Protein AF-0000000066796564 (afdb_homodimer)

Organism: Staphylococcus aureus (strain NCTC 8325 / PS 47) (NCBI:txid93061)

Secondary structure (DSSP, 8-state):
--HHHHHHHHHHHHH--HHHHHHHHT--HHHHHHHHHHHHHHHTS--EEEETTEEEE-HHHHHHHHHHHHHHHHHHHHHHHHHGGGSS--EEEEEEE-HHIIIIIHHHHHHHHHHH-TTEEEEEEE-SSSHHHHHHTTS-SEEEESSPP--TTSEEEEEEEEEEEEEEES-GGGGGS-HHHHHHHS-EEE-SSSSSHHHHHHHHHHH-TT--EEEB--HHHHHHHHHTTS-BEEEETHHHHS---SEEEE--SSSPPPEEEEEEEES---HHHHHHHHHHHHHHHHH--/--HHHHHHHHHHHHH--HHHHHHHHT--HHHHHHHHHHHHHHHTS--EEEETTEEEE-HHHHHHHHHHHHHHHHHHHHHHHHHGGGSS--EEEEEEE-HHIIIIIHHHHHHHHHHH-TTEEEEEEE-SSSHHHHHHTTS-SEEEESSPP--TTSEEEEEEEEEEEEEEES-GGGGGS-HHHHHHHS-EEE-SSSSSHHHHHHHHHHH-TT--EEEB--HHHHHHHHHTTS-BEEEETHHHHS---SEEEE--SSSPPPEEEEEEEES---HHHHHHHHHHHHHHHHH--

Foldseek 3Di:
DDLVLLVLLLLCQVVQDLVRSCVVSVHDSVVSVVSQVVVCVVVVHHQWDDDPNTIHGDPVVVVCNVVSVVVVVVVVVVVVVVVVCVPLNAAEFEEEEEPCCVPQPCVVLVVVVCVVPVSHHYDYHYDQPCQQVCQLVVVGAKYKYQDDDDDPLKDKDWQDKFDKFKKAFQDPVLQVDAPQVQQVQAAEEAQLHPPCRVVQVVVCCVVHVPGHHDYDNHPVVVLVCRNVRHHMYIDTPSDVPPDPGRMDTHDHDPDDHDMITMMMIGNDDDPSSVSSVVSSSVRNVVSRD/DDLVLLVLLLLCQVVQDLVRSCVVSVHDSVVSVVSQVVVCVVVVHHQWDDDPNTIHGDPVVVVCNVVSVVVVVVVVVVVVVVVVCVPLNAAEFEEEEEPCCVPQPCVVLVVVVCVVPVSHHYDYHYDQPCQQVCQLVVVGAKYKYQDDDDDPLKDKDWQDKFDKFKKAFQDPVLQVDAPQRQQVQAAEEAQLHPPCRVVQVVVCCVVHVPGHHDYDNHPVVVLVCRNVRHHMYIDTPSDVPPDPGRMDTHDHDPDDHDMTTMMMIGNDDDPSSVSSVVSSSVRNVVSRD

Structure (mmCIF, N/CA/C/O backbone):
data_AF-0000000066796564-model_v1
#
loop_
_entity.id
_entity.type
_entity.pdbx_description
1 polymer 'HTH lysR-type domain-containing protein'
#
loop_
_atom_site.group_PDB
_atom_site.id
_atom_site.type_symbol
_atom_site.label_atom_id
_atom_site.label_alt_id
_atom_site.label_comp_id
_atom_site.label_asym_id
_atom_site.label_entity_id
_atom_site.label_seq_id
_atom_site.pdbx_PDB_ins_code
_atom_site.Cartn_x
_atom_site.Cartn_y
_atom_site.Cartn_z
_atom_site.occupancy
_atom_site.B_iso_or_equiv
_atom_site.auth_seq_id
_atom_site.auth_comp_id
_atom_site.auth_asym_id
_atom_site.auth_atom_id
_atom_site.pdbx_PDB_model_num
ATOM 1 N N . MET A 1 1 ? 5.715 10.117 34.938 1 41.38 1 MET A N 1
ATOM 2 C CA . MET A 1 1 ? 6.801 9.852 34 1 41.38 1 MET A CA 1
ATOM 3 C C . MET A 1 1 ? 7.281 11.141 33.344 1 41.38 1 MET A C 1
ATOM 5 O O . MET A 1 1 ? 6.473 11.922 32.844 1 41.38 1 MET A O 1
ATOM 9 N N . ASN A 1 2 ? 8.5 11.766 33.75 1 59.56 2 ASN A N 1
ATOM 10 C CA . ASN A 1 2 ? 8.984 13.109 33.438 1 59.56 2 ASN A CA 1
ATOM 11 C C . ASN A 1 2 ? 9.742 13.133 32.125 1 59.56 2 ASN A C 1
ATOM 13 O O . ASN A 1 2 ? 10.805 12.516 32 1 59.56 2 ASN A O 1
ATOM 17 N N . LEU A 1 3 ? 9.219 13.547 31.172 1 69.69 3 LEU A N 1
ATOM 18 C CA . LEU A 1 3 ? 9.805 13.695 29.844 1 69.69 3 LEU A CA 1
ATOM 19 C C . LEU A 1 3 ? 11.18 14.344 29.922 1 69.69 3 LEU A C 1
ATOM 21 O O . LEU A 1 3 ? 12.047 14.07 29.094 1 69.69 3 LEU A O 1
ATOM 25 N N . ASP A 1 4 ? 11.367 15.039 30.891 1 75.88 4 ASP A N 1
ATOM 26 C CA . ASP A 1 4 ? 12.633 15.727 31.109 1 75.88 4 ASP A CA 1
ATOM 27 C C . ASP A 1 4 ? 13.781 14.727 31.281 1 75.88 4 ASP A C 1
ATOM 29 O O . ASP A 1 4 ? 14.891 14.961 30.812 1 75.88 4 ASP A O 1
ATOM 33 N N . TRP A 1 5 ? 13.398 13.586 31.891 1 82 5 TRP A N 1
ATOM 34 C CA . TRP A 1 5 ? 14.414 12.57 32.125 1 82 5 TRP A CA 1
ATOM 35 C C . TRP A 1 5 ? 14.906 11.984 30.812 1 82 5 TRP A C 1
ATOM 37 O O . TRP A 1 5 ? 16.109 11.742 30.641 1 82 5 TRP A O 1
ATOM 47 N N . TYR A 1 6 ? 13.945 11.828 29.969 1 83.06 6 TYR A N 1
ATOM 48 C CA . TYR A 1 6 ? 14.266 11.25 28.656 1 83.06 6 TYR A CA 1
ATOM 49 C C . TYR A 1 6 ? 15.086 12.227 27.828 1 83.06 6 TYR A C 1
ATOM 51 O O . TYR A 1 6 ? 16.031 11.82 27.156 1 83.06 6 TYR A O 1
ATOM 59 N N . TYR A 1 7 ? 14.711 13.461 27.844 1 84.44 7 TYR A N 1
ATOM 60 C CA . TYR A 1 7 ? 15.477 14.492 27.156 1 84.44 7 TYR A CA 1
ATOM 61 C C . TYR A 1 7 ? 16.906 14.547 27.688 1 84.44 7 TYR A C 1
ATOM 63 O O . TYR A 1 7 ? 17.859 14.609 26.906 1 84.44 7 TYR A O 1
ATOM 71 N N . THR A 1 8 ? 17.047 14.594 28.969 1 87.75 8 THR A N 1
ATOM 72 C CA . THR A 1 8 ? 18.344 14.648 29.609 1 87.75 8 THR A CA 1
ATOM 73 C C . THR A 1 8 ? 19.219 13.453 29.203 1 87.75 8 THR A C 1
ATOM 75 O O . THR A 1 8 ? 20.391 13.617 28.891 1 87.75 8 THR A O 1
ATOM 78 N N . PHE A 1 9 ? 18.578 12.273 29.203 1 91.81 9 PHE A N 1
ATOM 79 C CA . PHE A 1 9 ? 19.266 11.047 28.812 1 91.81 9 PHE A CA 1
ATOM 80 C C . PHE A 1 9 ? 19.797 11.148 27.391 1 91.81 9 PHE A C 1
ATOM 82 O O . PHE A 1 9 ? 20.953 10.867 27.125 1 91.81 9 PHE A O 1
ATOM 89 N N . VAL A 1 10 ? 18.938 11.539 26.5 1 89.19 10 VAL A N 1
ATOM 90 C CA . VAL A 1 10 ? 19.281 11.586 25.078 1 89.19 10 VAL A CA 1
ATOM 91 C C . VAL A 1 10 ? 20.422 12.586 24.859 1 89.19 10 VAL A C 1
ATOM 93 O O . VAL A 1 10 ? 21.359 12.305 24.125 1 89.19 10 VAL A O 1
ATOM 96 N N . ILE A 1 11 ? 20.422 13.719 25.484 1 89.06 11 ILE A N 1
ATOM 97 C CA . ILE A 1 11 ? 21.438 14.758 25.312 1 89.06 11 ILE A CA 1
ATOM 98 C C . ILE A 1 11 ? 22.75 14.297 25.938 1 89.06 11 ILE A C 1
ATOM 100 O O . ILE A 1 11 ? 23.828 14.477 25.344 1 89.06 11 ILE A O 1
ATOM 104 N N . LEU A 1 12 ? 22.641 13.648 27.047 1 92.88 12 LEU A N 1
ATOM 105 C CA . LEU A 1 12 ? 23.844 13.141 27.688 1 92.88 12 LEU A CA 1
ATOM 106 C C . LEU A 1 12 ? 24.469 12.008 26.875 1 92.88 12 LEU A C 1
ATOM 108 O O . LEU A 1 12 ? 25.688 11.891 26.797 1 92.88 12 LEU A O 1
ATOM 112 N N . ALA A 1 13 ? 23.641 11.219 26.344 1 91.31 13 ALA A N 1
ATOM 113 C CA . ALA A 1 13 ? 24.109 10.117 25.5 1 91.31 13 ALA A CA 1
ATOM 114 C C . ALA A 1 13 ? 24.812 10.641 24.25 1 91.31 13 ALA A C 1
ATOM 116 O O . ALA A 1 13 ? 25.75 10.016 23.734 1 91.31 13 ALA A O 1
ATOM 117 N N . LYS A 1 14 ? 24.359 11.688 23.797 1 88.31 14 LYS A N 1
ATOM 118 C CA . LYS A 1 14 ? 24.922 12.32 22.594 1 88.31 14 LYS A CA 1
ATOM 119 C C . LYS A 1 14 ? 26.25 13.008 22.906 1 88.31 14 LYS A C 1
ATOM 121 O O . LYS A 1 14 ? 27.203 12.914 22.141 1 88.31 14 LYS A O 1
ATOM 126 N N . THR A 1 15 ? 26.328 13.664 24.016 1 89 15 THR A N 1
ATOM 127 C CA . THR A 1 15 ? 27.484 14.484 24.359 1 89 15 THR A CA 1
ATOM 128 C C . THR A 1 15 ? 28.5 13.68 25.156 1 89 15 THR A C 1
ATOM 130 O O . THR A 1 15 ? 29.703 13.984 25.109 1 89 15 THR A O 1
ATOM 133 N N . LEU A 1 16 ? 28.078 12.773 25.891 1 91.25 16 LEU A N 1
ATOM 134 C CA . LEU A 1 16 ? 28.859 11.969 26.812 1 91.25 16 LEU A CA 1
ATOM 135 C C . LEU A 1 16 ? 29.719 12.844 27.703 1 91.25 16 LEU A C 1
ATOM 137 O O . LEU A 1 16 ? 30.859 12.492 28.016 1 91.25 16 LEU A O 1
ATOM 141 N N . ASN A 1 17 ? 29.266 13.977 27.906 1 91.31 17 ASN A N 1
ATOM 142 C CA . ASN A 1 17 ? 29.922 14.992 28.734 1 91.31 17 ASN A CA 1
ATOM 143 C C . ASN A 1 17 ? 28.906 15.812 29.516 1 91.31 17 ASN A C 1
ATOM 145 O O . ASN A 1 17 ? 28.047 16.484 28.938 1 91.31 17 ASN A O 1
ATOM 149 N N . TYR A 1 18 ? 28.984 15.789 30.859 1 91.19 18 TYR A N 1
ATOM 150 C CA . TYR A 1 18 ? 28 16.438 31.719 1 91.19 18 TYR A CA 1
ATOM 151 C C . TYR A 1 18 ? 28.016 17.938 31.531 1 91.19 18 TYR A C 1
ATOM 153 O O . TYR A 1 18 ? 26.953 18.594 31.547 1 91.19 18 TYR A O 1
ATOM 161 N N . ARG A 1 19 ? 29.188 18.516 31.375 1 90.12 19 ARG A N 1
ATOM 162 C CA . ARG A 1 19 ? 29.297 19.969 31.188 1 90.12 19 ARG A CA 1
ATOM 163 C C . ARG A 1 19 ? 28.609 20.406 29.906 1 90.12 19 ARG A C 1
ATOM 165 O O . ARG A 1 19 ? 27.828 21.359 29.906 1 90.12 19 ARG A O 1
ATOM 172 N N . LEU A 1 20 ? 28.906 19.656 28.859 1 89.62 20 LEU A N 1
ATOM 173 C CA . LEU A 1 20 ? 28.297 19.969 27.562 1 89.62 20 LEU A CA 1
ATOM 174 C C . LEU A 1 20 ? 26.797 19.734 27.578 1 89.62 20 LEU A C 1
ATOM 176 O O . LEU A 1 20 ? 26.031 20.516 27.031 1 89.62 20 LEU A O 1
ATOM 180 N N . ALA A 1 21 ? 26.422 18.734 28.203 1 90 21 ALA A N 1
ATOM 181 C CA . ALA A 1 21 ? 25 18.438 28.328 1 90 21 ALA A CA 1
ATOM 182 C C . ALA A 1 21 ? 24.281 19.516 29.109 1 90 21 ALA A C 1
ATOM 184 O O . ALA A 1 21 ? 23.172 19.938 28.734 1 90 21 ALA A O 1
ATOM 185 N N . SER A 1 22 ? 24.859 19.953 30.141 1 91.19 22 SER A N 1
ATOM 186 C CA . SER A 1 22 ? 24.297 21 30.984 1 91.19 22 SER A CA 1
ATOM 187 C C . SER A 1 22 ? 24.062 22.281 30.172 1 91.19 22 SER A C 1
ATOM 189 O O . SER A 1 22 ? 23.016 22.922 30.312 1 91.19 22 SER A O 1
ATOM 191 N N . GLU A 1 23 ? 24.953 22.594 29.359 1 84.75 23 GLU A N 1
ATOM 192 C CA . GLU A 1 23 ? 24.844 23.766 28.5 1 84.75 23 GLU A CA 1
ATOM 193 C C . GLU A 1 23 ? 23.734 23.609 27.469 1 84.75 23 GLU A C 1
ATOM 195 O O . GLU A 1 23 ? 23 24.547 27.188 1 84.75 23 GLU A O 1
ATOM 200 N N . GLU A 1 24 ? 23.562 22.438 27.031 1 84 24 GLU A N 1
ATOM 201 C CA . GLU A 1 24 ? 22.625 22.188 25.953 1 84 24 GLU A CA 1
ATOM 202 C C . GLU A 1 24 ? 21.188 22.141 26.469 1 84 24 GLU A C 1
ATOM 204 O O . GLU A 1 24 ? 20.266 22.609 25.812 1 84 24 GLU A O 1
ATOM 209 N N . ILE A 1 25 ? 20.969 21.625 27.609 1 79.88 25 ILE A N 1
ATOM 210 C CA . ILE A 1 25 ? 19.594 21.438 28.078 1 79.88 25 ILE A CA 1
ATOM 211 C C . ILE A 1 25 ? 19.281 22.5 29.141 1 79.88 25 ILE A C 1
ATOM 213 O O . ILE A 1 25 ? 18.141 22.594 29.594 1 79.88 25 ILE A O 1
ATOM 217 N N . ASN A 1 26 ? 20.281 23.375 29.484 1 82.06 26 ASN A N 1
ATOM 218 C CA . ASN A 1 26 ? 20.125 24.453 30.453 1 82.06 26 ASN A CA 1
ATOM 219 C C . ASN A 1 26 ? 19.703 23.938 31.828 1 82.06 26 ASN A C 1
ATOM 221 O O . ASN A 1 26 ? 18.734 24.422 32.406 1 82.06 26 ASN A O 1
ATOM 225 N N . LEU A 1 27 ? 20.312 22.875 32.219 1 84.81 27 LEU A N 1
ATOM 226 C CA . LEU A 1 27 ? 20.172 22.312 33.562 1 84.81 27 LEU A CA 1
ATOM 227 C C . LEU A 1 27 ? 21.516 22.25 34.281 1 84.81 27 LEU A C 1
ATOM 229 O O . LEU A 1 27 ? 22.562 22.172 33.625 1 84.81 27 LEU A O 1
ATOM 233 N N . THR A 1 28 ? 21.531 22.391 35.562 1 85.56 28 THR A N 1
ATOM 234 C CA . THR A 1 28 ? 22.766 22.234 36.344 1 85.56 28 THR A CA 1
ATOM 235 C C . THR A 1 28 ? 23.234 20.781 36.344 1 85.56 28 THR A C 1
ATOM 237 O O . THR A 1 28 ? 22.422 19.859 36.156 1 85.56 28 THR A O 1
ATOM 240 N N . ILE A 1 29 ? 24.453 20.578 36.438 1 90.75 29 ILE A N 1
ATOM 241 C CA . ILE A 1 29 ? 25.047 19.234 36.406 1 90.75 29 ILE A CA 1
ATOM 242 C C . ILE A 1 29 ? 24.406 18.375 37.5 1 90.75 29 ILE A C 1
ATOM 244 O O . ILE A 1 29 ? 24.031 17.234 37.25 1 90.75 29 ILE A O 1
ATOM 248 N N . PRO A 1 30 ? 24.156 18.875 38.75 1 91.88 30 PRO A N 1
ATOM 249 C CA . PRO A 1 30 ? 23.469 18.062 39.75 1 91.88 30 PRO A CA 1
ATOM 250 C C . PRO A 1 30 ? 22.062 17.656 39.312 1 91.88 30 PRO A C 1
ATOM 252 O O . PRO A 1 30 ? 21.609 16.547 39.625 1 91.88 30 PRO A O 1
ATOM 255 N N . SER A 1 31 ? 21.391 18.547 38.719 1 84.69 31 SER A N 1
ATOM 256 C CA . SER A 1 31 ? 20.047 18.25 38.219 1 84.69 31 SER A CA 1
ATOM 257 C C . SER A 1 31 ? 20.078 17.141 37.156 1 84.69 31 SER A C 1
ATOM 259 O O . SER A 1 31 ? 19.203 16.281 37.156 1 84.69 31 SER A O 1
ATOM 261 N N . ILE A 1 32 ? 21.047 17.203 36.281 1 91.62 32 ILE A N 1
ATOM 262 C CA . ILE A 1 32 ? 21.219 16.188 35.281 1 91.62 32 ILE A CA 1
ATOM 263 C C . ILE A 1 32 ? 21.484 14.828 35.938 1 91.62 32 ILE A C 1
ATOM 265 O O . ILE A 1 32 ? 20.875 13.82 35.562 1 91.62 32 ILE A O 1
ATOM 269 N N . HIS A 1 33 ? 22.375 14.781 36.906 1 90.75 33 HIS A N 1
ATOM 270 C CA . HIS A 1 33 ? 22.672 13.57 37.656 1 90.75 33 HIS A CA 1
ATOM 271 C C . HIS A 1 33 ? 21.406 12.992 38.312 1 90.75 33 HIS A C 1
ATOM 273 O O . HIS A 1 33 ? 21.172 11.781 38.219 1 90.75 33 HIS A O 1
ATOM 279 N N . LYS A 1 34 ? 20.688 13.891 38.844 1 88.62 34 LYS A N 1
ATOM 280 C CA . LYS A 1 34 ? 19.469 13.477 39.531 1 88.62 34 LYS A CA 1
ATOM 281 C C . LYS A 1 34 ? 18.469 12.883 38.531 1 88.62 34 LYS A C 1
ATOM 283 O O . LYS A 1 34 ? 17.875 11.844 38.812 1 88.62 34 LYS A O 1
ATOM 288 N N . GLN A 1 35 ? 18.281 13.555 37.438 1 87.88 35 GLN A N 1
ATOM 289 C CA . GLN A 1 35 ? 17.344 13.102 36.406 1 87.88 35 GLN A CA 1
ATOM 290 C C . GLN A 1 35 ? 17.75 11.742 35.875 1 87.88 35 GLN A C 1
ATOM 292 O O . GLN A 1 35 ? 16.906 10.859 35.688 1 87.88 35 GLN A O 1
ATOM 297 N N . ILE A 1 36 ? 19.016 11.57 35.594 1 91.69 36 ILE A N 1
ATOM 298 C CA . ILE A 1 36 ? 19.516 10.312 35.062 1 91.69 36 ILE A CA 1
ATOM 299 C C . ILE A 1 36 ? 19.344 9.195 36.094 1 91.69 36 ILE A C 1
ATOM 301 O O . ILE A 1 36 ? 18.906 8.094 35.75 1 91.69 36 ILE A O 1
ATOM 305 N N . LYS A 1 37 ? 19.625 9.523 37.312 1 90.5 37 LYS A N 1
ATOM 306 C CA . LYS A 1 37 ? 19.453 8.562 38.406 1 90.5 37 LYS A CA 1
ATOM 307 C C . LYS A 1 37 ? 17.984 8.148 38.531 1 90.5 37 LYS A C 1
ATOM 309 O O . LYS A 1 37 ? 17.688 6.965 38.688 1 90.5 37 LYS A O 1
ATOM 314 N N . ASN A 1 38 ? 17.188 9.117 38.531 1 82.81 38 ASN A N 1
ATOM 315 C CA . ASN A 1 38 ? 15.75 8.844 38.594 1 82.81 38 ASN A CA 1
ATOM 316 C C . ASN A 1 38 ? 15.281 7.973 37.438 1 82.81 38 ASN A C 1
ATOM 318 O O . ASN A 1 38 ? 14.477 7.055 37.656 1 82.81 38 ASN A O 1
ATOM 322 N N . LEU A 1 39 ? 15.734 8.273 36.281 1 86.62 39 LEU A N 1
ATOM 323 C CA . LEU A 1 39 ? 15.367 7.508 35.094 1 86.62 39 LEU A CA 1
ATOM 324 C C . LEU A 1 39 ? 15.852 6.062 35.188 1 86.62 39 LEU A C 1
ATOM 326 O O . LEU A 1 39 ? 15.102 5.129 34.906 1 86.62 39 LEU A O 1
ATOM 330 N N . GLU A 1 40 ? 17.094 5.887 35.688 1 89.06 40 GLU A N 1
ATOM 331 C CA . GLU A 1 40 ? 17.672 4.555 35.875 1 89.06 40 GLU A CA 1
ATOM 332 C C . GLU A 1 40 ? 16.922 3.771 36.938 1 89.06 40 GLU A C 1
ATOM 334 O O . GLU A 1 40 ? 16.719 2.566 36.812 1 89.06 40 GLU A O 1
ATOM 339 N N . GLN A 1 41 ? 16.531 4.469 37.906 1 83.62 41 GLN A N 1
ATOM 340 C CA . GLN A 1 41 ? 15.758 3.838 38.969 1 83.62 41 GLN A CA 1
ATOM 341 C C . GLN A 1 41 ? 14.375 3.416 38.469 1 83.62 41 GLN A C 1
ATOM 343 O O . GLN A 1 41 ? 13.898 2.324 38.781 1 83.62 41 GLN A O 1
ATOM 348 N N . HIS A 1 42 ? 13.82 4.297 37.719 1 79.38 42 HIS A N 1
ATOM 349 C CA . HIS A 1 42 ? 12.508 4.012 37.156 1 79.38 42 HIS A CA 1
ATOM 350 C C . HIS A 1 42 ? 12.555 2.803 36.219 1 79.38 42 HIS A C 1
ATOM 352 O O . HIS A 1 42 ? 11.641 1.975 36.25 1 79.38 42 HIS A O 1
ATOM 358 N N . LEU A 1 43 ? 13.656 2.725 35.531 1 80.94 43 LEU A N 1
ATOM 359 C CA . LEU A 1 43 ? 13.828 1.663 34.531 1 80.94 43 LEU A CA 1
ATOM 360 C C . LEU A 1 43 ? 14.469 0.433 35.188 1 80.94 43 LEU A C 1
ATOM 362 O O . LEU A 1 43 ? 14.484 -0.643 34.562 1 80.94 43 LEU A O 1
ATOM 366 N N . ASN A 1 44 ? 14.922 0.588 36.344 1 82.38 44 ASN A N 1
ATOM 367 C CA . ASN A 1 44 ? 15.625 -0.449 37.094 1 82.38 44 ASN A CA 1
ATOM 368 C C . ASN A 1 44 ? 16.828 -0.989 36.312 1 82.38 44 ASN A C 1
ATOM 370 O O . ASN A 1 44 ? 17.047 -2.199 36.281 1 82.38 44 ASN A O 1
ATOM 374 N N . VAL A 1 45 ? 17.453 -0.121 35.594 1 87.12 45 VAL A N 1
ATOM 375 C CA . VAL A 1 45 ? 18.688 -0.436 34.906 1 87.12 45 VAL A CA 1
ATOM 376 C C . VAL A 1 45 ? 19.641 0.75 34.969 1 87.12 45 VAL A C 1
ATOM 378 O O . VAL A 1 45 ? 19.234 1.867 35.312 1 87.12 45 VAL A O 1
ATOM 381 N N . LYS A 1 46 ? 20.891 0.48 34.75 1 90.31 46 LYS A N 1
ATOM 382 C CA . LYS A 1 46 ? 21.875 1.538 34.562 1 90.31 46 LYS A CA 1
ATOM 383 C C . LYS A 1 46 ? 22.047 1.873 33.062 1 90.31 46 LYS A C 1
ATOM 385 O O . LYS A 1 46 ? 22.203 0.977 32.25 1 90.31 46 LYS A O 1
ATOM 390 N N . LEU A 1 47 ? 21.938 3.166 32.844 1 92.5 47 LEU A N 1
ATOM 391 C CA . LEU A 1 47 ? 22.016 3.6 31.438 1 92.5 47 LEU A CA 1
ATOM 392 C C . LEU A 1 47 ? 23.422 4.113 31.109 1 92.5 47 LEU A C 1
ATOM 394 O O . LEU A 1 47 ? 23.812 4.109 29.938 1 92.5 47 LEU A O 1
ATOM 398 N N . PHE A 1 48 ? 24.156 4.574 32.094 1 94.06 48 PHE A N 1
ATOM 399 C CA . PHE A 1 48 ? 25.5 5.102 31.906 1 94.06 48 PHE A CA 1
ATOM 400 C C . PHE A 1 48 ? 26.469 4.438 32.875 1 94.06 48 PHE A C 1
ATOM 402 O O . PHE A 1 48 ? 26.062 3.955 33.938 1 94.06 48 PHE A O 1
ATOM 409 N N . GLU A 1 49 ? 27.734 4.281 32.375 1 92.06 49 GLU A N 1
ATOM 410 C CA . GLU A 1 49 ? 28.828 3.865 33.25 1 92.06 49 GLU A CA 1
ATOM 411 C C . GLU A 1 49 ? 30.094 4.691 32.969 1 92.06 49 GLU A C 1
ATOM 413 O O . GLU A 1 49 ? 30.172 5.402 31.984 1 92.06 49 GLU A O 1
ATOM 418 N N . THR A 1 50 ? 30.984 4.785 33.969 1 86 50 THR A N 1
ATOM 419 C CA . THR A 1 50 ? 32.25 5.512 33.812 1 86 50 THR A CA 1
ATOM 420 C C . THR A 1 50 ? 33.375 4.555 33.469 1 86 50 THR A C 1
ATOM 422 O O . THR A 1 50 ? 33.562 3.533 34.156 1 86 50 THR A O 1
ATOM 425 N N . TYR A 1 51 ? 33.969 4.809 32.344 1 84.88 51 TYR A N 1
ATOM 426 C CA . TYR A 1 51 ? 35.156 4.074 31.922 1 84.88 51 TYR A CA 1
ATOM 427 C C . TYR A 1 51 ? 36.344 5.02 31.672 1 84.88 51 TYR A C 1
ATOM 429 O O . TYR A 1 51 ? 36.25 5.922 30.844 1 84.88 51 TYR A O 1
ATOM 437 N N . LYS A 1 52 ? 37.406 4.848 32.344 1 84.81 52 LYS A N 1
ATOM 438 C CA . LYS A 1 52 ? 38.625 5.676 32.25 1 84.81 52 LYS A CA 1
ATOM 439 C C . LYS A 1 52 ? 38.281 7.156 32.406 1 84.81 52 LYS A C 1
ATOM 441 O O . LYS A 1 52 ? 38.688 7.973 31.578 1 84.81 52 LYS A O 1
ATOM 446 N N . ASN A 1 53 ? 37.438 7.488 33.188 1 81.94 53 ASN A N 1
ATOM 447 C CA . ASN A 1 53 ? 37.062 8.852 33.562 1 81.94 53 ASN A CA 1
ATOM 448 C C . ASN A 1 53 ? 36.188 9.492 32.5 1 81.94 53 ASN A C 1
ATOM 450 O O . ASN A 1 53 ? 36.062 10.719 32.438 1 81.94 53 ASN A O 1
ATOM 454 N N . GLN A 1 54 ? 35.656 8.617 31.719 1 85.38 54 GLN A N 1
ATOM 455 C CA . GLN A 1 54 ? 34.719 9.109 30.703 1 85.38 54 GLN A CA 1
ATOM 456 C C . GLN A 1 54 ? 33.344 8.43 30.828 1 85.38 54 GLN A C 1
ATOM 458 O O . GLN A 1 54 ? 33.281 7.227 31.094 1 85.38 54 GLN A O 1
ATOM 463 N N . ILE A 1 55 ? 32.25 9.195 30.766 1 90.56 55 ILE A N 1
ATOM 464 C CA . ILE A 1 55 ? 30.906 8.648 30.797 1 90.56 55 ILE A CA 1
ATOM 465 C C . ILE A 1 55 ? 30.594 7.98 29.469 1 90.56 55 ILE A C 1
ATOM 467 O O . ILE A 1 55 ? 30.875 8.539 28.406 1 90.56 55 ILE A O 1
ATOM 471 N N . ILE A 1 56 ? 30.219 6.699 29.562 1 91.56 56 ILE A N 1
ATOM 472 C CA . ILE A 1 56 ? 29.828 5.969 28.359 1 91.56 56 ILE A CA 1
ATOM 473 C C . ILE A 1 56 ? 28.484 5.293 28.562 1 91.56 56 ILE A C 1
ATOM 475 O O . ILE A 1 56 ? 28.062 5.078 29.703 1 91.56 56 ILE A O 1
ATOM 479 N N . LEU A 1 57 ? 27.75 4.988 27.531 1 90.75 57 LEU A N 1
ATOM 480 C CA . LEU A 1 57 ? 26.484 4.266 27.594 1 90.75 57 LEU A CA 1
ATOM 481 C C . LEU A 1 57 ? 26.703 2.799 27.938 1 90.75 57 LEU A C 1
ATOM 483 O O . LEU A 1 57 ? 27.656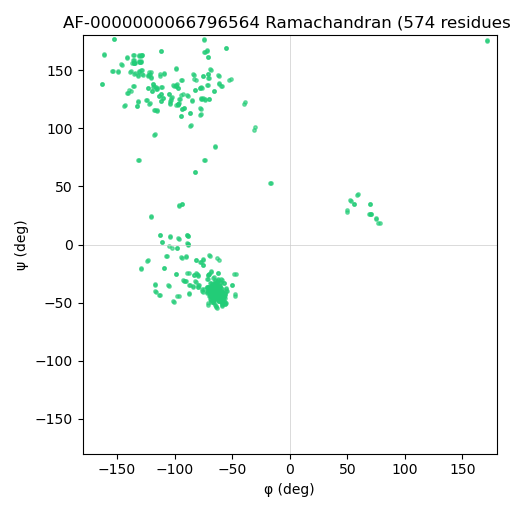 2.182 27.453 1 90.75 57 LEU A O 1
ATOM 487 N N . THR A 1 58 ? 25.859 2.201 28.844 1 88.94 58 THR A N 1
ATOM 488 C CA . THR A 1 58 ? 25.828 0.762 29.062 1 88.94 58 THR A CA 1
ATOM 489 C C . THR A 1 58 ? 25.141 0.047 27.906 1 88.94 58 THR A C 1
ATOM 491 O O . THR A 1 58 ? 24.656 0.69 26.969 1 88.94 58 THR A O 1
ATOM 494 N N . GLU A 1 59 ? 25.109 -1.224 27.953 1 82.25 59 GLU A N 1
ATOM 495 C CA . GLU A 1 59 ? 24.359 -1.992 26.969 1 82.25 59 GLU A CA 1
ATOM 496 C C . GLU A 1 59 ? 22.875 -1.614 26.984 1 82.25 59 GLU A C 1
ATOM 498 O O . GLU A 1 59 ? 22.266 -1.449 25.922 1 82.25 59 GLU A O 1
ATOM 503 N N . ASP A 1 60 ? 22.391 -1.428 28.156 1 82.5 60 ASP A N 1
ATOM 504 C CA . ASP A 1 60 ? 21 -0.998 28.312 1 82.5 60 ASP A CA 1
ATOM 505 C C . ASP A 1 60 ? 20.797 0.417 27.781 1 82.5 60 ASP A C 1
ATOM 507 O O . ASP A 1 60 ? 19.766 0.722 27.203 1 82.5 60 ASP A O 1
ATOM 511 N N . GLY A 1 61 ? 21.828 1.21 28.016 1 88.88 61 GLY A N 1
ATOM 512 C CA . GLY A 1 61 ? 21.781 2.559 27.469 1 88.88 61 GLY A CA 1
ATOM 513 C C . GLY A 1 61 ? 21.672 2.588 25.953 1 88.88 61 GLY A C 1
ATOM 514 O O . GLY A 1 61 ? 20.859 3.342 25.406 1 88.88 61 GLY A O 1
ATOM 515 N N . HIS A 1 62 ? 22.422 1.763 25.359 1 84.44 62 HIS A N 1
ATOM 516 C CA . HIS A 1 62 ? 22.391 1.676 23.906 1 84.44 62 HIS A CA 1
ATOM 517 C C . HIS A 1 62 ? 21.047 1.181 23.406 1 84.44 62 HIS A C 1
ATOM 519 O O . HIS A 1 62 ? 20.547 1.655 22.391 1 84.44 62 HIS A O 1
ATOM 525 N N . THR A 1 63 ? 20.516 0.29 24.125 1 78.69 63 THR A N 1
ATOM 526 C CA . THR A 1 63 ? 19.219 -0.27 23.766 1 78.69 63 THR A CA 1
ATOM 527 C C . THR A 1 63 ? 18.109 0.758 23.969 1 78.69 63 THR A C 1
ATOM 529 O O . THR A 1 63 ? 17.188 0.847 23.156 1 78.69 63 THR A O 1
ATOM 532 N N . PHE A 1 64 ? 18.281 1.519 25 1 82.12 64 PHE A N 1
ATOM 533 C CA . PHE A 1 64 ? 17.234 2.459 25.391 1 82.12 64 PHE A CA 1
ATOM 534 C C . PHE A 1 64 ? 17.297 3.723 24.547 1 82.12 64 PHE A C 1
ATOM 536 O O . PHE A 1 64 ? 16.281 4.395 24.344 1 82.12 64 PHE A O 1
ATOM 543 N N . LEU A 1 65 ? 18.453 3.994 24.031 1 84.56 65 LEU A N 1
ATOM 544 C CA . LEU A 1 65 ? 18.672 5.262 23.344 1 84.56 65 LEU A CA 1
ATOM 545 C C . LEU A 1 65 ? 17.719 5.418 22.172 1 84.56 65 LEU A C 1
ATOM 547 O O . LEU A 1 65 ? 17.016 6.426 22.062 1 84.56 65 LEU A O 1
ATOM 551 N N . PRO A 1 66 ? 17.656 4.469 21.297 1 78.12 66 PRO A N 1
ATOM 552 C CA . PRO A 1 66 ? 16.703 4.641 20.203 1 78.12 66 PRO A CA 1
ATOM 553 C C . PRO A 1 66 ? 15.25 4.727 20.688 1 78.12 66 PRO A C 1
ATOM 555 O O . PRO A 1 66 ? 14.445 5.441 20.094 1 78.12 66 PRO A O 1
ATOM 558 N N . ILE A 1 67 ? 14.938 4.125 21.734 1 73.25 67 ILE A N 1
ATOM 559 C CA . ILE A 1 67 ? 13.594 4.156 22.312 1 73.25 67 ILE A CA 1
ATOM 560 C C . ILE A 1 67 ? 13.297 5.559 22.828 1 73.25 67 ILE A C 1
ATOM 562 O O . ILE A 1 67 ? 12.242 6.125 22.547 1 73.25 67 ILE A O 1
ATOM 566 N N . ALA A 1 68 ? 14.234 6.047 23.578 1 80 68 ALA A N 1
ATOM 567 C CA . ALA A 1 68 ? 14.094 7.379 24.156 1 80 68 ALA A CA 1
ATOM 568 C C . ALA A 1 68 ? 14.008 8.445 23.062 1 80 68 ALA A C 1
ATOM 570 O O . ALA A 1 68 ? 13.188 9.359 23.141 1 80 68 ALA A O 1
ATOM 571 N N . GLN A 1 69 ? 14.812 8.266 22.094 1 78.56 69 GLN A N 1
ATOM 572 C CA . GLN A 1 69 ? 14.812 9.211 20.984 1 78.56 69 GLN A CA 1
ATOM 573 C C . GLN A 1 69 ? 13.469 9.203 20.266 1 78.56 69 GLN A C 1
ATOM 575 O O . GLN A 1 69 ? 12.922 10.258 19.938 1 78.56 69 GLN A O 1
ATOM 580 N N . SER A 1 70 ? 12.945 8.125 20.094 1 68 70 SER A N 1
ATOM 581 C CA . SER A 1 70 ? 11.641 8 19.453 1 68 70 SER A CA 1
ATOM 582 C C . SER A 1 70 ? 10.547 8.633 20.297 1 68 70 SER A C 1
ATOM 584 O O . SER A 1 70 ? 9.656 9.305 19.766 1 68 70 SER A O 1
ATOM 586 N N . PHE A 1 71 ? 10.719 8.469 21.578 1 63.84 71 PHE A N 1
ATOM 587 C CA . PHE A 1 71 ? 9.766 9.039 22.516 1 63.84 71 PHE A CA 1
ATOM 588 C C . PHE A 1 71 ? 9.812 10.562 22.469 1 63.84 71 PHE A C 1
ATOM 590 O O . PHE A 1 71 ? 8.766 11.219 22.453 1 63.84 71 PHE A O 1
ATOM 597 N N . ILE A 1 72 ? 10.969 11.062 22.453 1 67.12 72 ILE A N 1
ATOM 598 C CA . ILE A 1 72 ? 11.156 12.508 22.438 1 67.12 72 ILE A CA 1
ATOM 599 C C . ILE A 1 72 ? 10.664 13.07 21.109 1 67.12 72 ILE A C 1
ATOM 601 O O . ILE A 1 72 ? 9.992 14.109 21.078 1 67.12 72 ILE A O 1
ATOM 605 N N . GLU A 1 73 ? 11.031 12.43 20.094 1 67.12 73 GLU A N 1
ATOM 606 C CA . GLU A 1 73 ? 10.594 12.875 18.781 1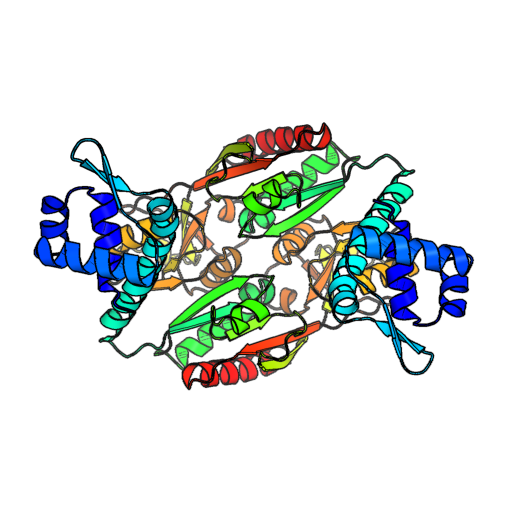 67.12 73 GLU A CA 1
ATOM 607 C C . GLU A 1 73 ? 9.07 12.883 18.672 1 67.12 73 GLU A C 1
ATOM 609 O O . GLU A 1 73 ? 8.492 13.82 18.125 1 67.12 73 GLU A O 1
ATOM 614 N N . GLN A 1 74 ? 8.508 11.969 19.234 1 58.38 74 GLN A N 1
ATOM 615 C CA . GLN A 1 74 ? 7.051 11.898 19.25 1 58.38 74 GLN A CA 1
ATOM 616 C C . GLN A 1 74 ? 6.453 13.008 20.109 1 58.38 74 GLN A C 1
ATOM 618 O O . GLN A 1 74 ? 5.461 13.633 19.719 1 58.38 74 GLN A O 1
ATOM 623 N N . TYR A 1 75 ? 7.09 13.234 21.25 1 54.84 75 TYR A N 1
ATOM 624 C CA . TYR A 1 75 ? 6.66 14.289 22.141 1 54.84 75 TYR A CA 1
ATOM 625 C C . TYR A 1 75 ? 6.836 15.664 21.5 1 54.84 75 TYR A C 1
ATOM 627 O O . TYR A 1 75 ? 5.918 16.484 21.531 1 54.84 75 TYR A O 1
ATOM 635 N N . GLU A 1 76 ? 8.016 15.906 21.016 1 58.19 76 GLU A N 1
ATOM 636 C CA . GLU A 1 76 ? 8.289 17.188 20.375 1 58.19 76 GLU A CA 1
ATOM 637 C C . GLU A 1 76 ? 7.363 17.422 19.188 1 58.19 76 GLU A C 1
ATOM 639 O O . GLU A 1 76 ? 6.879 18.531 18.969 1 58.19 76 GLU A O 1
ATOM 644 N N . SER A 1 77 ? 7.258 16.391 18.516 1 55.44 77 SER A N 1
ATOM 645 C CA . SER A 1 77 ? 6.305 16.484 17.406 1 55.44 77 SER A CA 1
ATOM 646 C C . SER A 1 77 ? 4.902 16.797 17.906 1 55.44 77 SER A C 1
ATOM 648 O O . SER A 1 77 ? 4.168 17.562 17.297 1 55.44 77 SER A O 1
ATOM 650 N N . GLY A 1 78 ? 4.625 16.312 19.047 1 47.06 78 GLY A N 1
ATOM 651 C CA . GLY A 1 78 ? 3.369 16.625 19.703 1 47.06 78 GLY A CA 1
ATOM 652 C C . GLY A 1 78 ? 3.271 18.062 20.172 1 47.06 78 GLY A C 1
ATOM 653 O O . GLY A 1 78 ? 2.234 18.703 20 1 47.06 78 GLY A O 1
ATOM 654 N N . ILE A 1 79 ? 4.344 18.516 20.828 1 45.31 79 ILE A N 1
ATOM 655 C CA . ILE A 1 79 ? 4.363 19.875 21.328 1 45.31 79 ILE A CA 1
ATOM 656 C C . ILE A 1 79 ? 4.297 20.859 20.156 1 45.31 79 ILE A C 1
ATOM 658 O O . ILE A 1 79 ? 3.555 21.844 20.203 1 45.31 79 ILE A O 1
ATOM 662 N N . LYS A 1 80 ? 5.223 20.688 19.219 1 47.41 80 LYS A N 1
ATOM 663 C CA . LYS A 1 80 ? 5.16 21.562 18.047 1 47.41 80 LYS A CA 1
ATOM 664 C C . LYS A 1 80 ? 3.76 21.578 17.438 1 47.41 80 LYS A C 1
ATOM 666 O O . LYS A 1 80 ? 3.268 22.625 17.016 1 47.41 80 LYS A O 1
ATOM 671 N N . HIS A 1 81 ? 3.217 20.422 17.547 1 42.62 81 HIS A N 1
ATOM 672 C CA . HIS A 1 81 ? 1.825 20.344 17.125 1 42.62 81 HIS A CA 1
ATOM 673 C C . HIS A 1 81 ? 0.917 21.141 18.047 1 42.62 81 HIS A C 1
ATOM 675 O O . HIS A 1 81 ? -0.007 21.812 17.594 1 42.62 81 HIS A O 1
ATOM 681 N N . ILE A 1 82 ? 1.229 21.094 19.312 1 39.41 82 ILE A N 1
ATOM 682 C CA . ILE A 1 82 ? 0.43 21.844 20.266 1 39.41 82 ILE A CA 1
ATOM 683 C C . ILE A 1 82 ? 0.702 23.344 20.094 1 39.41 82 ILE A C 1
ATOM 685 O O . ILE A 1 82 ? -0.223 24.156 20.141 1 39.41 82 ILE A O 1
ATOM 689 N N . GLN A 1 83 ? 1.909 23.688 20.109 1 41.16 83 GLN A N 1
ATOM 690 C CA . GLN A 1 83 ? 2.229 25.094 19.953 1 41.16 83 GLN A CA 1
ATOM 691 C C . GLN A 1 83 ? 1.732 25.641 18.625 1 41.16 83 GLN A C 1
ATOM 693 O O . GLN A 1 83 ? 1.314 26.797 18.531 1 41.16 83 GLN A O 1
ATOM 698 N N . LEU A 1 84 ? 1.974 24.797 17.625 1 40.16 84 LEU A N 1
ATOM 699 C CA . LEU A 1 84 ? 1.292 25.266 16.422 1 40.16 84 LEU A CA 1
ATOM 700 C C . LEU A 1 84 ? -0.219 25.281 16.609 1 40.16 84 LEU A C 1
ATOM 702 O O . LEU A 1 84 ? -0.955 25.828 15.797 1 40.16 84 LEU A O 1
ATOM 706 N N . LYS A 1 85 ? -0.604 24.688 17.641 1 40.25 85 LYS A N 1
ATOM 707 C CA . LYS A 1 85 ? -2.018 24.781 18 1 40.25 85 LYS A CA 1
ATOM 708 C C . LYS A 1 85 ? -2.389 26.219 18.359 1 40.25 85 LYS A C 1
ATOM 710 O O . LYS A 1 85 ? -3.564 26.531 18.562 1 40.25 85 LYS A O 1
ATOM 715 N N . LYS A 1 86 ? -1.679 27.047 18.953 1 38.62 86 LYS A N 1
ATOM 716 C CA . LYS A 1 86 ? -2.408 28.266 19.25 1 38.62 86 LYS A CA 1
ATOM 717 C C . LYS A 1 86 ? -3.166 28.766 18.016 1 38.62 86 LYS A C 1
ATOM 719 O O . LYS A 1 86 ? -3.871 29.766 18.078 1 38.62 86 LYS A O 1
ATOM 724 N N . THR A 1 87 ? -2.75 28.797 16.922 1 37.62 87 THR A N 1
ATOM 725 C CA . THR A 1 87 ? -3.766 29.141 15.93 1 37.62 87 THR A CA 1
ATOM 726 C C . THR A 1 87 ? -4.949 28.188 16.016 1 37.62 87 THR A C 1
ATOM 728 O O . THR A 1 87 ? -4.836 27.094 16.578 1 37.62 87 THR A O 1
ATOM 731 N N . MET A 1 88 ? -6.266 28.438 15.281 1 39.78 88 MET A N 1
ATOM 732 C CA . MET A 1 88 ? -7.508 27.672 15.312 1 39.78 88 MET A CA 1
ATOM 733 C C . MET A 1 88 ? -7.227 26.188 15.547 1 39.78 88 MET A C 1
ATOM 735 O O . MET A 1 88 ? -6.371 25.594 14.883 1 39.78 88 MET A O 1
ATOM 739 N N . PHE A 1 89 ? -7.34 25.578 16.812 1 43.69 89 PHE A N 1
ATOM 740 C CA . PHE A 1 89 ? -7.32 24.234 17.375 1 43.69 89 PHE A CA 1
ATOM 741 C C . PHE A 1 89 ? -7.52 23.172 16.297 1 43.69 89 PHE A C 1
ATOM 743 O O . PHE A 1 89 ? -8.656 22.875 15.922 1 43.69 89 PHE A O 1
ATOM 750 N N . GLN A 1 90 ? -6.832 23.141 15.32 1 59.22 90 GLN A N 1
ATOM 751 C CA . GLN A 1 90 ? -7.082 22.094 14.336 1 59.22 90 GLN A CA 1
ATOM 752 C C . GLN A 1 90 ? -6.801 20.703 14.914 1 59.22 90 GLN A C 1
ATOM 754 O O . GLN A 1 90 ? -5.715 20.453 15.438 1 59.22 90 GLN A O 1
ATOM 759 N N . SER A 1 91 ? -7.809 20.094 15.625 1 76.38 91 SER A N 1
ATOM 760 C CA . SER A 1 91 ? -7.742 18.688 16 1 76.38 91 SER A CA 1
ATOM 761 C C . SER A 1 91 ? -7.148 17.828 14.883 1 76.38 91 SER A C 1
ATOM 763 O O . SER A 1 91 ? -7.461 18.047 13.703 1 76.38 91 SER A O 1
ATOM 765 N N . LYS A 1 92 ? -6.004 17.125 15.242 1 87.38 92 LYS A N 1
ATOM 766 C CA . LYS A 1 92 ? -5.367 16.25 14.266 1 87.38 92 LYS A CA 1
ATOM 767 C C . LYS A 1 92 ? -5.82 14.812 14.445 1 87.38 92 LYS A C 1
ATOM 769 O O . LYS A 1 92 ? -5.824 14.289 15.562 1 87.38 92 LYS A O 1
ATOM 774 N N . LEU A 1 93 ? -6.359 14.258 13.469 1 93.25 93 LEU A N 1
ATOM 775 C CA . LEU A 1 93 ? -6.797 12.867 13.453 1 93.25 93 LEU A CA 1
ATOM 776 C C . LEU A 1 93 ? -5.82 12 12.664 1 93.25 93 LEU A C 1
ATOM 778 O O . LEU A 1 93 ? -5.488 12.32 11.516 1 93.25 93 LEU A O 1
ATOM 782 N N . ASN A 1 94 ? -5.344 10.938 13.281 1 95.19 94 ASN A N 1
ATOM 783 C CA . ASN A 1 94 ? -4.543 9.945 12.586 1 95.19 94 ASN A CA 1
ATOM 784 C C . ASN A 1 94 ? -5.402 8.789 12.078 1 95.19 94 ASN A C 1
ATOM 786 O O . ASN A 1 94 ? -5.879 7.969 12.867 1 95.19 94 ASN A O 1
ATOM 790 N N . VAL A 1 95 ? -5.516 8.758 10.758 1 97.56 95 VAL A N 1
ATOM 791 C CA . VAL A 1 95 ? -6.395 7.777 10.133 1 97.56 95 VAL A CA 1
ATOM 792 C C . VAL A 1 95 ? -5.566 6.777 9.328 1 97.56 95 VAL A C 1
ATOM 794 O O . VAL A 1 95 ? -4.711 7.172 8.531 1 97.56 95 VAL A O 1
ATOM 797 N N . VAL A 1 96 ? -5.77 5.492 9.578 1 97.88 96 VAL A N 1
ATOM 798 C CA . VAL A 1 96 ? -5.094 4.449 8.812 1 97.88 96 VAL A CA 1
ATOM 799 C C . VAL A 1 96 ? -6.105 3.697 7.953 1 97.88 96 VAL A C 1
ATOM 801 O O . VAL A 1 96 ? -7.176 3.314 8.438 1 97.88 96 VAL A O 1
ATOM 804 N N . VAL A 1 97 ? -5.762 3.59 6.664 1 97.69 97 VAL A N 1
ATOM 805 C CA . VAL A 1 97 ? -6.707 2.963 5.746 1 97.69 97 VAL A CA 1
ATOM 806 C C . VAL A 1 97 ? -5.969 1.986 4.832 1 97.69 97 VAL A C 1
ATOM 808 O O . VAL A 1 97 ? -4.758 2.098 4.645 1 97.69 97 VAL A O 1
ATOM 811 N N . SER A 1 98 ? -6.703 1.043 4.324 1 96.06 98 SER A N 1
ATOM 812 C CA . SER A 1 98 ? -6.137 0.14 3.328 1 96.06 98 SER A CA 1
ATOM 813 C C . SER A 1 98 ? -5.902 0.855 2.002 1 96.06 98 SER A C 1
ATOM 815 O O . SER A 1 98 ? -6.496 1.905 1.744 1 96.06 98 SER A O 1
ATOM 817 N N . SER A 1 99 ? -5.07 0.273 1.169 1 94.5 99 SER A N 1
ATOM 818 C CA . SER A 1 99 ? -4.637 0.882 -0.084 1 94.5 99 SER A CA 1
ATOM 819 C C . SER A 1 99 ? -5.828 1.218 -0.977 1 94.5 99 SER A C 1
ATOM 821 O O . SER A 1 99 ? -5.879 2.295 -1.574 1 94.5 99 SER A O 1
ATOM 823 N N . TYR A 1 100 ? -6.766 0.321 -1.106 1 95.12 100 TYR A N 1
ATOM 824 C CA . TYR A 1 100 ? -7.953 0.547 -1.918 1 95.12 100 TYR A CA 1
ATOM 825 C C . TYR A 1 100 ? -8.734 1.753 -1.412 1 95.12 100 TYR A C 1
ATOM 827 O O . TYR A 1 100 ? -9.094 2.639 -2.191 1 95.12 100 TYR A O 1
ATOM 835 N N . ILE A 1 101 ? -8.992 1.805 -0.144 1 96.19 101 ILE A N 1
ATOM 836 C CA . ILE A 1 101 ? -9.75 2.885 0.477 1 96.19 101 ILE A CA 1
ATOM 837 C C . ILE A 1 101 ? -9.008 4.207 0.291 1 96.19 101 ILE A C 1
ATOM 839 O O . ILE A 1 101 ? -9.625 5.234 -0.011 1 96.19 101 ILE A O 1
ATOM 843 N N . ALA A 1 102 ? -7.746 4.133 0.464 1 96.69 102 ALA A N 1
ATOM 844 C CA . ALA A 1 102 ? -6.918 5.336 0.403 1 96.69 102 ALA A CA 1
ATOM 845 C C . ALA A 1 102 ? -7 5.988 -0.972 1 96.69 102 ALA A C 1
ATOM 847 O O . ALA A 1 102 ? -7.176 7.207 -1.078 1 96.69 102 ALA A O 1
ATOM 848 N N . THR A 1 103 ? -6.941 5.234 -1.981 1 94.69 103 THR A N 1
ATOM 849 C CA . THR A 1 103 ? -6.77 5.773 -3.326 1 94.69 103 THR A CA 1
ATOM 850 C C . THR A 1 103 ? -8.125 6.047 -3.975 1 94.69 103 THR A C 1
ATOM 852 O O . THR A 1 103 ? -8.281 7.031 -4.699 1 94.69 103 THR A O 1
ATOM 855 N N . PHE A 1 104 ? -9.086 5.27 -3.637 1 93.69 104 PHE A N 1
ATOM 856 C CA . PHE A 1 104 ? -10.297 5.336 -4.449 1 93.69 104 PHE A CA 1
ATOM 857 C C . PHE A 1 104 ? -11.438 5.992 -3.676 1 93.69 104 PHE A C 1
ATOM 859 O O . PHE A 1 104 ? -12.391 6.492 -4.273 1 93.69 104 PHE A O 1
ATOM 866 N N . ILE A 1 105 ? -11.32 6.012 -2.393 1 94.25 105 ILE A N 1
ATOM 867 C CA . ILE A 1 105 ? -12.438 6.523 -1.599 1 94.25 105 ILE A CA 1
ATOM 868 C C . ILE A 1 105 ? -12.023 7.824 -0.913 1 94.25 105 ILE A C 1
ATOM 870 O O . ILE A 1 105 ? -12.727 8.836 -1.009 1 94.25 105 ILE A O 1
ATOM 874 N N . MET A 1 106 ? -10.852 7.918 -0.349 1 96.06 106 MET A N 1
ATOM 875 C CA . MET A 1 106 ? -10.461 8.977 0.578 1 96.06 106 MET A CA 1
ATOM 876 C C . MET A 1 106 ? -10.32 10.312 -0.146 1 96.06 106 MET A C 1
ATOM 878 O O . MET A 1 106 ? -10.688 11.352 0.396 1 96.06 106 MET A O 1
ATOM 882 N N . PRO A 1 107 ? -9.82 10.32 -1.394 1 94.44 107 PRO A N 1
ATOM 883 C CA . PRO A 1 107 ? -9.617 11.625 -2.027 1 94.44 107 PRO A CA 1
ATOM 884 C C . PRO A 1 107 ? -10.906 12.438 -2.139 1 94.44 107 PRO A C 1
ATOM 886 O O . PRO A 1 107 ? -10.953 13.602 -1.73 1 94.44 107 PRO A O 1
ATOM 889 N N . LYS A 1 108 ? -11.93 11.844 -2.576 1 93.69 108 LYS A N 1
ATOM 890 C CA . LYS A 1 108 ? -13.203 12.539 -2.693 1 93.69 108 LYS A CA 1
ATOM 891 C C . LYS A 1 108 ? -13.812 12.812 -1.319 1 93.69 108 LYS A C 1
ATOM 893 O O . LYS A 1 108 ? -14.352 13.891 -1.075 1 93.69 108 LYS A O 1
ATOM 898 N N . PHE A 1 109 ? -13.703 11.875 -0.447 1 96.06 109 PHE A N 1
ATOM 899 C CA . PHE A 1 109 ? -14.242 12.039 0.9 1 96.06 109 PHE A CA 1
ATOM 900 C C . PHE A 1 109 ? -13.555 13.195 1.617 1 96.06 109 PHE A C 1
ATOM 902 O O . PHE A 1 109 ? -14.227 14.047 2.215 1 96.06 109 PHE A O 1
ATOM 909 N N . LEU A 1 110 ? -12.195 13.195 1.561 1 95.06 110 LEU A N 1
ATOM 910 C CA . LEU A 1 110 ? -11.438 14.195 2.309 1 95.06 110 LEU A CA 1
ATOM 911 C C . LEU A 1 110 ? -11.727 15.594 1.79 1 95.06 110 LEU A C 1
ATOM 913 O O . LEU A 1 110 ? -11.734 16.562 2.562 1 95.06 110 LEU A O 1
ATOM 917 N N . LYS A 1 111 ? -11.906 15.664 0.494 1 93.25 111 LYS A N 1
ATOM 918 C CA . LYS A 1 111 ? -12.273 16.969 -0.069 1 93.25 111 LYS A CA 1
ATOM 919 C C . LYS A 1 111 ? -13.539 17.516 0.589 1 93.25 111 LYS A C 1
ATOM 921 O O . LYS A 1 111 ? -13.57 18.656 1.029 1 93.25 111 LYS A O 1
ATOM 926 N N . SER A 1 112 ? -14.555 16.688 0.665 1 93.81 112 SER A N 1
ATOM 927 C CA . SER A 1 112 ? -15.82 17.078 1.275 1 93.81 112 SER A CA 1
ATOM 928 C C . SER A 1 112 ? -15.672 17.281 2.779 1 93.81 112 SER A C 1
ATOM 930 O O . SER A 1 112 ? -16.234 18.219 3.346 1 93.81 112 SER A O 1
ATOM 932 N N . PHE A 1 113 ? -14.922 16.484 3.402 1 95.19 113 PHE A N 1
ATOM 933 C CA . PHE A 1 113 ? -14.75 16.531 4.848 1 95.19 113 PHE A CA 1
ATOM 934 C C . PHE A 1 113 ? -14.062 17.812 5.273 1 95.19 113 PHE A C 1
ATOM 936 O O . PHE A 1 113 ? -14.492 18.469 6.227 1 95.19 113 PHE A O 1
ATOM 943 N N . PHE A 1 114 ? -13.008 18.125 4.559 1 90.44 114 PHE A N 1
ATOM 944 C CA . PHE A 1 114 ? -12.25 19.328 4.898 1 90.44 114 PHE A CA 1
ATOM 945 C C . PHE A 1 114 ? -13.094 20.578 4.668 1 90.44 114 PHE A C 1
ATOM 947 O O . PHE A 1 114 ? -12.961 21.562 5.395 1 90.44 114 PHE A O 1
ATOM 954 N N . ASN A 1 115 ? -13.938 20.562 3.682 1 91.19 115 ASN A N 1
ATOM 955 C CA . ASN A 1 115 ? -14.844 21.672 3.441 1 91.19 115 ASN A CA 1
ATOM 956 C C . ASN A 1 115 ? -15.836 21.844 4.586 1 91.19 115 ASN A C 1
ATOM 958 O O . ASN A 1 115 ? -16.156 22.969 4.977 1 91.19 115 ASN A O 1
ATOM 962 N N . GLU A 1 116 ? -16.297 20.812 5.09 1 92.62 116 GLU A N 1
ATOM 963 C CA . GLU A 1 116 ? -17.312 20.828 6.145 1 92.62 116 GLU A CA 1
ATOM 964 C C . GLU A 1 116 ? -16.672 21.047 7.516 1 92.62 116 GLU A C 1
ATOM 966 O O . GLU A 1 116 ? -17.281 21.609 8.414 1 92.62 116 GLU A O 1
ATOM 971 N N . HIS A 1 117 ? -15.469 20.562 7.625 1 91.5 117 HIS A N 1
ATOM 972 C CA . HIS A 1 117 ? -14.773 20.625 8.906 1 91.5 117 HIS A CA 1
ATOM 973 C C . HIS A 1 117 ? -13.352 21.156 8.734 1 91.5 117 HIS A C 1
ATOM 975 O O . HIS A 1 117 ? -12.383 20.438 8.992 1 91.5 117 HIS A O 1
ATOM 981 N N . PRO A 1 118 ? -13.211 22.406 8.484 1 86.75 118 PRO A N 1
ATOM 982 C CA . PRO A 1 118 ? -11.906 22.984 8.172 1 86.75 118 PRO A CA 1
ATOM 983 C C . PRO A 1 118 ? -10.961 23.016 9.375 1 86.75 118 PRO A C 1
ATOM 985 O O . PRO A 1 118 ? -9.75 23.188 9.211 1 86.75 118 PRO A O 1
ATOM 988 N N . PHE A 1 119 ? -11.453 22.719 10.547 1 85.31 119 PHE A N 1
ATOM 989 C CA . PHE A 1 119 ? -10.641 22.828 11.75 1 85.31 119 PHE A CA 1
ATOM 990 C C . PHE A 1 119 ? -10.062 21.469 12.148 1 85.31 119 PHE A C 1
ATOM 992 O O . PHE A 1 119 ? -9.289 21.375 13.102 1 85.31 119 PHE A O 1
ATOM 999 N N . ILE A 1 120 ? -10.398 20.453 11.438 1 88.75 120 ILE A N 1
ATOM 1000 C CA . ILE A 1 120 ? -9.859 19.125 11.719 1 88.75 120 ILE A CA 1
ATOM 1001 C C . ILE A 1 120 ? -8.789 18.781 10.688 1 88.75 120 ILE A C 1
ATOM 1003 O O . ILE A 1 120 ? -9.062 18.734 9.492 1 88.75 120 ILE A O 1
ATOM 1007 N N . ASP A 1 121 ? -7.625 18.516 11.188 1 88.12 121 ASP A N 1
ATOM 1008 C CA . ASP A 1 121 ? -6.535 18.047 10.336 1 88.12 121 ASP A CA 1
ATOM 1009 C C . ASP A 1 121 ? -6.469 16.516 10.336 1 88.12 121 ASP A C 1
ATOM 1011 O O . ASP A 1 121 ? -6.742 15.875 11.352 1 88.12 121 ASP A O 1
ATOM 1015 N N . VAL A 1 122 ? -6.18 16 9.164 1 92.62 122 VAL A N 1
ATOM 1016 C CA . VAL A 1 122 ? -6.152 14.547 9.039 1 92.62 122 VAL A CA 1
ATOM 1017 C C . VAL A 1 122 ? -4.797 14.094 8.5 1 92.62 122 VAL A C 1
ATOM 1019 O O . VAL A 1 122 ? -4.32 14.625 7.492 1 92.62 122 VAL A O 1
ATOM 1022 N N . SER A 1 123 ? -4.133 13.234 9.18 1 93.44 123 SER A N 1
ATOM 1023 C CA . SER A 1 123 ? -3.004 12.469 8.664 1 93.44 123 SER A CA 1
ATOM 1024 C C . SER A 1 123 ? -3.436 11.086 8.195 1 93.44 123 SER A C 1
ATOM 1026 O O . SER A 1 123 ? -3.943 10.289 8.992 1 93.44 123 SER A O 1
ATOM 1028 N N . LEU A 1 124 ? -3.174 10.867 6.93 1 96.31 124 LEU A N 1
ATOM 1029 C CA . LEU A 1 124 ? -3.629 9.609 6.352 1 96.31 124 LEU A CA 1
ATOM 1030 C C . LEU A 1 124 ? -2.469 8.633 6.191 1 96.31 124 LEU A C 1
ATOM 1032 O O . LEU A 1 124 ? -1.456 8.961 5.57 1 96.31 124 LEU A O 1
ATOM 1036 N N . HIS A 1 125 ? -2.65 7.48 6.789 1 95.38 125 HIS A N 1
ATOM 1037 C CA . HIS A 1 125 ? -1.669 6.402 6.719 1 95.38 125 HIS A CA 1
ATOM 1038 C C . HIS A 1 125 ? -2.23 5.191 5.977 1 95.38 125 HIS A C 1
ATOM 1040 O O . HIS A 1 125 ? -3.375 4.793 6.211 1 95.38 125 HIS A O 1
ATOM 1046 N N . VAL A 1 126 ? -1.405 4.715 5.145 1 95.12 126 VAL A N 1
ATOM 1047 C CA . VAL A 1 126 ? -1.869 3.598 4.328 1 95.12 126 VAL A CA 1
ATOM 1048 C C . VAL A 1 126 ? -1.145 2.318 4.742 1 95.12 126 VAL A C 1
ATOM 1050 O O . VAL A 1 126 ? 0.088 2.279 4.777 1 95.12 126 VAL A O 1
ATOM 1053 N N . LYS A 1 127 ? -1.936 1.311 5.051 1 92.25 127 LYS A N 1
ATOM 1054 C CA . LYS A 1 127 ? -1.464 -0.025 5.406 1 92.25 127 LYS A CA 1
ATOM 1055 C C . LYS A 1 127 ? -2.471 -1.093 4.992 1 92.25 127 LYS A C 1
ATOM 1057 O O . LYS A 1 127 ? -3.682 -0.858 5.02 1 92.25 127 LYS A O 1
ATOM 1062 N N . ASN A 1 128 ? -1.87 -2.248 4.676 1 89.94 128 ASN A N 1
ATOM 1063 C CA . ASN A 1 128 ? -2.793 -3.326 4.336 1 89.94 128 ASN A CA 1
ATOM 1064 C C . ASN A 1 128 ? -2.861 -4.379 5.438 1 89.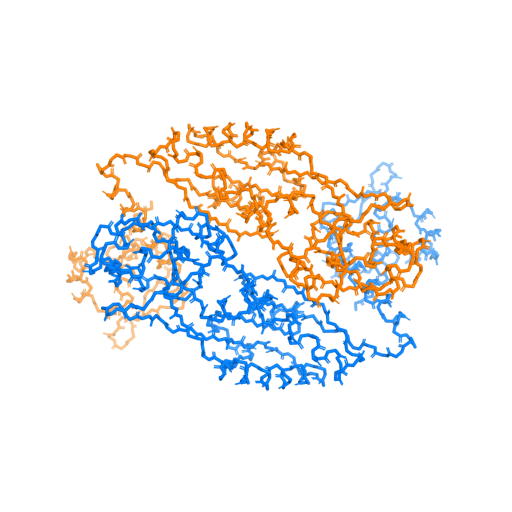94 128 ASN A C 1
ATOM 1066 O O . ASN A 1 128 ? -3.736 -5.242 5.422 1 89.94 128 ASN A O 1
ATOM 1070 N N . GLU A 1 129 ? -1.996 -4.293 6.375 1 87.12 129 GLU A N 1
ATOM 1071 C CA . GLU A 1 129 ? -1.959 -5.297 7.43 1 87.12 129 GLU A CA 1
ATOM 1072 C C . GLU A 1 129 ? -1.924 -4.648 8.812 1 87.12 129 GLU A C 1
ATOM 1074 O O . GLU A 1 129 ? -1.47 -3.51 8.953 1 87.12 129 GLU A O 1
ATOM 1079 N N . ASN A 1 130 ? -2.498 -5.309 9.789 1 90.62 130 ASN A N 1
ATOM 1080 C CA . ASN A 1 130 ? -2.367 -5 11.203 1 90.62 130 ASN A CA 1
ATOM 1081 C C . ASN A 1 130 ? -3.068 -3.695 11.562 1 90.62 130 ASN A C 1
ATOM 1083 O O . ASN A 1 130 ? -2.686 -3.023 12.523 1 90.62 130 ASN A O 1
ATOM 1087 N N . ILE A 1 131 ? -4.047 -3.338 10.82 1 94.94 131 ILE A N 1
ATOM 1088 C CA . ILE A 1 131 ? -4.758 -2.094 11.086 1 94.94 131 ILE A CA 1
ATOM 1089 C C . ILE A 1 131 ? -5.508 -2.199 12.414 1 94.94 131 ILE A C 1
ATOM 1091 O O . ILE A 1 131 ? -5.398 -1.313 13.266 1 94.94 131 ILE A O 1
ATOM 1095 N N . GLU A 1 132 ? -6.211 -3.266 12.555 1 94.94 132 GLU A N 1
ATOM 1096 C CA . GLU A 1 132 ? -6.977 -3.463 13.781 1 94.94 132 GLU A CA 1
ATOM 1097 C C . GLU A 1 132 ? -6.07 -3.445 15.008 1 94.94 132 GLU A C 1
ATOM 1099 O O . GLU A 1 132 ? -6.418 -2.855 16.031 1 94.94 132 GLU A O 1
ATOM 1104 N N . LYS A 1 133 ? -4.984 -4.121 14.875 1 93.62 133 LYS A N 1
ATOM 1105 C CA . LYS A 1 133 ? -4.008 -4.148 15.961 1 93.62 133 LYS A CA 1
ATOM 1106 C C . LYS A 1 133 ? -3.498 -2.742 16.266 1 93.62 133 LYS A C 1
ATOM 1108 O O . LYS A 1 133 ? -3.33 -2.383 17.438 1 93.62 133 LYS A O 1
ATOM 1113 N N . ASP A 1 134 ? -3.223 -1.988 15.266 1 94.44 134 ASP A N 1
ATOM 1114 C CA . ASP A 1 134 ? -2.748 -0.618 15.438 1 94.44 134 ASP A CA 1
ATOM 1115 C C . ASP A 1 134 ? -3.781 0.233 16.172 1 94.44 134 ASP A C 1
ATOM 1117 O O . ASP A 1 134 ? -3.426 1.091 16.984 1 94.44 134 ASP A O 1
ATOM 1121 N N . ILE A 1 135 ? -5.008 -0.003 15.867 1 95.62 135 ILE A N 1
ATOM 1122 C CA . ILE A 1 135 ? -6.094 0.713 16.531 1 95.62 135 ILE A CA 1
ATOM 1123 C C . ILE A 1 135 ? -6.172 0.289 18 1 95.62 135 ILE A C 1
ATOM 1125 O O . ILE A 1 135 ? -6.324 1.129 18.891 1 95.62 135 ILE A O 1
ATOM 1129 N N . ASN A 1 136 ? -6.031 -0.963 18.188 1 94 136 ASN A N 1
ATOM 1130 C CA . ASN A 1 136 ? -6.066 -1.505 19.531 1 94 136 ASN A CA 1
ATOM 1131 C C . ASN A 1 136 ? -4.949 -0.927 20.406 1 94 136 ASN A C 1
ATOM 1133 O O . ASN A 1 136 ? -5.137 -0.697 21.594 1 94 136 ASN A O 1
ATOM 1137 N N . ASN A 1 137 ? -3.867 -0.715 19.797 1 93.19 137 ASN A N 1
ATOM 1138 C CA . ASN A 1 137 ? -2.689 -0.217 20.484 1 93.19 137 ASN A CA 1
ATOM 1139 C C . ASN A 1 137 ? -2.65 1.309 20.516 1 93.19 137 ASN A C 1
ATOM 1141 O O . ASN A 1 137 ? -1.654 1.903 20.922 1 93.19 137 ASN A O 1
ATOM 1145 N N . HIS A 1 138 ? -3.57 1.945 19.984 1 90.62 138 HIS A N 1
ATOM 1146 C CA . HIS A 1 138 ? -3.74 3.395 20 1 90.62 138 HIS A CA 1
ATOM 1147 C C . HIS A 1 138 ? -2.689 4.082 19.141 1 90.62 138 HIS A C 1
ATOM 1149 O O . HIS A 1 138 ? -2.33 5.234 19.391 1 90.62 138 HIS A O 1
ATOM 1155 N N . THR A 1 139 ? -2.264 3.32 18.203 1 93 139 THR A N 1
ATOM 1156 C CA . THR A 1 139 ? -1.32 3.908 17.25 1 93 139 THR A CA 1
ATOM 1157 C C . THR A 1 139 ? -2.021 4.91 16.344 1 93 139 THR A C 1
ATOM 1159 O O . THR A 1 139 ? -1.44 5.934 15.969 1 93 139 THR A O 1
ATOM 1162 N N . TYR A 1 140 ? -3.215 4.621 15.977 1 96.06 140 TYR A N 1
ATOM 1163 C CA . TYR A 1 140 ? -4.066 5.48 15.164 1 96.06 140 TYR A CA 1
ATOM 1164 C C . TYR A 1 140 ? -5.43 5.68 15.812 1 96.06 140 TYR A C 1
ATOM 1166 O O . TYR A 1 140 ? -5.816 4.914 16.703 1 96.06 140 TYR A O 1
ATOM 1174 N N . ASP A 1 141 ? -6.133 6.715 15.344 1 95.88 141 ASP A N 1
ATOM 1175 C CA . ASP A 1 141 ? -7.426 7.062 15.922 1 95.88 141 ASP A CA 1
ATOM 1176 C C . ASP A 1 141 ? -8.555 6.281 15.25 1 95.88 141 ASP A C 1
ATOM 1178 O O . ASP A 1 141 ? -9.5 5.852 15.922 1 95.88 141 ASP A O 1
ATOM 1182 N N . ILE A 1 142 ? -8.453 6.172 13.938 1 97.62 142 ILE A N 1
ATOM 1183 C CA . ILE A 1 142 ? -9.484 5.527 13.141 1 97.62 142 ILE A CA 1
ATOM 1184 C C . ILE A 1 142 ? -8.844 4.609 12.102 1 97.62 142 ILE A C 1
ATOM 1186 O O . ILE A 1 142 ? -7.809 4.949 11.523 1 97.62 142 ILE A O 1
ATOM 1190 N N . GLY A 1 143 ? -9.398 3.449 11.953 1 98.06 143 GLY A N 1
ATOM 1191 C CA . GLY A 1 143 ? -9.016 2.537 10.891 1 98.06 143 GLY A CA 1
ATOM 1192 C C . GLY A 1 143 ? -10.156 2.213 9.945 1 98.06 143 GLY A C 1
ATOM 1193 O O . GLY A 1 143 ? -11.305 2.08 10.375 1 98.06 143 GLY A O 1
ATOM 1194 N N . ILE A 1 144 ? -9.852 2.184 8.641 1 97.94 144 ILE A N 1
ATOM 1195 C CA . ILE A 1 144 ? -10.836 1.754 7.652 1 97.94 144 ILE A CA 1
ATOM 1196 C C . ILE A 1 144 ? -10.203 0.737 6.703 1 97.94 144 ILE A C 1
ATOM 1198 O O . ILE A 1 144 ? -9.172 1.009 6.09 1 97.94 144 ILE A O 1
ATOM 1202 N N . SER A 1 145 ? -10.789 -0.389 6.629 1 96.25 145 SER A N 1
ATOM 1203 C CA . SER A 1 145 ? -10.219 -1.423 5.77 1 96.25 145 SER A CA 1
ATOM 1204 C C . SER A 1 145 ? -11.297 -2.387 5.277 1 96.25 145 SER A C 1
ATOM 1206 O O . SER A 1 145 ? -12.484 -2.189 5.547 1 96.25 145 SER A O 1
ATOM 1208 N N . ARG A 1 146 ? -10.828 -3.27 4.469 1 94.12 146 ARG A N 1
ATOM 1209 C CA . ARG A 1 146 ? -11.727 -4.297 3.945 1 94.12 146 ARG A CA 1
ATOM 1210 C C . ARG A 1 146 ? -11.5 -5.629 4.648 1 94.12 146 ARG A C 1
ATOM 1212 O O . ARG A 1 146 ? -12.055 -6.652 4.242 1 94.12 146 ARG A O 1
ATOM 1219 N N . ASN A 1 147 ? -10.688 -5.66 5.664 1 92 147 ASN A N 1
ATOM 1220 C CA . ASN A 1 147 ? -10.461 -6.844 6.492 1 92 147 ASN A CA 1
ATOM 1221 C C . ASN A 1 147 ? -11.602 -7.059 7.484 1 92 147 ASN A C 1
ATOM 1223 O O . ASN A 1 147 ? -12.039 -6.113 8.141 1 92 147 ASN A O 1
ATOM 1227 N N . GLN A 1 148 ? -11.977 -8.242 7.539 1 91.38 148 GLN A N 1
ATOM 1228 C CA . GLN A 1 148 ? -12.961 -8.562 8.57 1 91.38 148 GLN A CA 1
ATOM 1229 C C . GLN A 1 148 ? -12.367 -8.391 9.969 1 91.38 148 GLN A C 1
ATOM 1231 O O . GLN A 1 148 ? -11.266 -8.883 10.242 1 91.38 148 GLN A O 1
ATOM 1236 N N . PRO A 1 149 ? -13.102 -7.703 10.82 1 91.62 149 PRO A N 1
ATOM 1237 C CA . PRO A 1 149 ? -12.609 -7.508 12.188 1 91.62 149 PRO A CA 1
ATOM 1238 C C . PRO A 1 149 ? -12.43 -8.828 12.938 1 91.62 149 PRO A C 1
ATOM 1240 O O . PRO A 1 149 ? -13.234 -9.742 12.789 1 91.62 149 PRO A O 1
ATOM 1243 N N . LYS A 1 150 ? -11.398 -8.875 13.797 1 90.62 150 LYS A N 1
ATOM 1244 C CA . LYS A 1 150 ? -11.109 -10.102 14.531 1 90.62 150 LYS A CA 1
ATOM 1245 C C . LYS A 1 150 ? -10.961 -9.82 16.016 1 90.62 150 LYS A C 1
ATOM 1247 O O . LYS A 1 150 ? -11.109 -10.727 16.844 1 90.62 150 LYS A O 1
ATOM 1252 N N . LEU A 1 151 ? -10.703 -8.602 16.344 1 88.25 151 LEU A N 1
ATOM 1253 C CA . LEU A 1 151 ? -10.438 -8.266 17.75 1 88.25 151 LEU A CA 1
ATOM 1254 C C . LEU A 1 151 ? -11.703 -7.738 18.422 1 88.25 151 LEU A C 1
ATOM 1256 O O . LEU A 1 151 ? -12.32 -6.789 17.938 1 88.25 151 LEU A O 1
ATOM 1260 N N . ARG A 1 152 ? -11.953 -8.219 19.578 1 86.88 152 ARG A N 1
ATOM 1261 C CA . ARG A 1 152 ? -13.148 -7.824 20.328 1 86.88 152 ARG A CA 1
ATOM 1262 C C . ARG A 1 152 ? -12.945 -6.469 21 1 86.88 152 ARG A C 1
ATOM 1264 O O . ARG A 1 152 ? -13.906 -5.73 21.219 1 86.88 152 ARG A O 1
ATOM 1271 N N . GLU A 1 153 ? -11.742 -6.199 21.266 1 89.56 153 GLU A N 1
ATOM 1272 C CA . GLU A 1 153 ? -11.43 -4.988 22.016 1 89.56 153 GLU A CA 1
ATOM 1273 C C . GLU A 1 153 ? -11.562 -3.744 21.141 1 89.56 153 GLU A C 1
ATOM 1275 O O . GLU A 1 153 ? -11.609 -2.623 21.656 1 89.56 153 GLU A O 1
ATOM 1280 N N . VAL A 1 154 ? -11.648 -3.947 19.953 1 93.56 154 VAL A N 1
ATOM 1281 C CA . VAL A 1 154 ? -11.75 -2.836 19 1 93.56 154 VAL A CA 1
ATOM 1282 C C . VAL A 1 154 ? -13.188 -2.717 18.5 1 93.56 154 VAL A C 1
ATOM 1284 O O . VAL A 1 154 ? -13.797 -3.717 18.109 1 93.56 154 VAL A O 1
ATOM 1287 N N . HIS A 1 155 ? -13.695 -1.538 18.578 1 93.69 155 HIS A N 1
ATOM 1288 C CA . HIS A 1 155 ? -15.008 -1.302 17.984 1 93.69 155 HIS A CA 1
ATOM 1289 C C . HIS A 1 155 ? -14.938 -1.339 16.453 1 93.69 155 HIS A C 1
ATOM 1291 O O . HIS A 1 155 ? -14.141 -0.625 15.852 1 93.69 155 HIS A O 1
ATOM 1297 N N . SER A 1 156 ? -15.719 -2.139 15.898 1 95.38 156 SER A N 1
ATOM 1298 C CA . SER A 1 156 ? -15.758 -2.252 14.438 1 95.38 156 SER A CA 1
ATOM 1299 C C . SER A 1 156 ? -17.188 -2.211 13.922 1 95.38 156 SER A C 1
ATOM 1301 O O . SER A 1 156 ? -18.109 -2.691 14.586 1 95.38 156 SER A O 1
ATOM 1303 N N . GLU A 1 157 ? -17.359 -1.609 12.742 1 94.94 157 GLU A N 1
ATOM 1304 C CA . GLU A 1 157 ? -18.672 -1.504 12.109 1 94.94 157 GLU A CA 1
ATOM 1305 C C . GLU A 1 157 ? -18.562 -1.751 10.602 1 94.94 157 GLU A C 1
ATOM 1307 O O . GLU A 1 157 ? -17.688 -1.202 9.938 1 94.94 157 GLU A O 1
ATOM 1312 N N . LYS A 1 158 ? -19.422 -2.555 10.156 1 94.81 158 LYS A N 1
ATOM 1313 C CA . LYS A 1 158 ? -19.594 -2.73 8.719 1 94.81 158 LYS A CA 1
ATOM 1314 C C . LYS A 1 158 ? -20.359 -1.559 8.109 1 94.81 158 LYS A C 1
ATOM 1316 O O . LYS A 1 158 ? -21.516 -1.315 8.461 1 94.81 158 LYS A O 1
ATOM 1321 N N . VAL A 1 159 ? -19.781 -0.897 7.078 1 94.5 159 VAL A N 1
ATOM 1322 C CA . VAL A 1 159 ? -20.406 0.356 6.684 1 94.5 159 VAL A CA 1
ATOM 1323 C C . VAL A 1 159 ? -20.797 0.299 5.203 1 94.5 159 VAL A C 1
ATOM 1325 O O . VAL A 1 159 ? -21.547 1.145 4.719 1 94.5 159 VAL A O 1
ATOM 1328 N N . CYS A 1 160 ? -20.297 -0.678 4.461 1 92.88 160 CYS A N 1
ATOM 1329 C CA . CYS A 1 160 ? -20.609 -0.707 3.033 1 92.88 160 CYS A CA 1
ATOM 1330 C C . CYS A 1 160 ? -20.312 -2.078 2.439 1 92.88 160 CYS A C 1
ATOM 1332 O O . CYS A 1 160 ? -19.297 -2.699 2.779 1 92.88 160 CYS A O 1
ATOM 1334 N N . GLU A 1 161 ? -21.219 -2.492 1.609 1 90.81 161 GLU A N 1
ATOM 1335 C CA . GLU A 1 161 ? -20.969 -3.678 0.793 1 90.81 161 GLU A CA 1
ATOM 1336 C C . GLU A 1 161 ? -20.453 -3.301 -0.591 1 90.81 161 GLU A C 1
ATOM 1338 O O . GLU A 1 161 ? -21.047 -2.471 -1.279 1 90.81 161 GLU A O 1
ATOM 1343 N N . GLY A 1 162 ? -19.344 -3.879 -0.88 1 87.88 162 GLY A N 1
ATOM 1344 C CA . GLY A 1 162 ? -18.766 -3.59 -2.182 1 87.88 162 GLY A CA 1
ATOM 1345 C C . GLY A 1 162 ? -19.078 -4.652 -3.221 1 87.88 162 GLY A C 1
ATOM 1346 O O . GLY A 1 162 ? -19.047 -5.848 -2.92 1 87.88 162 GLY A O 1
ATOM 1347 N N . LYS A 1 163 ? -19.391 -4.145 -4.434 1 89.12 163 LYS A N 1
ATOM 1348 C CA . LYS A 1 163 ? -19.594 -5.055 -5.559 1 89.12 163 LYS A CA 1
ATOM 1349 C C . LYS A 1 163 ? -18.281 -5.406 -6.234 1 89.12 163 LYS A C 1
ATOM 1351 O O . LYS A 1 163 ? -17.5 -4.52 -6.609 1 89.12 163 LYS A O 1
ATOM 1356 N N . ILE A 1 164 ? -18.016 -6.699 -6.301 1 95.25 164 ILE A N 1
ATOM 1357 C CA . ILE A 1 164 ? -16.812 -7.184 -6.961 1 95.25 164 ILE A CA 1
ATOM 1358 C C . ILE A 1 164 ? -17.156 -7.695 -8.359 1 95.25 164 ILE A C 1
ATOM 1360 O O . ILE A 1 164 ? -18.172 -8.359 -8.547 1 95.25 164 ILE A O 1
ATOM 1364 N N . VAL A 1 165 ? -16.344 -7.348 -9.352 1 95.44 165 VAL A N 1
ATOM 1365 C CA . VAL A 1 165 ? -16.594 -7.75 -10.727 1 95.44 165 VAL A CA 1
ATOM 1366 C C . VAL A 1 165 ? -15.312 -8.25 -11.375 1 95.44 165 VAL A C 1
ATOM 1368 O O . VAL A 1 165 ? -14.211 -7.965 -10.891 1 95.44 165 VAL A O 1
ATOM 1371 N N . LEU A 1 166 ? -15.516 -9.016 -12.406 1 97.19 166 LEU A N 1
ATOM 1372 C CA . LEU A 1 166 ? -14.367 -9.414 -13.219 1 97.19 166 LEU A CA 1
ATOM 1373 C C . LEU A 1 166 ? -13.922 -8.266 -14.125 1 97.19 166 LEU A C 1
ATOM 1375 O O . LEU A 1 166 ? -14.727 -7.695 -14.852 1 97.19 166 LEU A O 1
ATOM 1379 N N . ILE A 1 167 ? -12.641 -7.922 -14.047 1 97.19 167 ILE A N 1
ATOM 1380 C CA . ILE A 1 167 ? -12.062 -6.836 -14.828 1 97.19 167 ILE A CA 1
ATOM 1381 C C . ILE A 1 167 ? -11.008 -7.395 -15.789 1 97.19 167 ILE A C 1
ATOM 1383 O O . ILE A 1 167 ? -10.203 -8.25 -15.406 1 97.19 167 ILE A O 1
ATOM 1387 N N . ALA A 1 168 ? -11.086 -6.953 -17.031 1 97.62 168 ALA A N 1
ATOM 1388 C CA . ALA A 1 168 ? -10.164 -7.359 -18.078 1 97.62 168 ALA A CA 1
ATOM 1389 C C . ALA A 1 168 ? -9.617 -6.148 -18.828 1 97.62 168 ALA A C 1
ATOM 1391 O O . ALA A 1 168 ? -10.102 -5.027 -18.656 1 97.62 168 ALA A O 1
ATOM 1392 N N . PRO A 1 169 ? -8.492 -6.359 -19.578 1 96.62 169 PRO A N 1
ATOM 1393 C CA . PRO A 1 169 ? -8.047 -5.27 -20.438 1 96.62 169 PRO A CA 1
ATOM 1394 C C . PRO A 1 169 ? -9.156 -4.75 -21.359 1 96.62 169 PRO A C 1
ATOM 1396 O O . PRO A 1 169 ? -9.969 -5.531 -21.859 1 96.62 169 PRO A O 1
ATOM 1399 N N . ASN A 1 170 ? -9.102 -3.445 -21.5 1 94.25 170 ASN A N 1
ATOM 1400 C CA . ASN A 1 170 ? -10.133 -2.822 -22.328 1 94.25 170 ASN A CA 1
ATOM 1401 C C . ASN A 1 170 ? -9.906 -3.09 -23.812 1 94.25 170 ASN A C 1
ATOM 1403 O O . ASN A 1 170 ? -9.523 -2.189 -24.562 1 94.25 170 ASN A O 1
ATOM 1407 N N . LYS A 1 171 ? -10.156 -4.25 -24.172 1 93.75 171 LYS A N 1
ATOM 1408 C CA . LYS A 1 171 ? -10.117 -4.691 -25.562 1 93.75 171 LYS A CA 1
ATOM 1409 C C . LYS A 1 171 ? -11.484 -5.207 -26.016 1 93.75 171 LYS A C 1
ATOM 1411 O O . LYS A 1 171 ? -12.117 -5.988 -25.312 1 93.75 171 LYS A O 1
ATOM 1416 N N . GLU A 1 172 ? -11.898 -4.75 -27.156 1 88.12 172 GLU A N 1
ATOM 1417 C CA . GLU A 1 172 ? -13.219 -5.086 -27.672 1 88.12 172 GLU A CA 1
ATOM 1418 C C . GLU A 1 172 ? -13.422 -6.594 -27.75 1 88.12 172 GLU A C 1
ATOM 1420 O O . GLU A 1 172 ? -14.5 -7.102 -27.453 1 88.12 172 GLU A O 1
ATOM 1425 N N . ASN A 1 173 ? -12.461 -7.281 -28.094 1 90.69 173 ASN A N 1
ATOM 1426 C CA . ASN A 1 173 ? -12.562 -8.727 -28.297 1 90.69 173 ASN A CA 1
ATOM 1427 C C . ASN A 1 173 ? -12.797 -9.461 -26.984 1 90.69 173 ASN A C 1
ATOM 1429 O O . ASN A 1 173 ? -13.305 -10.586 -26.969 1 90.69 173 ASN A O 1
ATOM 1433 N N . ASN A 1 174 ? -12.43 -8.852 -25.906 1 92.75 174 ASN A N 1
ATOM 1434 C CA . ASN A 1 174 ? -12.57 -9.531 -24.625 1 92.75 174 ASN A CA 1
ATOM 1435 C C . ASN A 1 174 ? -14.031 -9.68 -24.219 1 92.75 174 ASN A C 1
ATOM 1437 O O . ASN A 1 174 ? -14.391 -10.609 -23.484 1 92.75 174 ASN A O 1
ATOM 1441 N N . HIS A 1 175 ? -14.906 -8.859 -24.672 1 90.56 175 HIS A N 1
ATOM 1442 C CA . HIS A 1 175 ? -16.328 -8.906 -24.344 1 90.56 175 HIS A CA 1
ATOM 1443 C C . HIS A 1 175 ? -17.031 -10.039 -25.078 1 90.56 175 HIS A C 1
ATOM 1445 O O . HIS A 1 175 ? -18.125 -10.445 -24.688 1 90.56 175 HIS A O 1
ATOM 1451 N N . LEU A 1 176 ? -16.391 -10.5 -26.062 1 90.19 176 LEU A N 1
ATOM 1452 C CA . LEU A 1 176 ? -16.984 -11.547 -26.891 1 90.19 176 LEU A CA 1
ATOM 1453 C C . LEU A 1 176 ? -16.531 -12.93 -26.406 1 90.19 176 LEU A C 1
ATOM 1455 O O . LEU A 1 176 ? -17.125 -13.938 -26.797 1 90.19 176 LEU A O 1
ATOM 1459 N N . LEU A 1 177 ? -15.617 -12.961 -25.578 1 92.56 177 LEU A N 1
ATOM 1460 C CA . LEU A 1 177 ? -15.078 -14.234 -25.125 1 92.56 177 LEU A CA 1
ATOM 1461 C C . LEU A 1 177 ? -15.922 -14.812 -24 1 92.56 177 LEU A C 1
ATOM 1463 O O . LEU A 1 177 ? -16.5 -14.062 -23.188 1 92.56 177 LEU A O 1
ATOM 1467 N N . THR A 1 178 ? -15.992 -16.094 -23.969 1 91.25 178 THR A N 1
ATOM 1468 C CA . THR A 1 178 ? -16.562 -16.766 -22.812 1 91.25 178 THR A CA 1
ATOM 1469 C C . THR A 1 178 ? -15.625 -16.688 -21.625 1 91.25 178 THR A C 1
ATOM 1471 O O . THR A 1 178 ? -14.445 -16.359 -21.766 1 91.25 178 THR A O 1
ATOM 1474 N N . GLU A 1 179 ? -16.109 -17.016 -20.438 1 92.44 179 GLU A N 1
ATOM 1475 C CA . GLU A 1 179 ? -15.273 -17.062 -19.234 1 92.44 179 GLU A CA 1
ATOM 1476 C C . GLU A 1 179 ? -14.109 -18.031 -19.406 1 92.44 179 GLU A C 1
ATOM 1478 O O . GLU A 1 179 ? -12.969 -17.719 -19.062 1 92.44 179 GLU A O 1
ATOM 1483 N N . ALA A 1 180 ? -14.438 -19.156 -19.922 1 92.19 180 ALA A N 1
ATOM 1484 C CA . ALA A 1 180 ? -13.422 -20.172 -20.141 1 92.19 180 ALA A CA 1
ATOM 1485 C C . ALA A 1 180 ? -12.297 -19.656 -21.031 1 92.19 180 ALA A C 1
ATOM 1487 O O . ALA A 1 180 ? -11.117 -19.844 -20.719 1 92.19 180 ALA A O 1
ATOM 1488 N N . SER A 1 181 ? -12.727 -19.062 -22.141 1 93.88 181 SER A N 1
ATOM 1489 C CA . SER A 1 181 ? -11.742 -18.547 -23.094 1 93.88 181 SER A CA 1
ATOM 1490 C C . SER A 1 181 ? -10.914 -17.422 -22.469 1 93.88 181 SER A C 1
ATOM 1492 O O . SER A 1 181 ? -9.719 -17.297 -22.734 1 93.88 181 SER A O 1
ATOM 1494 N N . LEU A 1 182 ? -11.547 -16.625 -21.672 1 95.06 182 LEU A N 1
ATOM 1495 C CA . LEU A 1 182 ? -10.875 -15.516 -21 1 95.06 182 LEU A CA 1
ATOM 1496 C C . LEU A 1 182 ? -9.82 -16.031 -20.031 1 95.06 182 LEU A C 1
ATOM 1498 O O . LEU A 1 182 ? -8.703 -15.508 -19.969 1 95.06 182 LEU A O 1
ATOM 1502 N N . PHE A 1 183 ? -10.172 -17.094 -19.312 1 94.38 183 PHE A N 1
ATOM 1503 C CA . PHE A 1 183 ? -9.289 -17.641 -18.281 1 94.38 183 PHE A CA 1
ATOM 1504 C C . PHE A 1 183 ? -8.18 -18.469 -18.922 1 94.38 183 PHE A C 1
ATOM 1506 O O . PHE A 1 183 ? -7.184 -18.797 -18.266 1 94.38 183 PHE A O 1
ATOM 1513 N N . GLU A 1 184 ? -8.344 -18.797 -20.141 1 92 184 GLU A N 1
ATOM 1514 C CA . GLU A 1 184 ? -7.277 -19.438 -20.906 1 92 184 GLU A CA 1
ATOM 1515 C C . GLU A 1 184 ? -6.316 -18.406 -21.484 1 92 184 GLU A C 1
ATOM 1517 O O . GLU A 1 184 ? -5.113 -18.656 -21.594 1 92 184 GLU A O 1
ATOM 1522 N N . LYS A 1 185 ? -6.883 -17.328 -21.859 1 93.56 185 LYS A N 1
ATOM 1523 C CA . LYS A 1 185 ? -6.125 -16.281 -22.531 1 93.56 185 LYS A CA 1
ATOM 1524 C C . LYS A 1 185 ? -5.266 -15.508 -21.531 1 93.56 185 LYS A C 1
ATOM 1526 O O . LYS A 1 185 ? -4.141 -15.109 -21.844 1 93.56 185 LYS A O 1
ATOM 1531 N N . TYR A 1 186 ? -5.832 -15.281 -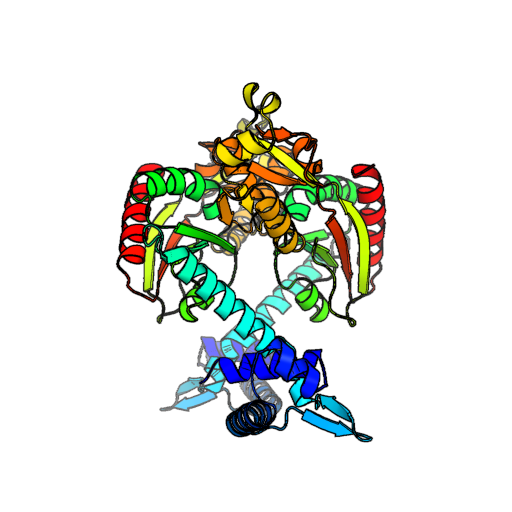20.312 1 96 186 TYR A N 1
ATOM 1532 C CA . TYR A 1 186 ? -5.16 -14.438 -19.344 1 96 186 TYR A CA 1
ATOM 1533 C C . TYR A 1 186 ? -4.898 -15.203 -18.047 1 96 186 TYR A C 1
ATOM 1535 O O . TYR A 1 186 ? -5.715 -16.031 -17.625 1 96 186 TYR A O 1
ATOM 1543 N N . LYS A 1 187 ? -3.777 -14.859 -17.422 1 95 187 LYS A N 1
ATOM 1544 C CA . LYS A 1 187 ? -3.615 -15.242 -16.031 1 95 187 LYS A CA 1
ATOM 1545 C C . LYS A 1 187 ? -4.543 -14.438 -15.125 1 95 187 LYS A C 1
ATOM 1547 O O . LYS A 1 187 ? -4.844 -13.281 -15.406 1 95 187 LYS A O 1
ATOM 1552 N N . ILE A 1 188 ? -4.965 -15.102 -14.086 1 97.12 188 ILE A N 1
ATOM 1553 C CA . ILE A 1 188 ? -5.801 -14.422 -13.102 1 97.12 188 ILE A CA 1
ATOM 1554 C C . ILE A 1 188 ? -4.922 -13.836 -12 1 97.12 188 ILE A C 1
ATOM 1556 O O . ILE A 1 188 ? -4.242 -14.57 -11.281 1 97.12 188 ILE A O 1
ATOM 1560 N N . ILE A 1 189 ? -4.93 -12.531 -11.867 1 97.62 189 ILE A N 1
ATOM 1561 C CA . ILE A 1 189 ? -4.203 -11.867 -10.789 1 97.62 189 ILE A CA 1
ATOM 1562 C C . ILE A 1 189 ? -4.973 -12 -9.484 1 97.62 189 ILE A C 1
ATOM 1564 O O . ILE A 1 189 ? -6.039 -11.398 -9.312 1 97.62 189 ILE A O 1
ATOM 1568 N N . SER A 1 190 ? -4.43 -12.727 -8.602 1 96.94 190 SER A N 1
ATOM 1569 C CA . SER A 1 190 ? -5.148 -13.109 -7.395 1 96.94 190 SER A CA 1
ATOM 1570 C C . SER A 1 190 ? -4.539 -12.453 -6.156 1 96.94 190 SER A C 1
ATOM 1572 O O . SER A 1 190 ? -3.5 -11.797 -6.246 1 96.94 190 SER A O 1
ATOM 1574 N N . ASP A 1 191 ? -5.23 -12.484 -5.047 1 95.31 191 ASP A N 1
ATOM 1575 C CA . ASP A 1 191 ? -4.777 -12.18 -3.693 1 95.31 191 ASP A CA 1
ATOM 1576 C C . ASP A 1 191 ? -4.621 -10.68 -3.492 1 95.31 191 ASP A C 1
ATOM 1578 O O . ASP A 1 191 ? -3.861 -10.234 -2.625 1 95.31 191 ASP A O 1
ATOM 1582 N N . ASN A 1 192 ? -5.301 -9.883 -4.289 1 95.75 192 ASN A N 1
ATOM 1583 C CA . ASN A 1 192 ? -5.262 -8.43 -4.168 1 95.75 192 ASN A CA 1
ATOM 1584 C C . ASN A 1 192 ? -6.324 -7.922 -3.199 1 95.75 192 ASN A C 1
ATOM 1586 O O . ASN A 1 192 ? -6.578 -6.719 -3.123 1 95.75 192 ASN A O 1
ATOM 1590 N N . HIS A 1 193 ? -6.961 -8.82 -2.547 1 94.19 193 HIS A N 1
ATOM 1591 C CA . HIS A 1 193 ? -7.922 -8.578 -1.479 1 94.19 193 HIS A CA 1
ATOM 1592 C C . HIS A 1 193 ? -7.746 -9.57 -0.337 1 94.19 193 HIS A C 1
ATOM 1594 O O . HIS A 1 193 ? -7.441 -10.742 -0.571 1 94.19 193 HIS A O 1
ATOM 1600 N N . PRO A 1 194 ? -8.031 -9.156 0.835 1 90.62 194 PRO A N 1
ATOM 1601 C CA . PRO A 1 194 ? -7.664 -9.992 1.98 1 90.62 194 PRO A CA 1
ATOM 1602 C C . PRO A 1 194 ? -8.672 -11.117 2.236 1 90.62 194 PRO A C 1
ATOM 1604 O O . PRO A 1 194 ? -8.359 -12.07 2.945 1 90.62 194 PRO A O 1
ATOM 1607 N N . GLU A 1 195 ? -9.797 -11.109 1.686 1 90.19 195 GLU A N 1
ATOM 1608 C CA . GLU A 1 195 ? -10.852 -11.961 2.246 1 90.19 195 GLU A CA 1
ATOM 1609 C C . GLU A 1 195 ? -11.281 -13.031 1.249 1 90.19 195 GLU A C 1
ATOM 1611 O O . GLU A 1 195 ? -11.406 -14.203 1.606 1 90.19 195 GLU A O 1
ATOM 1616 N N . TYR A 1 196 ? -11.422 -12.812 0.022 1 93 196 TYR A N 1
ATOM 1617 C CA . TYR A 1 196 ? -12.281 -13.695 -0.763 1 93 196 TYR A CA 1
ATOM 1618 C C . TYR A 1 196 ? -11.461 -14.531 -1.734 1 93 196 TYR A C 1
ATOM 1620 O O . TYR A 1 196 ? -11.992 -15.406 -2.414 1 93 196 TYR A O 1
ATOM 1628 N N . TRP A 1 197 ? -10.242 -14.438 -1.761 1 94.31 197 TRP A N 1
ATOM 1629 C CA . TRP A 1 197 ? -9.492 -15.07 -2.848 1 94.31 197 TRP A CA 1
ATOM 1630 C C . TRP A 1 197 ? -9.336 -16.562 -2.605 1 94.31 197 TRP A C 1
ATOM 1632 O O . TRP A 1 197 ? -9.32 -17.359 -3.553 1 94.31 197 TRP A O 1
ATOM 1642 N N . SER A 1 198 ? -9.188 -16.938 -1.337 1 90.56 198 SER A N 1
ATOM 1643 C CA . SER A 1 198 ? -9.047 -18.359 -1.07 1 90.56 198 SER A CA 1
ATOM 1644 C C . SER A 1 198 ? -10.227 -19.141 -1.625 1 90.56 198 SER A C 1
ATOM 1646 O O . SER A 1 198 ? -10.039 -20.125 -2.354 1 90.56 198 SER A O 1
ATOM 1648 N N . SER A 1 199 ? -11.359 -18.734 -1.317 1 92.5 199 SER A N 1
ATOM 1649 C CA . SER A 1 199 ? -12.57 -19.406 -1.795 1 92.5 199 SER A CA 1
ATOM 1650 C C . SER A 1 199 ? -12.75 -19.203 -3.295 1 92.5 199 SER A C 1
ATOM 1652 O O . SER A 1 199 ? -13.133 -20.141 -4.008 1 92.5 199 SER A O 1
ATOM 1654 N N . LEU A 1 200 ? -12.461 -18.078 -3.787 1 95.5 200 LEU A N 1
ATOM 1655 C CA . LEU A 1 200 ? -12.664 -17.75 -5.195 1 95.5 200 LEU A CA 1
ATOM 1656 C C . LEU A 1 200 ? -11.75 -18.594 -6.078 1 95.5 200 LEU A C 1
ATOM 1658 O O . LEU A 1 200 ? -12.164 -19.062 -7.141 1 95.5 200 LEU A O 1
ATOM 1662 N N . LYS A 1 201 ? -10.516 -18.75 -5.664 1 93.75 201 LYS A N 1
ATOM 1663 C CA . LYS A 1 201 ? -9.586 -19.578 -6.414 1 93.75 201 LYS A CA 1
ATOM 1664 C C . LYS A 1 201 ? -10.125 -21 -6.574 1 93.75 201 LYS A C 1
ATOM 1666 O O . LYS A 1 201 ? -10.078 -21.562 -7.664 1 93.75 201 LYS A O 1
ATOM 1671 N N . ASN A 1 202 ? -10.609 -21.469 -5.473 1 92.12 202 ASN A N 1
ATOM 1672 C CA . ASN A 1 202 ? -11.164 -22.812 -5.492 1 92.12 202 ASN A CA 1
ATOM 1673 C C . ASN A 1 202 ? -12.352 -22.922 -6.441 1 92.12 202 ASN A C 1
ATOM 1675 O O . ASN A 1 202 ? -12.469 -23.875 -7.207 1 92.12 202 ASN A O 1
ATOM 1679 N N . ASN A 1 203 ? -13.18 -21.969 -6.34 1 93.75 203 ASN A N 1
ATOM 1680 C CA . ASN A 1 203 ? -14.352 -21.953 -7.207 1 93.75 203 ASN A CA 1
ATOM 1681 C C . ASN A 1 203 ? -13.961 -21.891 -8.68 1 93.75 203 ASN A C 1
ATOM 1683 O O . ASN A 1 203 ? -14.555 -22.578 -9.516 1 93.75 203 ASN A O 1
ATOM 1687 N N . ILE A 1 204 ? -12.984 -21.109 -9 1 94.81 204 ILE A N 1
ATOM 1688 C CA . ILE A 1 204 ? -12.523 -20.938 -10.375 1 94.81 204 ILE A CA 1
ATOM 1689 C C . ILE A 1 204 ? -11.93 -22.25 -10.883 1 94.81 204 ILE A C 1
ATOM 1691 O O . ILE A 1 204 ? -12.258 -22.703 -11.977 1 94.81 204 ILE A O 1
ATOM 1695 N N . LEU A 1 205 ? -11.141 -22.828 -10.062 1 92.5 205 LEU A N 1
ATOM 1696 C CA . LEU A 1 205 ? -10.445 -24.047 -10.469 1 92.5 205 LEU A CA 1
ATOM 1697 C C . LEU A 1 205 ? -11.43 -25.203 -10.641 1 92.5 205 LEU A C 1
ATOM 1699 O O . LEU A 1 205 ? -11.227 -26.078 -11.484 1 92.5 205 LEU A O 1
ATOM 1703 N N . ASN A 1 206 ? -12.422 -25.203 -9.859 1 92.56 206 ASN A N 1
ATOM 1704 C CA . ASN A 1 206 ? -13.445 -26.234 -9.977 1 92.56 206 ASN A CA 1
ATOM 1705 C C . ASN A 1 206 ? -14.164 -26.172 -11.328 1 92.56 206 ASN A C 1
ATOM 1707 O O . ASN A 1 206 ? -14.594 -27.203 -11.852 1 92.56 206 ASN A O 1
ATOM 1711 N N . ILE A 1 207 ? -14.281 -25.031 -11.867 1 92.38 207 ILE A N 1
ATOM 1712 C CA . ILE A 1 207 ? -15.008 -24.828 -13.117 1 92.38 207 ILE A CA 1
ATOM 1713 C C . ILE A 1 207 ? -14.016 -24.797 -14.289 1 92.38 207 ILE A C 1
ATOM 1715 O O . ILE A 1 207 ? -14.289 -25.375 -15.344 1 92.38 207 ILE A O 1
ATOM 1719 N N . TYR A 1 208 ? -12.977 -24.094 -14.031 1 93.38 208 TYR A N 1
ATOM 1720 C CA . TYR A 1 208 ? -11.938 -23.922 -15.039 1 93.38 208 TYR A CA 1
ATOM 1721 C C . TYR A 1 208 ? -10.617 -24.516 -14.562 1 93.38 208 TYR A C 1
ATOM 1723 O O . TYR A 1 208 ? -9.758 -23.781 -14.062 1 93.38 208 TYR A O 1
ATOM 1731 N N . GLU A 1 209 ? -10.305 -25.656 -14.859 1 89.5 209 GLU A N 1
ATOM 1732 C CA . GLU A 1 209 ? -9.211 -26.438 -14.289 1 89.5 209 GLU A CA 1
ATOM 1733 C C . GLU A 1 209 ? -7.859 -25.891 -14.758 1 89.5 209 GLU A C 1
ATOM 1735 O O . GLU A 1 209 ? -6.863 -26.016 -14.039 1 89.5 209 GLU A O 1
ATOM 1740 N N . LYS A 1 210 ? -7.855 -25.297 -15.852 1 88.62 210 LYS A N 1
ATOM 1741 C CA . LYS A 1 210 ? -6.578 -24.891 -16.422 1 88.62 210 LYS A CA 1
ATOM 1742 C C . LYS A 1 210 ? -6.27 -23.438 -16.094 1 88.62 210 LYS A C 1
ATOM 1744 O O . LYS A 1 210 ? -5.277 -22.875 -16.578 1 88.62 210 LYS A O 1
ATOM 1749 N N . ALA A 1 211 ? -7.125 -22.844 -15.297 1 92.69 211 ALA A N 1
ATOM 1750 C CA . ALA A 1 211 ? -6.898 -21.453 -14.922 1 92.69 211 ALA A CA 1
ATOM 1751 C C . ALA A 1 211 ? -5.551 -21.281 -14.227 1 92.69 211 ALA A C 1
ATOM 1753 O O . ALA A 1 211 ? -5.152 -22.141 -13.422 1 92.69 211 ALA A O 1
ATOM 1754 N N . GLN A 1 212 ? -4.852 -20.219 -14.617 1 91.56 212 GLN A N 1
ATOM 1755 C CA . GLN A 1 212 ? -3.564 -19.906 -14.016 1 91.56 212 GLN A CA 1
ATOM 1756 C C . GLN A 1 212 ? -3.648 -18.609 -13.203 1 91.56 212 GLN A C 1
ATOM 1758 O O . GLN A 1 212 ? -4.348 -17.672 -13.586 1 91.56 212 GLN A O 1
ATOM 1763 N N . PHE A 1 213 ? -2.85 -18.656 -12.141 1 93.38 213 PHE A N 1
ATOM 1764 C CA . PHE A 1 213 ? -2.924 -17.516 -11.227 1 93.38 213 PHE A CA 1
ATOM 1765 C C . PHE A 1 213 ? -1.563 -16.844 -11.102 1 93.38 213 PHE A C 1
ATOM 1767 O O . PHE A 1 213 ? -0.525 -17.5 -11.227 1 93.38 213 PHE A O 1
ATOM 1774 N N . LEU A 1 214 ? -1.601 -15.609 -11 1 93.06 214 LEU A N 1
ATOM 1775 C CA . LEU A 1 214 ? -0.478 -14.781 -10.562 1 93.06 214 LEU A CA 1
ATOM 1776 C C . LEU A 1 214 ? -0.81 -14.055 -9.258 1 93.06 214 LEU A C 1
ATOM 1778 O O . LEU A 1 214 ? -1.705 -13.211 -9.227 1 93.06 214 LEU A O 1
ATOM 1782 N N . SER A 1 215 ? -0.11 -14.367 -8.234 1 93.44 215 SER A N 1
ATOM 1783 C CA . SER A 1 215 ? -0.43 -13.828 -6.914 1 93.44 215 SER A CA 1
ATOM 1784 C C . SER A 1 215 ? 0.232 -12.469 -6.695 1 93.44 215 SER A C 1
ATOM 1786 O O . SER A 1 215 ? 1.459 -12.375 -6.613 1 93.44 215 SER A O 1
ATOM 1788 N N . ILE A 1 216 ? -0.575 -11.422 -6.605 1 94.81 216 ILE A N 1
ATOM 1789 C CA . ILE A 1 216 ? -0.178 -10.055 -6.312 1 94.81 216 ILE A CA 1
ATOM 1790 C C . ILE A 1 216 ? -1.094 -9.469 -5.238 1 94.81 216 ILE A C 1
ATOM 1792 O O . ILE A 1 216 ? -2.291 -9.281 -5.469 1 94.81 216 ILE A O 1
ATOM 1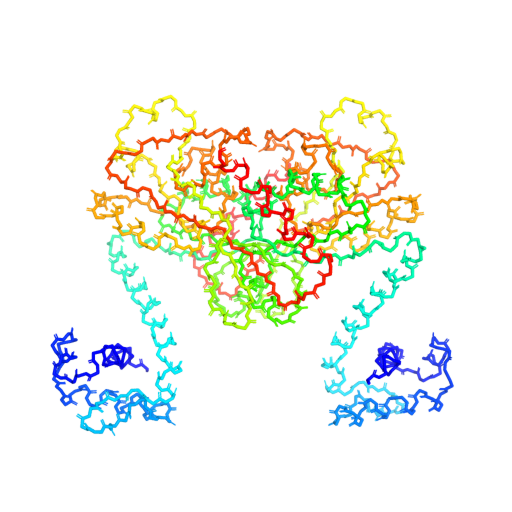796 N N . ASN A 1 217 ? -0.58 -9.086 -4.113 1 94.62 217 ASN A N 1
ATOM 1797 C CA . ASN A 1 217 ? -1.433 -8.664 -3.01 1 94.62 217 ASN A CA 1
ATOM 1798 C C . ASN A 1 217 ? -1.652 -7.152 -3.014 1 94.62 217 ASN A C 1
ATOM 1800 O O . ASN A 1 217 ? -1.676 -6.52 -1.955 1 94.62 217 ASN A O 1
ATOM 1804 N N . ASP A 1 218 ? -1.72 -6.609 -4.176 1 95.19 218 ASP A N 1
ATOM 1805 C CA . ASP A 1 218 ? -1.861 -5.16 -4.289 1 95.19 218 ASP A CA 1
ATOM 1806 C C . ASP A 1 218 ? -2.814 -4.785 -5.422 1 95.19 218 ASP A C 1
ATOM 1808 O O . ASP A 1 218 ? -2.631 -5.219 -6.562 1 95.19 218 ASP A O 1
ATOM 1812 N N . VAL A 1 219 ? -3.736 -3.941 -5.121 1 95.62 219 VAL A N 1
ATOM 1813 C CA . VAL A 1 219 ? -4.785 -3.594 -6.074 1 95.62 219 VAL A CA 1
ATOM 1814 C C . VAL A 1 219 ? -4.203 -2.729 -7.191 1 95.62 219 VAL A C 1
ATOM 1816 O O . VAL A 1 219 ? -4.574 -2.875 -8.359 1 95.62 219 VAL A O 1
ATOM 1819 N N . HIS A 1 220 ? -3.291 -1.86 -6.902 1 94.94 220 HIS A N 1
ATOM 1820 C CA . HIS A 1 220 ? -2.748 -0.933 -7.891 1 94.94 220 HIS A CA 1
ATOM 1821 C C . HIS A 1 220 ? -1.897 -1.664 -8.922 1 94.94 220 HIS A C 1
ATOM 1823 O O . HIS A 1 220 ? -2.023 -1.417 -10.125 1 94.94 220 HIS A O 1
ATOM 1829 N N . THR A 1 221 ? -1.093 -2.533 -8.422 1 95.81 221 THR A N 1
ATOM 1830 C CA . THR A 1 221 ? -0.282 -3.346 -9.32 1 95.81 221 THR A CA 1
ATOM 1831 C C . THR A 1 221 ? -1.167 -4.23 -10.195 1 95.81 221 THR A C 1
ATOM 1833 O O . THR A 1 221 ? -0.889 -4.422 -11.375 1 95.81 221 THR A O 1
ATOM 1836 N N . SER A 1 222 ? -2.205 -4.758 -9.609 1 97.19 222 SER A N 1
ATOM 1837 C CA . SER A 1 222 ? -3.146 -5.578 -10.367 1 97.19 222 SER A CA 1
ATOM 1838 C C . SER A 1 222 ? -3.76 -4.793 -11.523 1 97.19 222 SER A C 1
ATOM 1840 O O . SER A 1 222 ? -3.809 -5.281 -12.656 1 97.19 222 SER A O 1
ATOM 1842 N N . ILE A 1 223 ? -4.168 -3.609 -11.219 1 95.5 223 ILE A N 1
ATOM 1843 C CA . ILE A 1 223 ? -4.781 -2.758 -12.227 1 95.5 223 ILE A CA 1
ATOM 1844 C C . ILE A 1 223 ? -3.781 -2.48 -13.344 1 95.5 223 ILE A C 1
ATOM 1846 O O . ILE A 1 223 ? -4.117 -2.574 -14.531 1 95.5 223 ILE A O 1
ATOM 1850 N N . LYS A 1 224 ? -2.59 -2.164 -12.961 1 94.06 224 LYS A N 1
ATOM 1851 C CA . LYS A 1 224 ? -1.565 -1.847 -13.945 1 94.06 224 LYS A CA 1
ATOM 1852 C C . LYS A 1 224 ? -1.298 -3.039 -14.859 1 94.06 224 LYS A C 1
ATOM 1854 O O . LYS A 1 224 ? -1.154 -2.877 -16.078 1 94.06 224 LYS A O 1
ATOM 1859 N N . LEU A 1 225 ? -1.204 -4.199 -14.305 1 95.94 225 LEU A N 1
ATOM 1860 C CA . LEU A 1 225 ? -0.982 -5.406 -15.094 1 95.94 225 LEU A CA 1
ATOM 1861 C C . LEU A 1 225 ? -2.133 -5.637 -16.062 1 95.94 225 LEU A C 1
ATOM 1863 O O . LEU A 1 225 ? -1.908 -6.004 -17.219 1 95.94 225 LEU A O 1
ATOM 1867 N N . ILE A 1 226 ? -3.326 -5.402 -15.633 1 96.75 226 ILE A N 1
ATOM 1868 C CA . ILE A 1 226 ? -4.496 -5.559 -16.5 1 96.75 226 ILE A CA 1
ATOM 1869 C C . ILE A 1 226 ? -4.434 -4.551 -17.641 1 96.75 226 ILE A C 1
ATOM 1871 O O . ILE A 1 226 ? -4.629 -4.91 -18.797 1 96.75 226 ILE A O 1
ATOM 1875 N N . GLU A 1 227 ? -4.117 -3.334 -17.297 1 93.62 227 GLU A N 1
ATOM 1876 C CA . GLU A 1 227 ? -3.998 -2.295 -18.312 1 93.62 227 GLU A CA 1
ATOM 1877 C C . GLU A 1 227 ? -2.975 -2.68 -19.375 1 93.62 227 GLU A C 1
ATOM 1879 O O . GLU A 1 227 ? -3.131 -2.334 -20.547 1 93.62 227 GLU A O 1
ATOM 1884 N N . MET A 1 228 ? -2.006 -3.369 -18.938 1 92.69 228 MET A N 1
ATOM 1885 C CA . MET A 1 228 ? -0.911 -3.738 -19.828 1 92.69 228 MET A CA 1
ATOM 1886 C C . MET A 1 228 ? -1.2 -5.062 -20.531 1 92.69 228 MET A C 1
ATOM 1888 O O . MET A 1 228 ? -0.3 -5.672 -21.109 1 92.69 228 MET A O 1
ATOM 1892 N N . ASN A 1 229 ? -2.387 -5.578 -20.391 1 94.44 229 ASN A N 1
ATOM 1893 C CA . ASN A 1 229 ? -2.85 -6.785 -21.062 1 94.44 229 ASN A CA 1
ATOM 1894 C C . ASN A 1 229 ? -2.152 -8.031 -20.516 1 94.44 229 ASN A C 1
ATOM 1896 O O . ASN A 1 229 ? -1.86 -8.961 -21.281 1 94.44 229 ASN A O 1
ATOM 1900 N N . GLN A 1 230 ? -1.891 -7.961 -19.203 1 94.31 230 GLN A N 1
ATOM 1901 C CA . GLN A 1 230 ? -1.104 -9.062 -18.656 1 94.31 230 GLN A CA 1
ATOM 1902 C C . GLN A 1 230 ? -1.934 -9.906 -17.688 1 94.31 230 GLN A C 1
ATOM 1904 O O . GLN A 1 230 ? -1.4 -10.781 -17 1 94.31 230 GLN A O 1
ATOM 1909 N N . GLY A 1 231 ? -3.166 -9.641 -17.625 1 97.06 231 GLY A N 1
ATOM 1910 C CA . GLY A 1 231 ? -3.986 -10.445 -16.734 1 97.06 231 GLY A CA 1
ATOM 1911 C C . GLY A 1 231 ? -5.398 -9.914 -16.578 1 97.06 231 GLY A C 1
ATOM 1912 O O . GLY A 1 231 ? -5.754 -8.898 -17.172 1 97.06 231 GLY A O 1
ATOM 1913 N N . ILE A 1 232 ? -6.172 -10.672 -15.867 1 98 232 ILE A N 1
ATOM 1914 C CA . ILE A 1 232 ? -7.516 -10.297 -15.438 1 98 232 ILE A CA 1
ATOM 1915 C C . ILE A 1 232 ? -7.66 -10.523 -13.93 1 98 232 ILE A C 1
ATOM 1917 O O . ILE A 1 232 ? -6.824 -11.188 -13.312 1 98 232 ILE A O 1
ATOM 1921 N N . SER A 1 233 ? -8.672 -9.922 -13.352 1 98.06 233 SER A N 1
ATOM 1922 C CA . SER A 1 233 ? -8.836 -10.078 -11.914 1 98.06 233 SER A CA 1
ATOM 1923 C C . SER A 1 233 ? -10.25 -9.727 -11.469 1 98.06 233 SER A C 1
ATOM 1925 O O . SER A 1 233 ? -11.047 -9.227 -12.266 1 98.06 233 SER A O 1
ATOM 1927 N N . PHE A 1 234 ? -10.609 -10.125 -10.305 1 97.38 234 PHE A N 1
ATOM 1928 C CA . PHE A 1 234 ? -11.82 -9.664 -9.625 1 97.38 234 PHE A CA 1
ATOM 1929 C C . PHE A 1 234 ? -11.508 -8.477 -8.719 1 97.38 234 PHE A C 1
ATOM 1931 O O . PHE A 1 234 ? -10.727 -8.602 -7.773 1 97.38 234 PHE A O 1
ATOM 1938 N N . LEU A 1 235 ? -12.086 -7.352 -9.023 1 96.44 235 LEU A N 1
ATOM 1939 C CA . LEU A 1 235 ? -11.836 -6.102 -8.32 1 96.44 235 LEU A CA 1
ATOM 1940 C C . LEU A 1 235 ? -13.148 -5.363 -8.039 1 96.44 235 LEU A C 1
ATOM 1942 O O . LEU A 1 235 ? -14.164 -5.648 -8.672 1 96.44 235 LEU A O 1
ATOM 1946 N N . PRO A 1 236 ? -13.117 -4.395 -7.117 1 93.25 236 PRO A N 1
ATOM 1947 C CA . PRO A 1 236 ? -14.312 -3.59 -6.875 1 93.25 236 PRO A CA 1
ATOM 1948 C C . PRO A 1 236 ? -14.766 -2.811 -8.109 1 93.25 236 PRO A C 1
ATOM 1950 O O . PRO A 1 236 ? -13.938 -2.201 -8.797 1 93.25 236 PRO A O 1
ATOM 1953 N N . LEU A 1 237 ? -16.078 -2.793 -8.328 1 92.25 237 LEU A N 1
ATOM 1954 C CA . LEU A 1 237 ? -16.672 -2.078 -9.453 1 92.25 237 LEU A CA 1
ATOM 1955 C C . LEU A 1 237 ? -16.328 -0.592 -9.391 1 92.25 237 LEU A C 1
ATOM 1957 O O . LEU A 1 237 ? -16.156 0.053 -10.43 1 92.25 237 LEU A O 1
ATOM 1961 N N . TYR A 1 238 ? -16.156 -0.086 -8.219 1 90.44 238 TYR A N 1
ATOM 1962 C CA . TYR A 1 238 ? -15.938 1.337 -7.984 1 90.44 238 TYR A CA 1
ATOM 1963 C C . TYR A 1 238 ? -14.656 1.805 -8.664 1 90.44 238 TYR A C 1
ATOM 1965 O O . TYR A 1 238 ? -14.523 2.982 -9 1 90.44 238 TYR A O 1
ATOM 1973 N N . ILE A 1 239 ? -13.742 0.923 -8.898 1 91.62 239 ILE A N 1
ATOM 1974 C CA . ILE A 1 239 ? -12.469 1.258 -9.523 1 91.62 239 ILE A CA 1
ATOM 1975 C C . ILE A 1 239 ? -12.703 1.708 -10.969 1 91.62 239 ILE A C 1
ATOM 1977 O O . ILE A 1 239 ? -11.969 2.547 -11.484 1 91.62 239 ILE A O 1
ATOM 1981 N N . THR A 1 240 ? -13.719 1.276 -11.633 1 87.81 240 THR A N 1
ATOM 1982 C CA . THR A 1 240 ? -13.977 1.532 -13.047 1 87.81 240 THR A CA 1
ATOM 1983 C C . THR A 1 240 ? -14.781 2.818 -13.219 1 87.81 240 THR A C 1
ATOM 1985 O O . THR A 1 240 ? -14.797 3.398 -14.312 1 87.81 240 THR A O 1
ATOM 1988 N N . THR A 1 241 ? -15.5 3.232 -12.281 1 78.69 241 THR A N 1
ATOM 1989 C CA . THR A 1 241 ? -16.406 4.371 -12.414 1 78.69 241 THR A CA 1
ATOM 1990 C C . THR A 1 241 ? -15.648 5.684 -12.219 1 78.69 241 THR A C 1
ATOM 1992 O O . THR A 1 241 ? -16.016 6.711 -12.789 1 78.69 241 THR A O 1
ATOM 1995 N N . ASN A 1 242 ? -14.617 5.617 -11.516 1 64.69 242 ASN A N 1
ATOM 1996 C CA . ASN A 1 242 ? -13.977 6.875 -11.133 1 64.69 242 ASN A CA 1
ATOM 1997 C C . ASN A 1 242 ? -12.539 6.945 -11.633 1 64.69 242 ASN A C 1
ATOM 1999 O O . ASN A 1 242 ? -11.695 7.59 -11.016 1 64.69 242 ASN A O 1
ATOM 2003 N N . SER A 1 243 ? -12.32 6.199 -12.641 1 69.19 243 SER A N 1
ATOM 2004 C CA . SER A 1 243 ? -10.922 6.223 -13.055 1 69.19 243 SER A CA 1
ATOM 2005 C C . SER A 1 243 ? -10.789 6.09 -14.57 1 69.19 243 SER A C 1
ATOM 2007 O O . SER A 1 243 ? -11.742 5.695 -15.25 1 69.19 243 SER A O 1
ATOM 2009 N N . ASP A 1 244 ? -9.703 6.613 -14.977 1 80.44 244 ASP A N 1
ATOM 2010 C CA . ASP A 1 244 ? -9.414 6.59 -16.406 1 80.44 244 ASP A CA 1
ATOM 2011 C C . ASP A 1 244 ? -8.523 5.402 -16.766 1 80.44 244 ASP A C 1
ATOM 2013 O O . ASP A 1 244 ? -7.699 5.492 -17.688 1 80.44 244 ASP A O 1
ATOM 2017 N N . TYR A 1 245 ? -8.789 4.375 -16 1 87.56 245 TYR A N 1
ATOM 2018 C CA . TYR A 1 245 ? -7.973 3.205 -16.312 1 87.56 245 TYR A CA 1
ATOM 2019 C C . TYR A 1 245 ? -8.445 2.527 -17.594 1 87.56 245 TYR A C 1
ATOM 2021 O O . TYR A 1 245 ? -9.641 2.521 -17.891 1 87.56 245 TYR A O 1
ATOM 2029 N N . ASN A 1 246 ? -7.535 2.008 -18.312 1 91 246 ASN A N 1
ATOM 2030 C CA . ASN A 1 246 ? -7.855 1.269 -19.516 1 91 246 ASN A CA 1
ATOM 2031 C C . ASN A 1 246 ? -8.258 -0.172 -19.219 1 91 246 ASN A C 1
ATOM 2033 O O . ASN A 1 246 ? -7.602 -1.112 -19.672 1 91 246 ASN A O 1
ATOM 2037 N N . ILE A 1 247 ? -9.344 -0.288 -18.484 1 94.62 247 ILE A N 1
ATOM 2038 C CA . ILE A 1 247 ? -9.859 -1.586 -18.047 1 94.62 247 ILE A CA 1
ATOM 2039 C C . ILE A 1 247 ? -11.352 -1.667 -18.344 1 94.62 247 ILE A C 1
ATOM 2041 O O . ILE A 1 247 ? -12.008 -0.644 -18.562 1 94.62 247 ILE A O 1
ATOM 2045 N N . SER A 1 248 ? -11.859 -2.867 -18.453 1 94.5 248 SER A N 1
ATOM 2046 C CA . SER A 1 248 ? -13.266 -3.068 -18.75 1 94.5 248 SER A CA 1
ATOM 2047 C C . SER A 1 248 ? -13.883 -4.133 -17.844 1 94.5 248 SER A C 1
ATOM 2049 O O . SER A 1 248 ? -13.211 -5.098 -17.469 1 94.5 248 SER A O 1
ATOM 2051 N N . VAL A 1 249 ? -15.164 -3.926 -17.562 1 94.88 249 VAL A N 1
ATOM 2052 C CA . VAL A 1 249 ? -15.922 -4.887 -16.766 1 94.88 249 VAL A CA 1
ATOM 2053 C C . VAL A 1 249 ? -16.406 -6.023 -17.656 1 94.88 249 VAL A C 1
ATOM 2055 O O . VAL A 1 249 ? -16.938 -5.785 -18.734 1 94.88 249 VAL A O 1
ATOM 2058 N N . ILE A 1 250 ? -16.203 -7.234 -17.156 1 94.81 250 ILE A N 1
ATOM 2059 C CA . ILE A 1 250 ? -16.719 -8.414 -17.828 1 94.81 250 ILE A CA 1
ATOM 2060 C C . ILE A 1 250 ? -17.828 -9.047 -17 1 94.81 250 ILE A C 1
ATOM 2062 O O . ILE A 1 250 ? -17.625 -9.375 -15.828 1 94.81 250 ILE A O 1
ATOM 2066 N N . ASN A 1 251 ? -18.938 -9.195 -17.562 1 90.75 251 ASN A N 1
ATOM 2067 C CA . ASN A 1 251 ? -20.031 -9.859 -16.875 1 90.75 251 ASN A CA 1
ATOM 2068 C C . ASN A 1 251 ? -19.859 -11.375 -16.875 1 90.75 251 ASN A C 1
ATOM 2070 O O . ASN A 1 251 ? -19.844 -12 -17.922 1 90.75 251 ASN A O 1
ATOM 2074 N N . THR A 1 252 ? -19.734 -11.844 -15.672 1 91.81 252 THR A N 1
ATOM 2075 C CA . THR A 1 252 ? -19.594 -13.289 -15.562 1 91.81 252 THR A CA 1
ATOM 2076 C C . THR A 1 252 ? -20.969 -13.961 -15.602 1 91.81 252 THR A C 1
ATOM 2078 O O . THR A 1 252 ? -21.938 -13.43 -15.055 1 91.81 252 THR A O 1
ATOM 2081 N N . LYS A 1 253 ? -21.047 -15.133 -16.266 1 90 253 LYS A N 1
ATOM 2082 C CA . LYS A 1 253 ? -22.312 -15.859 -16.391 1 90 253 LYS A CA 1
ATOM 2083 C C . LYS A 1 253 ? -22.344 -17.078 -15.477 1 90 253 LYS A C 1
ATOM 2085 O O . LYS A 1 253 ? -23.375 -17.391 -14.891 1 90 253 LYS A O 1
ATOM 2090 N N . ILE A 1 254 ? -21.266 -17.656 -15.336 1 91.56 254 ILE A N 1
ATOM 2091 C CA . ILE A 1 254 ? -21.203 -18.906 -14.594 1 91.56 254 ILE A CA 1
ATOM 2092 C C . ILE A 1 254 ? -20.672 -18.641 -13.188 1 91.56 254 ILE A C 1
ATOM 2094 O O . ILE A 1 254 ? -21.281 -19.062 -12.195 1 91.56 254 ILE A O 1
ATOM 2098 N N . LEU A 1 255 ? -19.562 -17.906 -13.086 1 93.19 255 LEU A N 1
ATOM 2099 C CA . LEU A 1 255 ? -18.938 -17.625 -11.797 1 93.19 255 LEU A CA 1
ATOM 2100 C C . LEU A 1 255 ? -19.703 -16.547 -11.039 1 93.19 255 LEU A C 1
ATOM 2102 O O . LEU A 1 255 ? -20.109 -15.547 -11.625 1 93.19 255 LEU A O 1
ATOM 2106 N N . GLN A 1 256 ? -19.891 -16.797 -9.812 1 90.19 256 GLN A N 1
ATOM 2107 C CA . GLN A 1 256 ? -20.453 -15.766 -8.945 1 90.19 256 GLN A CA 1
ATOM 2108 C C . GLN A 1 256 ? -19.359 -14.891 -8.344 1 90.19 256 GLN A C 1
ATOM 2110 O O . GLN A 1 256 ? -18.406 -15.398 -7.746 1 90.19 256 GLN A O 1
ATOM 2115 N N . ALA A 1 257 ? -19.562 -13.656 -8.523 1 90.69 257 ALA A N 1
ATOM 2116 C CA . ALA A 1 257 ? -18.609 -12.727 -7.953 1 90.69 257 ALA A CA 1
ATOM 2117 C C . ALA A 1 257 ? -18.703 -12.695 -6.43 1 90.69 257 ALA A C 1
ATOM 2119 O O . ALA A 1 257 ? -19.797 -12.781 -5.875 1 90.69 257 ALA A O 1
ATOM 2120 N N . PRO A 1 258 ? -17.578 -12.555 -5.805 1 92 258 PRO A N 1
ATOM 2121 C CA . PRO A 1 258 ? -17.609 -12.469 -4.344 1 92 258 PRO A CA 1
ATOM 2122 C C . PRO A 1 258 ? -18.125 -11.117 -3.846 1 92 258 PRO A C 1
ATOM 2124 O O . PRO A 1 258 ? -18.297 -10.195 -4.637 1 92 258 PRO A O 1
ATOM 2127 N N . ILE A 1 259 ? -18.438 -11.109 -2.568 1 88.56 259 ILE A N 1
ATOM 2128 C CA . ILE A 1 259 ? -18.844 -9.875 -1.907 1 88.56 259 ILE A CA 1
ATOM 2129 C C . ILE A 1 259 ? -17.734 -9.414 -0.953 1 88.56 259 ILE A C 1
ATOM 2131 O O . ILE A 1 259 ? -16.969 -10.234 -0.45 1 88.56 259 ILE A O 1
ATOM 2135 N N . SER A 1 260 ? -17.641 -8.203 -0.849 1 92.06 260 SER A N 1
ATOM 2136 C CA . SER A 1 260 ? -16.688 -7.625 0.092 1 92.06 260 SER A CA 1
ATOM 2137 C C . SER A 1 260 ? -17.312 -6.484 0.886 1 92.06 260 SER A C 1
ATOM 2139 O O . SER A 1 260 ? -18.328 -5.914 0.469 1 92.06 260 SER A O 1
ATOM 2141 N N . PHE A 1 261 ? -16.734 -6.234 2.055 1 93.69 261 PHE A N 1
ATOM 2142 C CA . PHE A 1 261 ? -17.266 -5.195 2.924 1 93.69 261 PHE A CA 1
ATOM 2143 C C . PHE A 1 261 ? -16.172 -4.234 3.367 1 93.69 261 PHE A C 1
ATOM 2145 O O . PHE A 1 261 ? -15 -4.605 3.426 1 93.69 261 PHE A O 1
ATOM 2152 N N . THR A 1 262 ? -16.609 -3.035 3.594 1 95.75 262 THR A N 1
ATOM 2153 C CA . THR A 1 262 ? -15.758 -2.045 4.238 1 95.75 262 THR A CA 1
ATOM 2154 C C . THR A 1 262 ? -16.078 -1.936 5.727 1 95.75 262 THR A C 1
ATOM 2156 O O . THR A 1 262 ? -17.25 -1.886 6.109 1 95.75 262 THR A O 1
ATOM 2159 N N . TYR A 1 263 ? -15.023 -1.88 6.523 1 96.38 263 TYR A N 1
ATOM 2160 C CA . TYR A 1 263 ? -15.18 -1.79 7.973 1 96.38 263 TYR A CA 1
ATOM 2161 C C . TYR A 1 263 ? -14.477 -0.553 8.516 1 96.38 263 TYR A C 1
ATOM 2163 O O . TYR A 1 263 ? -13.398 -0.178 8.039 1 96.38 263 TYR A O 1
ATOM 2171 N N . ILE A 1 264 ? -15.07 0.017 9.547 1 97.44 264 ILE A N 1
ATOM 2172 C CA . ILE A 1 264 ? -14.445 1.098 10.297 1 97.44 264 ILE A CA 1
ATOM 2173 C C . ILE A 1 264 ? -14.094 0.612 11.703 1 97.44 264 ILE A C 1
ATOM 2175 O O . ILE A 1 264 ? -14.867 -0.106 12.336 1 97.44 264 ILE A O 1
ATOM 2179 N N . TYR A 1 265 ? -12.867 0.979 12.125 1 96.75 265 TYR A N 1
ATOM 2180 C CA . TYR A 1 265 ? -12.336 0.602 13.43 1 96.75 265 TYR A CA 1
ATOM 2181 C C . TYR A 1 265 ? -12.047 1.834 14.273 1 96.75 265 TYR A C 1
ATOM 2183 O O . TYR A 1 265 ? -11.531 2.832 13.773 1 96.75 265 TYR A O 1
ATOM 2191 N N . SER A 1 266 ? -12.422 1.787 15.484 1 95.62 266 SER A N 1
ATOM 2192 C CA . SER A 1 266 ? -12.031 2.809 16.453 1 95.62 266 SER A CA 1
ATOM 2193 C C . SER A 1 266 ? -12.023 2.254 17.875 1 95.62 266 SER A C 1
ATOM 2195 O O . SER A 1 266 ? -12.648 1.229 18.141 1 95.62 266 SER A O 1
ATOM 2197 N N . LYS A 1 267 ? -11.211 2.748 18.672 1 90 267 LYS A N 1
ATOM 2198 C CA . LYS A 1 267 ? -11.18 2.346 20.078 1 90 267 LYS A CA 1
ATOM 2199 C C . LYS A 1 267 ? -11.508 3.521 20.984 1 90 267 LYS A C 1
ATOM 2201 O O . LYS A 1 267 ? -12.125 3.342 22.047 1 90 267 LYS A O 1
ATOM 2206 N N . LYS A 1 268 ? -11.117 4.672 20.625 1 83.06 268 LYS A N 1
ATOM 2207 C CA . LYS A 1 268 ? -11.383 5.879 21.391 1 83.06 268 LYS A CA 1
ATOM 2208 C C . LYS A 1 268 ? -12.578 6.645 20.828 1 83.06 268 LYS A C 1
ATOM 2210 O O . LYS A 1 268 ? -12.977 6.426 19.688 1 83.06 268 LYS A O 1
ATOM 2215 N N . GLU A 1 269 ? -13.211 7.359 21.859 1 84.25 269 GLU A N 1
ATOM 2216 C CA . GLU A 1 269 ? -14.266 8.273 21.406 1 84.25 269 GLU A CA 1
ATOM 2217 C C . GLU A 1 269 ? -13.898 9.727 21.703 1 84.25 269 GLU A C 1
ATOM 2219 O O . GLU A 1 269 ? -13.453 10.047 22.812 1 84.25 269 GLU A O 1
ATOM 2224 N N . SER A 1 270 ? -13.75 10.453 20.672 1 87.56 270 SER A N 1
ATOM 2225 C CA . SER A 1 270 ? -13.633 11.906 20.734 1 87.56 270 SER A CA 1
ATOM 2226 C C . SER A 1 270 ? -14.602 12.578 19.766 1 87.56 270 SER A C 1
ATOM 2228 O O . SER A 1 270 ? -15.094 11.938 18.844 1 87.56 270 SER A O 1
ATOM 2230 N N . PRO A 1 271 ? -14.898 13.82 20.047 1 87.94 271 PRO A N 1
ATOM 2231 C CA . PRO A 1 271 ? -15.805 14.508 19.125 1 87.94 271 PRO A CA 1
ATOM 2232 C C . PRO A 1 271 ? -15.305 14.477 17.672 1 87.94 271 PRO A C 1
ATOM 2234 O O . PRO A 1 271 ? -16.094 14.281 16.75 1 87.94 271 PRO A O 1
ATOM 2237 N N . GLU A 1 272 ? -14.008 14.641 17.453 1 91.56 272 GLU A N 1
ATOM 2238 C CA . GLU A 1 272 ? -13.43 14.641 16.109 1 91.56 272 GLU A CA 1
ATOM 2239 C C . GLU A 1 272 ? -13.539 13.273 15.453 1 91.56 272 GLU A C 1
ATOM 2241 O O . GLU A 1 272 ? -13.812 13.172 14.258 1 91.56 272 GLU A O 1
ATOM 2246 N N . ILE A 1 273 ? -13.375 12.242 16.266 1 94.94 273 ILE A N 1
ATOM 2247 C CA . ILE A 1 273 ? -13.477 10.875 15.766 1 94.94 273 ILE A CA 1
ATOM 2248 C C . ILE A 1 273 ? -14.914 10.578 15.367 1 94.94 273 ILE A C 1
ATOM 2250 O O . ILE A 1 273 ? -15.164 10.039 14.281 1 94.94 273 ILE A O 1
ATOM 2254 N N . LEU A 1 274 ? -15.805 10.984 16.203 1 93.94 274 LEU A N 1
ATOM 2255 C CA . LEU A 1 274 ? -17.219 10.742 15.945 1 93.94 274 LEU A CA 1
ATOM 2256 C C . LEU A 1 274 ? -17.672 11.484 14.695 1 93.94 274 LEU A C 1
ATOM 2258 O O . LEU A 1 274 ? -18.438 10.938 13.891 1 93.94 274 LEU A O 1
ATOM 2262 N N . VAL A 1 275 ? -17.203 12.672 14.586 1 94.12 275 VAL A N 1
ATOM 2263 C CA . VAL A 1 275 ? -17.578 13.484 13.43 1 94.12 275 VAL A CA 1
ATOM 2264 C C . VAL A 1 275 ? -17.031 12.852 12.156 1 94.12 275 VAL A C 1
ATOM 2266 O O . VAL A 1 275 ? -17.719 12.781 11.133 1 94.12 275 VAL A O 1
ATOM 2269 N N . PHE A 1 276 ? -15.781 12.406 12.188 1 97.19 276 PHE A N 1
ATOM 2270 C CA . PHE A 1 276 ? -15.164 11.766 11.039 1 97.19 276 PHE A CA 1
ATOM 2271 C C . PHE A 1 276 ? -15.938 10.508 10.641 1 97.19 276 PHE A C 1
ATOM 2273 O O . PHE A 1 276 ? -16.281 10.328 9.469 1 97.19 276 PHE A O 1
ATOM 2280 N N . ILE A 1 277 ? -16.281 9.703 11.594 1 97.19 277 ILE A N 1
ATOM 2281 C CA . ILE A 1 277 ? -16.938 8.43 11.352 1 97.19 277 ILE A CA 1
ATOM 2282 C C . ILE A 1 277 ? -18.328 8.68 10.766 1 97.19 277 ILE A C 1
ATOM 2284 O O . ILE A 1 277 ? -18.734 8.039 9.789 1 97.19 277 ILE A O 1
ATOM 2288 N N . LYS A 1 278 ? -19.031 9.57 11.367 1 95.75 278 LYS A N 1
ATOM 2289 C CA . LYS A 1 278 ? -20.375 9.906 10.883 1 95.75 278 LYS A CA 1
ATOM 2290 C C . LYS A 1 278 ? -20.328 10.43 9.453 1 95.75 278 LYS A C 1
ATOM 2292 O O . LYS A 1 278 ? -21.141 10.031 8.609 1 95.75 278 LYS A O 1
ATOM 2297 N N . SER A 1 279 ? -19.391 11.312 9.188 1 96.81 279 SER A N 1
ATOM 2298 C CA . SER A 1 279 ? -19.234 11.875 7.852 1 96.81 279 SER A CA 1
ATOM 2299 C C . SER A 1 279 ? -18.875 10.789 6.84 1 96.81 279 SER A C 1
ATOM 2301 O O . SER A 1 279 ? -19.375 10.789 5.715 1 96.81 279 SER A O 1
ATOM 2303 N N . PHE A 1 280 ? -18 9.891 7.227 1 97.5 280 PHE A N 1
ATOM 2304 C CA . PHE A 1 280 ? -17.578 8.836 6.32 1 97.5 280 PHE A CA 1
ATOM 2305 C C . PHE A 1 280 ? -18.734 7.887 6.008 1 97.5 280 PHE A C 1
ATOM 2307 O O . PHE A 1 280 ? -18.922 7.5 4.852 1 97.5 280 PHE A O 1
ATOM 2314 N N . LYS A 1 281 ? -19.453 7.57 7.008 1 95.94 281 LYS A N 1
ATOM 2315 C CA . LYS A 1 281 ? -20.594 6.688 6.828 1 95.94 281 LYS A CA 1
ATOM 2316 C C . LYS A 1 281 ? -21.609 7.297 5.863 1 95.94 281 LYS A C 1
ATOM 2318 O O . LYS A 1 281 ? -22.141 6.605 4.984 1 95.94 281 LYS A O 1
ATOM 2323 N N . LYS A 1 282 ? -21.844 8.477 6.055 1 94.75 282 LYS A N 1
ATOM 2324 C CA . LYS A 1 282 ? -22.781 9.18 5.168 1 94.75 282 LYS A CA 1
ATOM 2325 C C . LYS A 1 282 ? -22.25 9.203 3.734 1 94.75 282 LYS A C 1
ATOM 2327 O O . LYS A 1 282 ? -23.016 8.961 2.791 1 94.75 282 LYS A O 1
ATOM 2332 N N . TYR A 1 283 ? -21 9.422 3.572 1 95.12 283 TYR A N 1
ATOM 2333 C CA . TYR A 1 283 ? -20.375 9.539 2.256 1 95.12 283 TYR A CA 1
ATOM 2334 C C . TYR A 1 283 ? -20.422 8.211 1.514 1 95.12 283 TYR A C 1
ATOM 2336 O O . TYR A 1 283 ? -20.844 8.148 0.353 1 95.12 283 TYR A O 1
ATOM 2344 N N . ILE A 1 284 ? -20 7.137 2.209 1 93.44 284 ILE A N 1
ATOM 2345 C CA . ILE A 1 284 ? -19.828 5.848 1.546 1 93.44 284 ILE A CA 1
ATOM 2346 C C . ILE A 1 284 ? -21.188 5.25 1.219 1 93.44 284 ILE A C 1
ATOM 2348 O O . ILE A 1 284 ? -21.328 4.516 0.237 1 93.44 284 ILE A O 1
ATOM 2352 N N . ALA A 1 285 ? -22.156 5.559 1.999 1 88.31 285 ALA A N 1
ATOM 2353 C CA . ALA A 1 285 ? -23.531 5.113 1.735 1 88.31 285 ALA A CA 1
ATOM 2354 C C . ALA A 1 285 ? -24.062 5.73 0.45 1 88.31 285 ALA A C 1
ATOM 2356 O O . ALA A 1 285 ? -24.812 5.09 -0.289 1 88.31 285 ALA A O 1
ATOM 2357 N N . ASN A 1 286 ? -23.625 6.91 0.125 1 83.88 286 ASN A N 1
ATOM 2358 C CA . ASN A 1 286 ? -24.109 7.621 -1.058 1 83.88 286 ASN A CA 1
ATOM 2359 C C . ASN A 1 286 ? -23.297 7.238 -2.299 1 83.88 286 ASN A C 1
ATOM 2361 O O . ASN A 1 286 ? -23.812 7.324 -3.42 1 83.88 286 ASN A O 1
ATOM 2365 N N . GLU A 1 287 ? -22.031 6.988 -2.145 1 75.31 287 GLU A N 1
ATOM 2366 C CA . GLU A 1 287 ? -21.141 6.699 -3.273 1 75.31 287 GLU A CA 1
ATOM 2367 C C . GLU A 1 287 ? -21.422 5.312 -3.85 1 75.31 287 GLU A C 1
ATOM 2369 O O . GLU A 1 287 ? -21.266 5.09 -5.051 1 75.31 287 GLU A O 1
ATOM 2374 N N . GLN A 1 288 ? -21.641 4.312 -3.072 1 63.09 288 GLN A N 1
ATOM 2375 C CA . GLN A 1 288 ? -21.828 2.959 -3.582 1 63.09 288 GLN A CA 1
ATOM 2376 C C . GLN A 1 288 ? -23.297 2.68 -3.906 1 63.09 288 GLN A C 1
ATOM 2378 O O . GLN A 1 288 ? -23.656 1.556 -4.262 1 63.09 288 GLN A O 1
ATOM 2383 N N . LEU A 1 289 ? -24.188 3.686 -3.689 1 52.09 289 LEU A N 1
ATOM 2384 C CA . LEU A 1 289 ? -25.547 3.572 -4.211 1 52.09 289 LEU A CA 1
ATOM 2385 C C . LEU A 1 289 ? -25.609 4.023 -5.668 1 52.09 289 LEU A C 1
ATOM 2387 O O . LEU A 1 289 ? -24.859 4.918 -6.074 1 52.09 289 LEU A O 1
ATOM 2391 N N . MET B 1 1 ? 11.062 -33.219 13.633 1 41.12 1 MET B N 1
ATOM 2392 C CA . MET B 1 1 ? 9.75 -32.625 13.836 1 41.12 1 MET B CA 1
ATOM 2393 C C . MET B 1 1 ? 8.75 -33.156 12.812 1 41.12 1 MET B C 1
ATOM 2395 O O . MET B 1 1 ? 9.016 -33.156 11.617 1 41.12 1 MET B O 1
ATOM 2399 N N . ASN B 1 2 ? 7.797 -34.156 13.164 1 59.53 2 ASN B N 1
ATOM 2400 C CA . ASN B 1 2 ? 6.934 -34.938 12.297 1 59.53 2 ASN B CA 1
ATOM 2401 C C . ASN B 1 2 ? 5.637 -34.219 11.961 1 59.53 2 ASN B C 1
ATOM 2403 O O . ASN B 1 2 ? 4.824 -33.969 12.852 1 59.53 2 ASN B O 1
ATOM 2407 N N . LEU B 1 3 ? 5.516 -33.719 10.922 1 69.69 3 LEU B N 1
ATOM 2408 C CA . LEU B 1 3 ? 4.336 -33 10.43 1 69.69 3 LEU B CA 1
ATOM 2409 C C . LEU B 1 3 ? 3.072 -33.812 10.688 1 69.69 3 LEU B C 1
ATOM 2411 O O . LEU B 1 3 ? 1.994 -33.25 10.883 1 69.69 3 LEU B O 1
ATOM 2415 N N . ASP B 1 4 ? 3.229 -35 10.781 1 75.75 4 ASP B N 1
ATOM 2416 C CA . ASP B 1 4 ? 2.111 -35.906 11.031 1 75.75 4 ASP B CA 1
ATOM 2417 C C . ASP B 1 4 ? 1.466 -35.625 12.391 1 75.75 4 ASP B C 1
ATOM 2419 O O . ASP B 1 4 ? 0.244 -35.719 12.531 1 75.75 4 ASP B O 1
ATOM 2423 N N . TRP B 1 5 ? 2.354 -35.219 13.32 1 81.94 5 TRP B N 1
ATOM 2424 C CA . TRP B 1 5 ? 1.847 -34.906 14.656 1 81.94 5 TRP B CA 1
ATOM 2425 C C . TRP B 1 5 ? 0.912 -33.719 14.633 1 81.94 5 TRP B C 1
ATOM 2427 O O . TRP B 1 5 ? -0.127 -33.719 15.305 1 81.94 5 TRP B O 1
ATOM 2437 N N . TYR B 1 6 ? 1.333 -32.781 13.836 1 82.75 6 TYR B N 1
ATOM 2438 C CA . TYR B 1 6 ? 0.551 -31.562 13.742 1 82.75 6 TYR B CA 1
ATOM 2439 C C . TYR B 1 6 ? -0.773 -31.812 13.031 1 82.75 6 TYR B C 1
ATOM 2441 O O . TYR B 1 6 ? -1.814 -31.297 13.438 1 82.75 6 TYR B O 1
ATOM 2449 N N . TYR B 1 7 ? -0.723 -32.594 11.984 1 84.31 7 TYR B N 1
ATOM 2450 C CA . TYR B 1 7 ? -1.941 -32.969 11.281 1 84.31 7 TYR B CA 1
ATOM 2451 C C . TYR B 1 7 ? -2.895 -33.719 12.211 1 84.31 7 TYR B C 1
ATOM 2453 O O . TYR B 1 7 ? -4.094 -33.406 12.242 1 84.31 7 TYR B O 1
ATOM 2461 N N . THR B 1 8 ? -2.393 -34.656 12.914 1 87.44 8 THR B N 1
ATOM 2462 C CA . THR B 1 8 ? -3.182 -35.469 13.844 1 87.44 8 THR B CA 1
ATOM 2463 C C . THR B 1 8 ? -3.836 -34.594 14.898 1 87.44 8 THR B C 1
ATOM 2465 O O . THR B 1 8 ? -5.016 -34.75 15.211 1 87.44 8 THR B O 1
ATOM 2468 N N . PHE B 1 9 ? -3.031 -33.625 15.43 1 91.81 9 PHE B N 1
ATOM 2469 C CA . PHE B 1 9 ? -3.525 -32.688 16.422 1 91.81 9 PHE B CA 1
ATOM 2470 C C . PHE B 1 9 ? -4.691 -31.891 15.883 1 91.81 9 PHE B C 1
ATOM 2472 O O . PHE B 1 9 ? -5.738 -31.781 16.516 1 91.81 9 PHE B O 1
ATOM 2479 N N . VAL B 1 10 ? -4.504 -31.328 14.734 1 89.06 10 VAL B N 1
ATOM 2480 C CA . VAL B 1 10 ? -5.512 -30.438 14.156 1 89.06 10 VAL B CA 1
ATOM 2481 C C . VAL B 1 10 ? -6.797 -31.234 13.898 1 89.06 10 VAL B C 1
ATOM 2483 O O . VAL B 1 10 ? -7.895 -30.75 14.188 1 89.06 10 VAL B O 1
ATOM 2486 N N . ILE B 1 11 ? -6.758 -32.438 13.414 1 89 11 ILE B N 1
ATOM 2487 C CA . ILE B 1 11 ? -7.926 -33.25 13.102 1 89 11 ILE B CA 1
ATOM 2488 C C . ILE B 1 11 ? -8.617 -33.688 14.391 1 89 11 ILE B C 1
ATOM 2490 O O . ILE B 1 11 ? -9.844 -33.625 14.484 1 89 11 ILE B O 1
ATOM 2494 N N . LEU B 1 12 ? -7.832 -34 15.359 1 92.75 12 LEU B N 1
ATOM 2495 C CA . LEU B 1 12 ? -8.414 -34.406 16.641 1 92.75 12 LEU B CA 1
ATOM 2496 C C . LEU B 1 12 ? -9.078 -33.219 17.328 1 92.75 12 LEU B C 1
ATOM 2498 O O . LEU B 1 12 ? -10.125 -33.344 17.953 1 92.75 12 LEU B O 1
ATOM 2502 N N . ALA B 1 13 ? -8.469 -32.094 17.203 1 91.19 13 ALA B N 1
ATOM 2503 C CA . ALA B 1 13 ? -9.031 -30.891 17.781 1 91.19 13 ALA B CA 1
ATOM 2504 C C . ALA B 1 13 ? -10.352 -30.516 17.109 1 91.19 13 ALA B C 1
ATOM 2506 O O . ALA B 1 13 ? -11.242 -29.953 17.75 1 91.19 13 ALA B O 1
ATOM 2507 N N . LYS B 1 14 ? -10.438 -30.797 15.914 1 88.25 14 LYS B N 1
ATOM 2508 C CA . LYS B 1 14 ? -11.641 -30.5 15.141 1 88.25 14 LYS B CA 1
ATOM 2509 C C . LYS B 1 14 ? -12.75 -31.5 15.461 1 88.25 14 LYS B C 1
ATOM 2511 O O . LYS B 1 14 ? -13.914 -31.125 15.602 1 88.25 14 LYS B O 1
ATOM 2516 N N . THR B 1 15 ? -12.406 -32.75 15.609 1 88.94 15 THR B N 1
ATOM 2517 C CA . THR B 1 15 ? -13.391 -33.812 15.766 1 88.94 15 THR B CA 1
ATOM 2518 C C . THR B 1 15 ? -13.68 -34.062 17.234 1 88.94 15 THR B C 1
ATOM 2520 O O . THR B 1 15 ? -14.773 -34.531 17.594 1 88.94 15 THR B O 1
ATOM 2523 N N . LEU B 1 16 ? -12.758 -33.875 18.047 1 91.19 16 LEU B N 1
ATOM 2524 C CA . LEU B 1 16 ? -12.766 -34.156 19.469 1 91.19 16 LEU B CA 1
ATOM 2525 C C . LEU B 1 16 ? -13.258 -35.562 19.734 1 91.19 16 LEU B C 1
ATOM 2527 O O . LEU B 1 16 ? -13.977 -35.812 20.703 1 91.19 16 LEU B O 1
ATOM 2531 N N . ASN B 1 17 ? -13.023 -36.375 18.828 1 91.12 17 ASN B N 1
ATOM 2532 C CA . ASN B 1 17 ? -13.391 -37.781 18.844 1 91.12 17 ASN B CA 1
ATOM 2533 C C . ASN B 1 17 ? -12.328 -38.656 18.172 1 91.12 17 ASN B C 1
ATOM 2535 O O . ASN B 1 17 ? -12.055 -38.469 16.984 1 91.12 17 ASN B O 1
ATOM 2539 N N . TYR B 1 18 ? -11.742 -39.594 18.922 1 91.12 18 TYR B N 1
ATOM 2540 C CA . TYR B 1 18 ? -10.633 -40.375 18.422 1 91.12 18 TYR B CA 1
ATOM 2541 C C . TYR B 1 18 ? -11.078 -41.281 17.266 1 91.12 18 TYR B C 1
ATOM 2543 O O . TYR B 1 18 ? -10.328 -41.469 16.297 1 91.12 18 TYR B O 1
ATOM 2551 N N . ARG B 1 19 ? -12.281 -41.844 17.359 1 90.12 19 ARG B N 1
ATOM 2552 C CA . ARG B 1 19 ? -12.789 -42.719 16.297 1 90.12 19 ARG B CA 1
ATOM 2553 C C . ARG B 1 19 ? -12.953 -41.938 14.992 1 90.12 19 ARG B C 1
ATOM 2555 O O . ARG B 1 19 ? -12.5 -42.406 13.938 1 90.12 19 ARG B O 1
ATOM 2562 N N . LEU B 1 20 ? -13.547 -40.75 15.133 1 89.44 20 LEU B N 1
ATOM 2563 C CA . LEU B 1 20 ? -13.758 -39.938 13.953 1 89.44 20 LEU B CA 1
ATOM 2564 C C . LEU B 1 20 ? -12.422 -39.438 13.391 1 89.44 20 LEU B C 1
ATOM 2566 O O . LEU B 1 20 ? -12.234 -39.406 12.172 1 89.44 20 LEU B O 1
ATOM 2570 N N . ALA B 1 21 ? -11.578 -39.125 14.227 1 89.81 21 ALA B N 1
ATOM 2571 C CA . ALA B 1 21 ? -10.258 -38.656 13.797 1 89.81 21 ALA B CA 1
ATOM 2572 C C . ALA B 1 21 ? -9.508 -39.781 13.078 1 89.81 21 ALA B C 1
ATOM 2574 O O . ALA B 1 21 ? -8.867 -39.562 12.055 1 89.81 21 ALA B O 1
ATOM 2575 N N . SER B 1 22 ? -9.578 -40.938 13.594 1 91.12 22 SER B N 1
ATOM 2576 C CA . SER B 1 22 ? -8.93 -42.094 13.008 1 91.12 22 SER B CA 1
ATOM 2577 C C . SER B 1 22 ? -9.422 -42.344 11.578 1 91.12 22 SER B C 1
ATOM 2579 O O . SER B 1 22 ? -8.625 -42.625 10.688 1 91.12 22 SER B O 1
ATOM 2581 N N . GLU B 1 23 ? -10.641 -42.188 11.391 1 84.69 23 GLU B N 1
ATOM 2582 C CA . GLU B 1 23 ? -11.242 -42.344 10.07 1 84.69 23 GLU B CA 1
ATOM 2583 C C . GLU B 1 23 ? -10.797 -41.25 9.109 1 84.69 23 GLU B C 1
ATOM 2585 O O . GLU B 1 23 ? -10.508 -41.531 7.941 1 84.69 23 GLU B O 1
ATOM 2590 N N . GLU B 1 24 ? -10.602 -40.125 9.625 1 83.88 24 GLU B N 1
ATOM 2591 C CA . GLU B 1 24 ? -10.289 -39 8.781 1 83.88 24 GLU B CA 1
ATOM 2592 C C . GLU B 1 24 ? -8.82 -39 8.375 1 83.88 24 GLU B C 1
ATOM 2594 O O . GLU B 1 24 ? -8.477 -38.625 7.246 1 83.88 24 GLU B O 1
ATOM 2599 N N . ILE B 1 25 ? -7.957 -39.375 9.203 1 79.88 25 ILE B N 1
ATOM 2600 C CA . ILE B 1 25 ? -6.531 -39.281 8.906 1 79.88 25 ILE B CA 1
ATOM 2601 C C . ILE B 1 25 ? -5.98 -40.656 8.531 1 79.88 25 ILE B C 1
ATOM 2603 O O . ILE B 1 25 ? -4.82 -40.781 8.125 1 79.88 25 ILE B O 1
ATOM 2607 N N . ASN B 1 26 ? -6.859 -41.719 8.602 1 81.88 26 ASN B N 1
ATOM 2608 C CA . ASN B 1 26 ? -6.496 -43.094 8.25 1 81.88 26 ASN B CA 1
ATOM 2609 C C . ASN B 1 26 ? -5.336 -43.594 9.109 1 81.88 26 ASN B C 1
ATOM 2611 O O . ASN B 1 26 ? -4.352 -44.125 8.578 1 81.88 26 ASN B O 1
ATOM 2615 N N . LEU B 1 27 ? -5.414 -43.312 10.367 1 84.69 27 LEU B N 1
ATOM 2616 C CA . LEU B 1 27 ? -4.504 -43.844 11.383 1 84.69 27 LEU B CA 1
ATOM 2617 C C . LEU B 1 27 ? -5.27 -44.594 12.453 1 84.69 27 LEU B C 1
ATOM 2619 O O . LEU B 1 27 ? -6.449 -44.344 12.695 1 84.69 27 LEU B O 1
ATOM 2623 N N . THR B 1 28 ? -4.668 -45.594 13.023 1 85.69 28 THR B N 1
ATOM 2624 C CA . THR B 1 28 ? -5.285 -46.312 14.133 1 85.69 28 THR B CA 1
ATOM 2625 C C . THR B 1 28 ? -5.344 -45.438 15.375 1 85.69 28 THR B C 1
ATOM 2627 O O . THR B 1 28 ? -4.543 -44.5 15.531 1 85.69 28 THR B O 1
ATOM 2630 N N . ILE B 1 29 ? -6.277 -45.656 16.172 1 90.88 29 ILE B N 1
ATOM 2631 C CA . ILE B 1 29 ? -6.477 -44.875 17.391 1 90.88 29 ILE B CA 1
ATOM 2632 C C . ILE B 1 29 ? -5.215 -44.938 18.234 1 90.88 29 ILE B C 1
ATOM 2634 O O . ILE B 1 29 ? -4.754 -43.906 18.734 1 90.88 29 ILE B O 1
ATOM 2638 N N . PRO B 1 30 ? -4.504 -46.062 18.422 1 91.94 30 PRO B N 1
ATOM 2639 C CA . PRO B 1 30 ? -3.244 -46.062 19.172 1 91.94 30 PRO B CA 1
ATOM 2640 C C . PRO B 1 30 ? -2.18 -45.188 18.547 1 91.94 30 PRO B C 1
ATOM 2642 O O . PRO B 1 30 ? -1.414 -44.531 19.266 1 91.94 30 PRO B O 1
ATOM 2645 N N . SER B 1 31 ? -2.127 -45.188 17.266 1 85 31 SER B N 1
ATOM 2646 C CA . SER B 1 31 ? -1.179 -44.344 16.562 1 85 31 SER B CA 1
ATOM 2647 C C . SER B 1 31 ? -1.471 -42.844 16.812 1 85 31 SER B C 1
ATOM 2649 O O . SER B 1 31 ? -0.548 -42.062 16.984 1 85 31 SER B O 1
ATOM 2651 N N . ILE B 1 32 ? -2.736 -42.5 16.797 1 91.62 32 ILE B N 1
ATOM 2652 C CA . ILE B 1 32 ? -3.148 -41.125 17.078 1 91.62 32 ILE B CA 1
ATOM 2653 C C . ILE B 1 32 ? -2.734 -40.75 18.5 1 91.62 32 ILE B C 1
ATOM 2655 O O . ILE B 1 32 ? -2.17 -39.688 18.719 1 91.62 32 ILE B O 1
ATOM 2659 N N . HIS B 1 33 ? -2.977 -41.625 19.484 1 90.75 33 HIS B N 1
ATOM 2660 C CA . HIS B 1 33 ? -2.58 -41.406 20.859 1 90.75 33 HIS B CA 1
ATOM 2661 C C . HIS B 1 33 ? -1.077 -41.156 20.969 1 90.75 33 HIS B C 1
ATOM 2663 O O . HIS B 1 33 ? -0.639 -40.219 21.656 1 90.75 33 HIS B O 1
ATOM 2669 N N . LYS B 1 34 ? -0.411 -42 20.281 1 88.69 34 LYS B N 1
ATOM 2670 C CA . LYS B 1 34 ? 1.045 -41.906 20.312 1 88.69 34 LYS B CA 1
ATOM 2671 C C . LYS B 1 34 ? 1.522 -40.594 19.734 1 88.69 34 LYS B C 1
ATOM 2673 O O . LYS B 1 34 ? 2.396 -39.938 20.297 1 88.69 34 LYS B O 1
ATOM 2678 N N . GLN B 1 35 ? 0.979 -40.219 18.594 1 87.81 35 GLN B N 1
ATOM 2679 C CA . GLN B 1 35 ? 1.376 -38.969 17.938 1 87.81 35 GLN B CA 1
ATOM 2680 C C . GLN B 1 35 ? 1.066 -37.75 18.812 1 87.81 35 GLN B C 1
ATOM 2682 O O . GLN B 1 35 ? 1.884 -36.844 18.922 1 87.81 35 GLN B O 1
ATOM 2687 N N . ILE B 1 36 ? -0.087 -37.75 19.422 1 91.69 36 ILE B N 1
ATOM 2688 C CA . ILE B 1 36 ? -0.492 -36.656 20.266 1 91.69 36 ILE B CA 1
ATOM 2689 C C . ILE B 1 36 ? 0.417 -36.562 21.484 1 91.69 36 ILE B C 1
ATOM 2691 O O . ILE B 1 36 ? 0.857 -35.5 21.891 1 91.69 36 ILE B O 1
ATOM 2695 N N . LYS B 1 37 ? 0.708 -37.719 22.031 1 90.5 37 LYS B N 1
ATOM 2696 C CA . LYS B 1 37 ? 1.612 -37.781 23.172 1 90.5 37 LYS B CA 1
ATOM 2697 C C . LYS B 1 37 ? 3 -37.281 22.812 1 90.5 37 LYS B C 1
ATOM 2699 O O . LYS B 1 37 ? 3.602 -36.5 23.578 1 90.5 37 LYS B O 1
ATOM 2704 N N . ASN B 1 38 ? 3.451 -37.719 21.734 1 83.12 38 ASN B N 1
ATOM 2705 C CA . ASN B 1 38 ? 4.758 -37.281 21.266 1 83.12 38 ASN B CA 1
ATOM 2706 C C . ASN B 1 38 ? 4.781 -35.75 21.047 1 83.12 38 ASN B C 1
ATOM 2708 O O . ASN B 1 38 ? 5.754 -35.094 21.406 1 83.12 38 ASN B O 1
ATOM 2712 N N . LEU B 1 39 ? 3.746 -35.25 20.453 1 86.62 39 LEU B N 1
ATOM 2713 C CA . LEU B 1 39 ? 3.637 -33.812 20.219 1 86.62 39 LEU B CA 1
ATOM 2714 C C . LEU B 1 39 ? 3.613 -33.031 21.516 1 86.62 39 LEU B C 1
ATOM 2716 O O . LEU B 1 39 ? 4.32 -32.031 21.672 1 86.62 39 LEU B O 1
ATOM 2720 N N . GLU B 1 40 ? 2.863 -33.531 22.5 1 89.06 40 GLU B N 1
ATOM 2721 C CA . GLU B 1 40 ? 2.766 -32.906 23.812 1 89.06 40 GLU B CA 1
ATOM 2722 C C . GLU B 1 40 ? 4.102 -32.969 24.562 1 89.06 40 GLU B C 1
ATOM 2724 O O . GLU B 1 40 ? 4.484 -32 25.219 1 89.06 40 GLU B O 1
ATOM 2729 N N . GLN B 1 41 ? 4.742 -34 24.375 1 83.69 41 GLN B N 1
ATOM 2730 C CA . GLN B 1 41 ? 6.059 -34.156 24.984 1 83.69 41 GLN B CA 1
ATOM 2731 C C . GLN B 1 41 ? 7.066 -33.188 24.344 1 83.69 41 GLN B C 1
ATOM 2733 O O . GLN B 1 41 ? 7.863 -32.562 25.047 1 83.69 41 GLN B O 1
ATOM 2738 N N . HIS B 1 42 ? 6.957 -33.156 23.062 1 79.5 42 HIS B N 1
ATOM 2739 C CA . HIS B 1 42 ? 7.852 -32.25 22.328 1 79.5 42 HIS B CA 1
ATOM 2740 C C . HIS B 1 42 ? 7.625 -30.797 22.734 1 79.5 42 HIS B C 1
ATOM 2742 O O . HIS B 1 42 ? 8.586 -30.031 22.875 1 79.5 42 HIS B O 1
ATOM 2748 N N . LEU B 1 43 ? 6.371 -30.5 22.969 1 81 43 LEU B N 1
ATOM 2749 C CA . LEU B 1 43 ? 5.984 -29.141 23.297 1 81 43 LEU B CA 1
ATOM 2750 C C . LEU B 1 43 ? 6.035 -28.906 24.797 1 81 43 LEU B C 1
ATOM 2752 O O . LEU B 1 43 ? 5.969 -27.766 25.25 1 81 43 LEU B O 1
ATOM 2756 N N . ASN B 1 44 ? 6.199 -29.938 25.516 1 82.62 44 ASN B N 1
ATOM 2757 C CA . ASN B 1 44 ? 6.215 -29.922 26.969 1 82.62 44 ASN B CA 1
ATOM 2758 C C . ASN B 1 44 ? 4.949 -29.297 27.547 1 82.62 44 ASN B C 1
ATOM 2760 O O . ASN B 1 44 ? 5.02 -28.516 28.5 1 82.62 44 ASN B O 1
ATOM 2764 N N . VAL B 1 45 ? 3.883 -29.531 26.875 1 87.06 45 VAL B N 1
ATOM 2765 C CA . VAL B 1 45 ? 2.566 -29.109 27.344 1 87.06 45 VAL B CA 1
ATOM 2766 C C . VAL B 1 45 ? 1.534 -30.188 27.016 1 87.06 45 VAL B C 1
ATOM 2768 O O . VAL B 1 45 ? 1.787 -31.062 26.203 1 87.06 45 VAL B O 1
ATOM 2771 N N . LYS B 1 46 ? 0.424 -30.125 27.703 1 90.19 46 LYS B N 1
ATOM 2772 C CA . LYS B 1 46 ? -0.736 -30.938 27.344 1 90.19 46 LYS B CA 1
ATOM 2773 C C . LYS B 1 46 ? -1.688 -30.156 26.438 1 90.19 46 LYS B C 1
ATOM 2775 O O . LYS B 1 46 ? -2.025 -29 26.719 1 90.19 46 LYS B O 1
ATOM 2780 N N . LEU B 1 47 ? -2.014 -30.828 25.344 1 92.5 47 LEU B N 1
ATOM 2781 C CA . LEU B 1 47 ? -2.861 -30.156 24.359 1 92.5 47 LEU B CA 1
ATOM 2782 C C . LEU B 1 47 ? -4.316 -30.594 24.516 1 92.5 47 LEU B C 1
ATOM 2784 O O . LEU B 1 47 ? -5.23 -29.859 24.125 1 92.5 47 LEU B O 1
ATOM 2788 N N . PHE B 1 48 ? -4.547 -31.766 25.047 1 94.06 48 PHE B N 1
ATOM 2789 C CA . PHE B 1 48 ? -5.883 -32.312 25.25 1 94.06 48 PHE B CA 1
ATOM 2790 C C . PHE B 1 48 ? -6.07 -32.75 26.688 1 94.06 48 PHE B C 1
ATOM 2792 O O . PHE B 1 48 ? -5.094 -33.094 27.375 1 94.06 48 PHE B O 1
ATOM 2799 N N . GLU B 1 49 ? -7.328 -32.594 27.188 1 91.94 49 GLU B N 1
ATOM 2800 C CA . GLU B 1 49 ? -7.73 -33.188 28.469 1 91.94 49 GLU B CA 1
ATOM 2801 C C . GLU B 1 49 ? -9.102 -33.844 28.359 1 91.94 49 GLU B C 1
ATOM 2803 O O . GLU B 1 49 ? -9.828 -33.625 27.391 1 91.94 49 GLU B O 1
ATOM 2808 N N . THR B 1 50 ? -9.398 -34.812 29.25 1 85.69 50 THR B N 1
ATOM 2809 C CA . THR B 1 50 ? -10.688 -35.469 29.281 1 85.69 50 THR B CA 1
ATOM 2810 C C . THR B 1 50 ? -11.594 -34.875 30.344 1 85.69 50 THR B C 1
ATOM 2812 O O . THR B 1 50 ? -11.188 -34.688 31.484 1 85.69 50 THR B O 1
ATOM 2815 N N . TYR B 1 51 ? -12.711 -34.375 29.859 1 85 51 TYR B N 1
ATOM 2816 C CA . TYR B 1 51 ? -13.75 -33.875 30.75 1 85 51 TYR B CA 1
ATOM 2817 C C . TYR B 1 51 ? -15.062 -34.594 30.531 1 85 51 TYR B C 1
ATOM 2819 O O . TYR B 1 51 ? -15.617 -34.594 29.438 1 85 51 TYR B O 1
ATOM 2827 N N . LYS B 1 52 ? -15.609 -35.219 31.547 1 84.75 52 LYS B N 1
ATOM 2828 C CA . LYS B 1 52 ? -16.859 -35.969 31.5 1 84.75 52 LYS B CA 1
ATOM 2829 C C . LYS B 1 52 ? -16.828 -37 30.375 1 84.75 52 LYS B C 1
ATOM 2831 O O . LYS B 1 52 ? -17.781 -37.062 29.578 1 84.75 52 LYS B O 1
ATOM 2836 N N . ASN B 1 53 ? -15.812 -37.594 30.125 1 81.81 53 ASN B N 1
ATOM 2837 C CA . ASN B 1 53 ? -15.617 -38.656 29.172 1 81.81 53 ASN B CA 1
ATOM 2838 C C . ASN B 1 53 ? -15.539 -38.156 27.734 1 81.81 53 ASN B C 1
ATOM 2840 O O . ASN B 1 53 ? -15.75 -38.906 26.797 1 81.81 53 ASN B O 1
ATOM 2844 N N . GLN B 1 54 ? -15.289 -36.906 27.688 1 85.38 54 GLN B N 1
ATOM 2845 C CA . GLN B 1 54 ? -15.117 -36.312 26.359 1 85.38 54 GLN B CA 1
ATOM 2846 C C . GLN B 1 54 ? -13.766 -35.625 26.234 1 85.38 54 GLN B C 1
ATOM 2848 O O . GLN B 1 54 ? -13.305 -34.969 27.172 1 85.38 54 GLN B O 1
ATOM 2853 N N . ILE B 1 55 ? -13.047 -35.844 25.125 1 90.5 55 ILE B N 1
ATOM 2854 C CA . ILE B 1 55 ? -11.766 -35.188 24.875 1 90.5 55 ILE B CA 1
ATOM 2855 C C . ILE B 1 55 ? -12.008 -33.719 24.5 1 90.5 55 ILE B C 1
ATOM 2857 O O . ILE B 1 55 ? -12.898 -33.438 23.688 1 90.5 55 ILE B O 1
ATOM 2861 N N . ILE B 1 56 ? -11.352 -32.844 25.25 1 91.56 56 ILE B N 1
ATOM 2862 C CA . ILE B 1 56 ? -11.469 -31.406 24.953 1 91.56 56 ILE B CA 1
ATOM 2863 C C . ILE B 1 56 ? -10.078 -30.797 24.875 1 91.56 56 ILE B C 1
ATOM 2865 O O . ILE B 1 56 ? -9.109 -31.344 25.406 1 91.56 56 ILE B O 1
ATOM 2869 N N . LEU B 1 57 ? -9.914 -29.703 24.203 1 90.62 57 LEU B N 1
ATOM 2870 C CA . LEU B 1 57 ? -8.664 -28.953 24.125 1 90.62 57 LEU B CA 1
ATOM 2871 C C . LEU B 1 57 ? -8.344 -28.266 25.438 1 90.62 57 LEU B C 1
ATOM 2873 O O . LEU B 1 57 ? -9.242 -27.734 26.094 1 90.62 57 LEU B O 1
ATOM 2877 N N . THR B 1 58 ? -7.055 -28.297 25.906 1 88.75 58 THR B N 1
ATOM 2878 C CA . THR B 1 58 ? -6.586 -27.484 27.031 1 88.75 58 THR B CA 1
ATOM 2879 C C . THR B 1 58 ? -6.418 -26.031 26.594 1 88.75 58 THR B C 1
ATOM 2881 O O . THR B 1 58 ? -6.637 -25.688 25.438 1 88.75 58 THR B O 1
ATOM 2884 N N . GLU B 1 59 ? -6.09 -25.203 27.5 1 82.25 59 GLU B N 1
ATOM 2885 C CA . GLU B 1 59 ? -5.77 -23.812 27.156 1 82.25 59 GLU B CA 1
ATOM 2886 C C . GLU B 1 59 ? -4.605 -23.75 26.172 1 82.25 59 GLU B C 1
ATOM 2888 O O . GLU B 1 59 ? -4.648 -22.969 25.219 1 82.25 59 GLU B O 1
ATOM 2893 N N . ASP B 1 60 ? -3.652 -24.578 26.406 1 82.31 60 ASP B N 1
ATOM 2894 C CA . ASP B 1 60 ? -2.506 -24.656 25.516 1 82.31 60 ASP B CA 1
ATOM 2895 C C . ASP B 1 60 ? -2.922 -25.188 24.141 1 82.31 60 ASP B C 1
ATOM 2897 O O . ASP B 1 60 ? -2.402 -24.734 23.109 1 82.31 60 ASP B O 1
ATOM 2901 N N . GLY B 1 61 ? -3.857 -26.109 24.219 1 88.69 61 GLY B N 1
ATOM 2902 C CA . GLY B 1 61 ? -4.383 -26.625 22.953 1 88.69 61 GLY B CA 1
ATOM 2903 C C . GLY B 1 61 ? -5.047 -25.562 22.109 1 88.69 61 GLY B C 1
ATOM 2904 O O . GLY B 1 61 ? -4.812 -25.484 20.906 1 88.69 61 GLY B O 1
ATOM 2905 N N . HIS B 1 62 ? -5.781 -24.781 22.75 1 84.44 62 HIS B N 1
ATOM 2906 C CA . HIS B 1 62 ? -6.461 -23.688 22.047 1 84.44 62 HIS B CA 1
ATOM 2907 C C . HIS B 1 62 ? -5.461 -22.688 21.484 1 84.44 62 HIS B C 1
ATOM 2909 O O . HIS B 1 62 ? -5.652 -22.172 20.375 1 84.44 62 HIS B O 1
ATOM 2915 N N . THR B 1 63 ? -4.473 -22.469 22.219 1 78.62 63 THR B N 1
ATOM 2916 C CA . THR B 1 63 ? -3.438 -21.531 21.797 1 78.62 63 THR B CA 1
ATOM 2917 C C . THR B 1 63 ? -2.639 -22.109 20.625 1 78.62 63 THR B C 1
ATOM 2919 O O . THR B 1 63 ? -2.283 -21.391 19.703 1 78.62 63 THR B O 1
ATOM 2922 N N . PHE B 1 64 ? -2.439 -23.375 20.703 1 82.06 64 PHE B N 1
ATOM 2923 C CA . PHE B 1 64 ? -1.581 -24.047 19.734 1 82.06 64 PHE B CA 1
ATOM 2924 C C . PHE B 1 64 ? -2.34 -24.312 18.438 1 82.06 64 PHE B C 1
ATOM 2926 O O . PHE B 1 64 ? -1.739 -24.391 17.359 1 82.06 64 PHE B O 1
ATOM 2933 N N . LEU B 1 65 ? -3.621 -24.406 18.547 1 84.19 65 LEU B N 1
ATOM 2934 C CA . LEU B 1 65 ? -4.43 -24.828 17.406 1 84.19 65 LEU B CA 1
ATOM 2935 C C . LEU B 1 65 ? -4.25 -23.891 16.234 1 84.19 65 LEU B C 1
ATOM 2937 O O . LEU B 1 65 ? -3.938 -24.328 15.125 1 84.19 65 LEU B O 1
ATOM 2941 N N . PRO B 1 66 ? -4.41 -22.625 16.422 1 78.12 66 PRO B N 1
ATOM 2942 C CA . PRO B 1 66 ? -4.195 -21.75 15.273 1 78.12 66 PRO B CA 1
ATOM 2943 C C . PRO B 1 66 ? -2.764 -21.812 14.742 1 78.12 66 PRO B C 1
ATOM 2945 O O . PRO B 1 66 ? -2.543 -21.688 13.539 1 78.12 66 PRO B O 1
ATOM 2948 N N . ILE B 1 67 ? -1.834 -22.062 15.555 1 73.25 67 ILE B N 1
ATOM 2949 C CA . ILE B 1 67 ? -0.433 -22.172 15.164 1 73.25 67 ILE B CA 1
ATOM 2950 C C . ILE B 1 67 ? -0.232 -23.422 14.305 1 73.25 67 ILE B C 1
ATOM 2952 O O . ILE B 1 67 ? 0.38 -23.344 13.234 1 73.25 67 ILE B O 1
ATOM 2956 N N . ALA B 1 68 ? -0.771 -24.484 14.797 1 79.94 68 ALA B N 1
ATOM 2957 C CA . ALA B 1 68 ? -0.665 -25.75 14.086 1 79.94 68 ALA B CA 1
ATOM 2958 C C . ALA B 1 68 ? -1.372 -25.672 12.734 1 79.94 68 ALA B C 1
ATOM 2960 O O . ALA B 1 68 ? -0.851 -26.156 11.727 1 79.94 68 ALA B O 1
ATOM 2961 N N . GLN B 1 69 ? -2.484 -25.078 12.75 1 78.62 69 GLN B N 1
ATOM 2962 C CA . GLN B 1 69 ? -3.248 -24.922 11.516 1 78.62 69 GLN B CA 1
ATOM 2963 C C . GLN B 1 69 ? -2.477 -24.094 10.484 1 78.62 69 GLN B C 1
ATOM 2965 O O . GLN B 1 69 ? -2.424 -24.453 9.312 1 78.62 69 GLN B O 1
ATOM 2970 N N . SER B 1 70 ? -1.89 -23.141 10.906 1 68.19 70 SER B N 1
ATOM 2971 C CA . SER B 1 70 ? -1.088 -22.297 10.031 1 68.19 70 SER B CA 1
ATOM 2972 C C . SER B 1 70 ? 0.111 -23.062 9.477 1 68.19 70 SER B C 1
ATOM 2974 O O . SER B 1 70 ? 0.442 -22.938 8.297 1 68.19 70 SER B O 1
ATOM 2976 N N . PHE B 1 71 ? 0.652 -23.875 10.328 1 63.97 71 PHE B N 1
ATOM 2977 C CA . PHE B 1 71 ? 1.791 -24.703 9.945 1 63.97 71 PHE B CA 1
ATOM 2978 C C . PHE B 1 71 ? 1.391 -25.703 8.867 1 63.97 71 PHE B C 1
ATOM 2980 O O . PHE B 1 71 ? 2.107 -25.891 7.887 1 63.97 71 PHE B O 1
ATOM 2987 N N . ILE B 1 72 ? 0.287 -26.312 9.078 1 66.81 72 ILE B N 1
ATOM 2988 C CA . ILE B 1 72 ? -0.2 -27.312 8.141 1 66.81 72 ILE B CA 1
ATOM 2989 C C . ILE B 1 72 ? -0.582 -26.641 6.824 1 66.81 72 ILE B C 1
ATOM 2991 O O . ILE B 1 72 ? -0.266 -27.156 5.746 1 66.81 72 ILE B O 1
ATOM 2995 N N . GLU B 1 73 ? -1.24 -25.594 6.938 1 67.38 73 GLU B N 1
ATOM 2996 C CA . GLU B 1 73 ? -1.632 -24.859 5.738 1 67.38 73 GLU B CA 1
ATOM 2997 C C . GLU B 1 73 ? -0.41 -24.438 4.93 1 67.38 73 GLU B C 1
ATOM 2999 O O . GLU B 1 73 ? -0.403 -24.547 3.701 1 67.38 73 GLU B O 1
ATOM 3004 N N . GLN B 1 74 ? 0.557 -24.078 5.578 1 58.53 74 GLN B N 1
ATOM 3005 C CA . GLN B 1 74 ? 1.805 -23.688 4.922 1 58.53 74 GLN B CA 1
ATOM 3006 C C . GLN B 1 74 ? 2.477 -24.906 4.277 1 58.53 74 GLN B C 1
ATOM 3008 O O . GLN B 1 74 ? 2.979 -24.812 3.156 1 58.53 74 GLN B O 1
ATOM 3013 N N . TYR B 1 75 ? 2.465 -26 5.016 1 54.88 75 TYR B N 1
ATOM 3014 C CA . TYR B 1 75 ? 3.037 -27.25 4.52 1 54.88 75 TYR B CA 1
ATOM 3015 C C . TYR B 1 75 ? 2.262 -27.75 3.312 1 54.88 75 TYR B C 1
ATOM 3017 O O . TYR B 1 75 ? 2.854 -28.109 2.289 1 54.88 75 TYR B O 1
ATOM 3025 N N . GLU B 1 76 ? 0.97 -27.859 3.473 1 58.31 76 GLU B N 1
ATOM 3026 C CA . GLU B 1 76 ? 0.137 -28.344 2.373 1 58.31 76 GLU B CA 1
ATOM 3027 C C . GLU B 1 76 ? 0.27 -27.438 1.146 1 58.31 76 GLU B C 1
ATOM 3029 O O . GLU B 1 76 ? 0.319 -27.938 0.016 1 58.31 76 GLU B O 1
ATOM 3034 N N . SER B 1 77 ? 0.256 -26.25 1.478 1 55.91 77 SER B N 1
ATOM 3035 C CA . SER B 1 77 ? 0.489 -25.312 0.381 1 55.91 77 SER B CA 1
ATOM 3036 C C . SER B 1 77 ? 1.852 -25.547 -0.262 1 55.91 77 SER B C 1
ATOM 3038 O O . SER B 1 77 ? 1.988 -25.469 -1.484 1 55.91 77 SER B O 1
ATOM 3040 N N . GLY B 1 78 ? 2.758 -25.938 0.512 1 47.44 78 GLY B N 1
ATOM 3041 C CA . GLY B 1 78 ? 4.074 -26.312 0.022 1 47.44 78 GLY B CA 1
ATOM 3042 C C . GLY B 1 78 ? 4.062 -27.578 -0.808 1 47.44 78 GLY B C 1
ATOM 3043 O O . GLY B 1 78 ? 4.703 -27.641 -1.861 1 47.44 78 GLY B O 1
ATOM 3044 N N . ILE B 1 79 ? 3.391 -28.594 -0.261 1 45.34 79 ILE B N 1
ATOM 3045 C CA . ILE B 1 79 ? 3.312 -29.875 -0.96 1 45.34 79 ILE B CA 1
ATOM 3046 C C . ILE B 1 79 ? 2.568 -29.688 -2.281 1 45.34 79 ILE B C 1
ATOM 3048 O O . ILE B 1 79 ? 2.994 -30.219 -3.316 1 45.34 79 ILE B O 1
ATOM 3052 N N . LYS B 1 80 ? 1.366 -29.141 -2.18 1 47.59 80 LYS B N 1
ATOM 3053 C CA . LYS B 1 80 ? 0.643 -28.891 -3.422 1 47.59 80 LYS B CA 1
ATOM 3054 C C . LYS B 1 80 ? 1.519 -28.141 -4.426 1 47.59 80 LYS B C 1
ATOM 3056 O O . LYS B 1 80 ? 1.488 -28.422 -5.621 1 47.59 80 LYS B O 1
ATOM 3061 N N . HIS B 1 81 ? 2.289 -27.312 -3.836 1 42.97 81 HIS B N 1
ATOM 3062 C CA . HIS B 1 81 ? 3.266 -26.641 -4.676 1 42.97 81 HIS B CA 1
ATOM 3063 C C . HIS B 1 81 ? 4.301 -27.609 -5.223 1 42.97 81 HIS B C 1
ATOM 3065 O O . HIS B 1 81 ? 4.691 -27.516 -6.391 1 42.97 81 HIS B O 1
ATOM 3071 N N . ILE B 1 82 ? 4.68 -28.531 -4.387 1 39.53 82 ILE B N 1
ATOM 3072 C CA . ILE B 1 82 ? 5.652 -29.531 -4.824 1 39.53 82 ILE B CA 1
ATOM 3073 C C . ILE B 1 82 ? 5 -30.484 -5.828 1 39.53 82 ILE B C 1
ATOM 3075 O O . ILE B 1 82 ? 5.613 -30.844 -6.832 1 39.53 82 ILE B O 1
ATOM 3079 N N . GLN B 1 83 ? 3.908 -30.984 -5.465 1 41.09 83 GLN B N 1
ATOM 3080 C CA . GLN B 1 83 ? 3.248 -31.922 -6.375 1 41.09 83 GLN B CA 1
ATOM 3081 C C . GLN B 1 83 ? 2.867 -31.234 -7.684 1 41.09 83 GLN B C 1
ATOM 3083 O O . GLN B 1 83 ? 2.906 -31.844 -8.75 1 41.09 83 GLN B O 1
ATOM 3088 N N . LEU B 1 84 ? 2.359 -30.031 -7.5 1 40.28 84 LEU B N 1
ATOM 3089 C CA . LEU B 1 84 ? 2.217 -29.328 -8.773 1 40.28 84 LEU B CA 1
ATOM 3090 C C . LEU B 1 84 ? 3.574 -29.141 -9.438 1 40.28 84 LEU B C 1
ATOM 3092 O O . LEU B 1 84 ? 3.645 -28.766 -10.617 1 40.28 84 LEU B O 1
ATOM 3096 N N . LYS B 1 85 ? 4.543 -29.359 -8.695 1 40.03 85 LYS B N 1
ATOM 3097 C CA . LYS B 1 85 ? 5.871 -29.359 -9.305 1 40.03 85 LYS B CA 1
ATOM 3098 C C . LYS B 1 85 ? 6.023 -30.484 -10.312 1 40.03 85 LYS B C 1
ATOM 3100 O O . LYS B 1 85 ? 7.023 -30.562 -11.023 1 40.03 85 LYS B O 1
ATOM 3105 N N . LYS B 1 86 ? 5.531 -31.625 -10.211 1 38.5 86 LYS B N 1
ATOM 3106 C CA . LYS B 1 86 ? 5.977 -32.5 -11.297 1 38.5 86 LYS B CA 1
ATOM 3107 C C . LYS B 1 86 ? 5.84 -31.797 -12.648 1 38.5 86 LYS B C 1
ATOM 3109 O O . LYS B 1 86 ? 6.203 -32.375 -13.68 1 38.5 86 LYS B O 1
ATOM 3114 N N . THR B 1 87 ? 4.93 -31.172 -13.008 1 37.66 87 THR B N 1
ATOM 3115 C CA . THR B 1 87 ? 5.176 -30.5 -14.281 1 37.66 87 THR B CA 1
ATOM 3116 C C . THR B 1 87 ? 6.426 -29.641 -14.195 1 37.66 87 THR B C 1
ATOM 3118 O O . THR B 1 87 ? 6.891 -29.297 -13.102 1 37.66 87 THR B O 1
ATOM 3121 N N . MET B 1 88 ? 7.09 -29 -15.438 1 39.84 88 MET B N 1
ATOM 3122 C CA . MET B 1 88 ? 8.32 -28.219 -15.531 1 39.84 88 MET B CA 1
ATOM 3123 C C . MET B 1 88 ? 8.57 -27.438 -14.25 1 39.84 88 MET B C 1
ATOM 3125 O O . MET B 1 88 ? 7.668 -26.781 -13.727 1 39.84 88 MET B O 1
ATOM 3129 N N . PHE B 1 89 ? 9.484 -27.844 -13.242 1 43.88 89 PHE B N 1
ATOM 3130 C CA . PHE B 1 89 ? 10.086 -27.328 -12.016 1 43.88 89 PHE B CA 1
ATOM 3131 C C . PHE B 1 89 ? 9.945 -25.812 -11.938 1 43.88 89 PHE B C 1
ATOM 3133 O O . PHE B 1 89 ? 10.766 -25.062 -12.484 1 43.88 89 PHE B O 1
ATOM 3140 N N . GLN B 1 90 ? 8.875 -25.266 -12.055 1 59.5 90 GLN B N 1
ATOM 3141 C CA . GLN B 1 90 ? 8.812 -23.812 -11.977 1 59.5 90 GLN B CA 1
ATOM 3142 C C . GLN B 1 90 ? 9.211 -23.312 -10.586 1 59.5 90 GLN B C 1
ATOM 3144 O O . GLN B 1 90 ? 8.641 -23.75 -9.578 1 59.5 90 GLN B O 1
ATOM 3149 N N . SER B 1 91 ? 10.562 -23.156 -10.344 1 76.62 91 SER B N 1
ATOM 3150 C CA . SER B 1 91 ? 11.031 -22.453 -9.148 1 76.62 91 SER B CA 1
ATOM 3151 C C . SER B 1 91 ? 10.148 -21.25 -8.828 1 76.62 91 SER B C 1
ATOM 3153 O O . SER B 1 91 ? 9.734 -20.516 -9.734 1 76.62 91 SER B O 1
ATOM 3155 N N . LYS B 1 92 ? 9.578 -21.266 -7.574 1 87.38 92 LYS B N 1
ATOM 3156 C CA . LYS B 1 92 ? 8.75 -20.156 -7.137 1 87.38 92 LYS B CA 1
ATOM 3157 C C . LYS B 1 92 ? 9.547 -19.172 -6.281 1 87.38 92 LYS B C 1
ATOM 3159 O O . LYS B 1 92 ? 10.242 -19.578 -5.352 1 87.38 92 LYS B O 1
ATOM 3164 N N . LEU B 1 93 ? 9.625 -18.016 -6.688 1 93.19 93 LEU B N 1
ATOM 3165 C CA . LEU B 1 93 ? 10.305 -16.938 -5.961 1 93.19 93 LEU B CA 1
ATOM 3166 C C . LEU B 1 93 ? 9.289 -16.031 -5.266 1 93.19 93 LEU B C 1
ATOM 3168 O O . LEU B 1 93 ? 8.344 -15.555 -5.895 1 93.19 93 LEU B O 1
ATOM 3172 N N . ASN B 1 94 ? 9.469 -15.836 -3.973 1 95.19 94 ASN B N 1
ATOM 3173 C CA . ASN B 1 94 ? 8.688 -14.859 -3.229 1 95.19 94 ASN B CA 1
ATOM 3174 C C . ASN B 1 94 ? 9.398 -13.516 -3.139 1 95.19 94 ASN B C 1
ATOM 3176 O O . ASN B 1 94 ? 10.391 -13.383 -2.416 1 95.19 94 ASN B O 1
ATOM 3180 N N . VAL B 1 95 ? 8.812 -12.562 -3.855 1 97.56 95 VAL B N 1
ATOM 3181 C CA . VAL B 1 95 ? 9.445 -11.258 -3.955 1 97.56 95 VAL B CA 1
ATOM 3182 C C . VAL B 1 95 ? 8.578 -10.211 -3.254 1 97.56 95 VAL B C 1
ATOM 3184 O O . VAL B 1 95 ? 7.371 -10.133 -3.49 1 97.56 95 VAL B O 1
ATOM 3187 N N . VAL B 1 96 ? 9.18 -9.445 -2.342 1 97.88 96 VAL B N 1
ATOM 3188 C CA . VAL B 1 96 ? 8.469 -8.359 -1.665 1 97.88 96 VAL B CA 1
ATOM 3189 C C . VAL B 1 96 ? 9.039 -7.016 -2.111 1 97.88 96 VAL B C 1
ATOM 3191 O O . VAL B 1 96 ? 10.258 -6.832 -2.156 1 97.88 96 VAL B O 1
ATOM 3194 N N . VAL B 1 97 ? 8.117 -6.137 -2.52 1 97.69 97 VAL B N 1
ATOM 3195 C CA . VAL B 1 97 ? 8.57 -4.855 -3.049 1 97.69 97 VAL B CA 1
ATOM 3196 C C . VAL B 1 97 ? 7.719 -3.729 -2.465 1 97.69 97 VAL B C 1
ATOM 3198 O O . VAL B 1 97 ? 6.598 -3.959 -2.01 1 97.69 97 VAL B O 1
ATOM 3201 N N . SER B 1 98 ? 8.281 -2.555 -2.455 1 96.06 98 SER B N 1
ATOM 3202 C CA . SER B 1 98 ? 7.512 -1.382 -2.049 1 96.06 98 SER B CA 1
ATOM 3203 C C . SER B 1 98 ? 6.465 -1.017 -3.094 1 96.06 98 SER B C 1
ATOM 3205 O O . SER B 1 98 ? 6.566 -1.427 -4.254 1 96.06 98 SER B O 1
ATOM 3207 N N . SER B 1 99 ? 5.488 -0.24 -2.688 1 94.5 99 SER B N 1
ATOM 3208 C CA . SER B 1 99 ? 4.336 0.098 -3.518 1 94.5 99 SER B CA 1
ATOM 3209 C C . SER B 1 99 ? 4.77 0.758 -4.82 1 94.5 99 SER B C 1
ATOM 3211 O O . SER B 1 99 ? 4.242 0.438 -5.891 1 94.5 99 SER B O 1
ATOM 3213 N N . TYR B 1 100 ? 5.684 1.682 -4.758 1 95.06 100 TYR B N 1
ATOM 3214 C CA . TYR B 1 100 ? 6.18 2.365 -5.949 1 95.06 100 TYR B CA 1
ATOM 3215 C C . TYR B 1 100 ? 6.805 1.374 -6.926 1 95.06 100 TYR B C 1
ATOM 3217 O O . TYR B 1 100 ? 6.484 1.383 -8.117 1 95.06 100 TYR B O 1
ATOM 3225 N N . ILE B 1 101 ? 7.656 0.533 -6.445 1 96.19 101 ILE B N 1
ATOM 3226 C CA . ILE B 1 101 ? 8.344 -0.458 -7.262 1 96.19 101 ILE B CA 1
ATOM 3227 C C . ILE B 1 101 ? 7.328 -1.414 -7.883 1 96.19 101 ILE B C 1
ATOM 3229 O O . ILE B 1 101 ? 7.434 -1.768 -9.062 1 96.19 101 ILE B O 1
ATOM 3233 N N . ALA B 1 102 ? 6.398 -1.785 -7.086 1 96.62 102 ALA B N 1
ATOM 3234 C CA . ALA B 1 102 ? 5.398 -2.764 -7.508 1 96.62 102 ALA B CA 1
ATOM 3235 C C . ALA B 1 102 ? 4.594 -2.25 -8.695 1 96.62 102 ALA B C 1
ATOM 3237 O O . ALA B 1 102 ? 4.395 -2.973 -9.68 1 96.62 102 ALA B O 1
ATOM 3238 N N . THR B 1 103 ? 4.203 -1.051 -8.664 1 94.56 103 THR B N 1
ATOM 3239 C CA . THR B 1 103 ? 3.236 -0.539 -9.625 1 94.56 103 THR B CA 1
ATOM 3240 C C . THR B 1 103 ? 3.947 0.036 -10.852 1 94.56 103 THR B C 1
ATOM 3242 O O . THR B 1 103 ? 3.469 -0.109 -11.977 1 94.56 103 THR B O 1
ATOM 3245 N N . PHE B 1 104 ? 5.102 0.565 -10.648 1 93.69 104 PHE B N 1
ATOM 3246 C CA . PHE B 1 104 ? 5.656 1.361 -11.734 1 93.69 104 PHE B CA 1
ATOM 3247 C C . PHE B 1 104 ? 6.832 0.644 -12.383 1 93.69 104 PHE B C 1
ATOM 3249 O O . PHE B 1 104 ? 7.188 0.935 -13.531 1 93.69 104 PHE B O 1
ATOM 3256 N N . ILE B 1 105 ? 7.406 -0.272 -11.68 1 94.19 105 ILE B N 1
ATOM 3257 C CA . ILE B 1 105 ? 8.609 -0.906 -12.203 1 94.19 105 ILE B CA 1
ATOM 3258 C C . ILE B 1 105 ? 8.328 -2.369 -12.531 1 94.19 105 ILE B C 1
ATOM 3260 O O . ILE B 1 105 ? 8.609 -2.832 -13.641 1 94.19 105 ILE B O 1
ATOM 3264 N N . MET B 1 106 ? 7.637 -3.1 -11.703 1 96 106 MET B N 1
ATOM 3265 C CA . MET B 1 106 ? 7.547 -4.555 -11.75 1 96 106 MET B CA 1
ATOM 3266 C C . MET B 1 106 ? 6.742 -5.008 -12.969 1 96 106 MET B C 1
ATOM 3268 O O . MET B 1 106 ? 7.07 -6.016 -13.594 1 96 106 MET B O 1
ATOM 3272 N N . PRO B 1 107 ? 5.68 -4.289 -13.344 1 94.38 107 PRO B N 1
ATOM 3273 C CA . PRO B 1 107 ? 4.879 -4.797 -14.461 1 94.38 107 PRO B CA 1
ATOM 3274 C C . PRO B 1 107 ? 5.691 -4.973 -15.742 1 94.38 107 PRO B C 1
ATOM 3276 O O . PRO B 1 107 ? 5.66 -6.039 -16.359 1 94.38 107 PRO B O 1
ATOM 3279 N N . LYS B 1 108 ? 6.434 -4.02 -16.078 1 93.62 108 LYS B N 1
ATOM 3280 C CA . LYS B 1 108 ? 7.258 -4.117 -17.281 1 93.62 108 LYS B CA 1
ATOM 3281 C C . LYS B 1 108 ? 8.406 -5.102 -17.094 1 93.62 108 LYS B C 1
ATOM 3283 O O . LYS B 1 108 ? 8.719 -5.887 -17.984 1 93.62 108 LYS B O 1
ATOM 3288 N N . PHE B 1 109 ? 8.992 -5.078 -15.945 1 96 109 PHE B N 1
ATOM 3289 C CA . PHE B 1 109 ? 10.094 -5.984 -15.656 1 96 109 PHE B CA 1
ATOM 3290 C C . PHE B 1 109 ? 9.633 -7.438 -15.734 1 96 109 PHE B C 1
ATOM 3292 O O . PHE B 1 109 ? 10.289 -8.273 -16.359 1 96 109 PHE B O 1
ATOM 3299 N N . LEU B 1 110 ? 8.484 -7.73 -15.047 1 95 110 LEU B N 1
ATOM 3300 C CA . LEU B 1 110 ? 8.016 -9.109 -14.961 1 95 110 LEU B CA 1
ATOM 3301 C C . LEU B 1 110 ? 7.652 -9.648 -16.344 1 95 110 LEU B C 1
ATOM 3303 O O . LEU B 1 110 ? 7.836 -10.836 -16.609 1 95 110 LEU B O 1
ATOM 3307 N N . LYS B 1 111 ? 7.109 -8.773 -17.141 1 93.19 111 LYS B N 1
ATOM 3308 C CA . LYS B 1 111 ? 6.812 -9.188 -18.516 1 93.19 111 LYS B CA 1
ATOM 3309 C C . LYS B 1 111 ? 8.062 -9.719 -19.203 1 93.19 111 LYS B C 1
ATOM 3311 O O . LYS B 1 111 ? 8.039 -10.805 -19.781 1 93.19 111 LYS B O 1
ATOM 3316 N N . SER B 1 112 ? 9.133 -8.961 -19.141 1 93.75 112 SER B N 1
ATOM 3317 C CA . SER B 1 112 ? 10.398 -9.352 -19.75 1 93.75 112 SER B CA 1
ATOM 3318 C C . SER B 1 112 ? 11.008 -10.555 -19.047 1 93.75 112 SER B C 1
ATOM 3320 O O . SER B 1 112 ? 11.531 -11.461 -19.688 1 93.75 112 SER B O 1
ATOM 3322 N N . PHE B 1 113 ? 10.906 -10.617 -17.797 1 95.19 113 PHE B N 1
ATOM 3323 C CA . PHE B 1 113 ? 11.508 -11.68 -16.984 1 95.19 113 PHE B CA 1
ATOM 3324 C C . PHE B 1 113 ? 10.852 -13.023 -17.297 1 95.19 113 PHE B C 1
ATOM 3326 O O . PHE B 1 113 ? 11.547 -14.023 -17.484 1 95.19 113 PHE B O 1
ATOM 3333 N N . PHE B 1 114 ? 9.539 -12.984 -17.328 1 90.38 114 PHE B N 1
ATOM 3334 C CA . PHE B 1 114 ? 8.812 -14.219 -17.578 1 90.38 114 PHE B CA 1
ATOM 3335 C C . PHE B 1 114 ? 9.086 -14.727 -19 1 90.38 114 PHE B C 1
ATOM 3337 O O . PHE B 1 114 ? 9.125 -15.93 -19.234 1 90.38 114 PHE B O 1
ATOM 3344 N N . ASN B 1 115 ? 9.273 -13.852 -19.938 1 91.25 115 ASN B N 1
ATOM 3345 C CA . ASN B 1 115 ? 9.633 -14.234 -21.297 1 91.25 115 ASN B CA 1
ATOM 3346 C C . ASN B 1 115 ? 11.008 -14.898 -21.344 1 91.25 115 ASN B C 1
ATOM 3348 O O . ASN B 1 115 ? 11.203 -15.867 -22.078 1 91.25 115 ASN B O 1
ATOM 3352 N N . GLU B 1 116 ? 11.891 -14.43 -20.625 1 92.69 116 GLU B N 1
ATOM 3353 C CA . GLU B 1 116 ? 13.266 -14.922 -20.609 1 92.69 116 GLU B CA 1
ATOM 3354 C C . GLU B 1 116 ? 13.398 -16.172 -19.734 1 92.69 116 GLU B C 1
ATOM 3356 O O . GLU B 1 116 ? 14.242 -17.031 -20 1 92.69 116 GLU B O 1
ATOM 3361 N N . HIS B 1 117 ? 12.594 -16.188 -18.719 1 91.5 117 HIS B N 1
ATOM 3362 C CA . HIS B 1 117 ? 12.68 -17.266 -17.75 1 91.5 117 HIS B CA 1
ATOM 3363 C C . HIS B 1 117 ? 11.297 -17.859 -17.469 1 91.5 117 HIS B C 1
ATOM 3365 O O . HIS B 1 117 ? 10.805 -17.766 -16.344 1 91.5 117 HIS B O 1
ATOM 3371 N N . PRO B 1 118 ? 10.75 -18.578 -18.375 1 86.69 118 PRO B N 1
ATOM 3372 C CA . PRO B 1 118 ? 9.375 -19.078 -18.25 1 86.69 118 PRO B CA 1
ATOM 3373 C C . PRO B 1 118 ? 9.227 -20.141 -17.172 1 86.69 118 PRO B C 1
ATOM 3375 O O . PRO B 1 118 ? 8.109 -20.438 -16.75 1 86.69 118 PRO B O 1
ATOM 3378 N N . PHE B 1 119 ? 10.312 -20.625 -16.625 1 85.44 119 PHE B N 1
ATOM 3379 C CA . PHE B 1 119 ? 10.25 -21.719 -15.672 1 85.44 119 PHE B CA 1
ATOM 3380 C C . PHE B 1 119 ? 10.297 -21.188 -14.234 1 85.44 119 PHE B C 1
ATOM 3382 O O . PHE B 1 119 ? 10.188 -21.969 -13.281 1 85.44 119 PHE B O 1
ATOM 3389 N N . ILE B 1 120 ? 10.438 -19.938 -14.07 1 88.75 120 ILE B N 1
ATOM 3390 C CA . ILE B 1 120 ? 10.461 -19.328 -12.742 1 88.75 120 ILE B CA 1
ATOM 3391 C C . ILE B 1 120 ? 9.125 -18.641 -12.469 1 88.75 120 ILE B C 1
ATOM 3393 O O . ILE B 1 120 ? 8.742 -17.719 -13.188 1 88.75 120 ILE B O 1
ATOM 3397 N N . ASP B 1 121 ? 8.492 -19.078 -11.438 1 88.19 121 ASP B N 1
ATOM 3398 C CA . ASP B 1 121 ? 7.27 -18.422 -10.977 1 88.19 121 ASP B CA 1
ATOM 3399 C C . ASP B 1 121 ? 7.574 -17.375 -9.898 1 88.19 121 ASP B C 1
ATOM 3401 O O . ASP B 1 121 ? 8.477 -17.578 -9.086 1 88.19 121 ASP B O 1
ATOM 3405 N N . VAL B 1 122 ? 6.848 -16.297 -9.984 1 92.56 122 VAL B N 1
ATOM 3406 C CA . VAL B 1 122 ? 7.102 -15.219 -9.039 1 92.56 122 VAL B CA 1
ATOM 3407 C C . VAL B 1 122 ? 5.809 -14.859 -8.305 1 92.56 122 VAL B C 1
ATOM 3409 O O . VAL B 1 122 ? 4.77 -14.648 -8.938 1 92.56 122 VAL B O 1
ATOM 3412 N N . SER B 1 123 ? 5.816 -14.891 -7.02 1 93.38 123 SER B N 1
ATOM 3413 C CA . SER B 1 123 ? 4.793 -14.281 -6.176 1 93.38 123 SER B CA 1
ATOM 3414 C C . SER B 1 123 ? 5.234 -12.906 -5.684 1 93.38 123 SER B C 1
ATOM 3416 O O . SER B 1 123 ? 6.254 -12.781 -5.004 1 93.38 123 SER B O 1
ATOM 3418 N N . LEU B 1 124 ? 4.414 -11.953 -6.047 1 96.25 124 LEU B N 1
ATOM 3419 C CA . LEU B 1 124 ? 4.781 -10.586 -5.711 1 96.25 124 LEU B CA 1
ATOM 3420 C C . LEU B 1 124 ? 3.975 -10.078 -4.52 1 96.25 124 LEU B C 1
ATOM 3422 O O . LEU B 1 124 ? 2.742 -10.125 -4.535 1 96.25 124 LEU B O 1
ATOM 3426 N N . HIS B 1 125 ? 4.699 -9.633 -3.52 1 95.31 125 HIS B N 1
ATOM 3427 C CA . HIS B 1 125 ? 4.109 -9.078 -2.309 1 95.31 125 HIS B CA 1
ATOM 3428 C C . HIS B 1 125 ? 4.473 -7.605 -2.146 1 95.31 125 HIS B C 1
ATOM 3430 O O . HIS B 1 125 ? 5.629 -7.223 -2.344 1 95.31 125 HIS B O 1
ATOM 3436 N N . VAL B 1 126 ? 3.477 -6.898 -1.816 1 95.19 126 VAL B N 1
ATOM 3437 C CA . VAL B 1 126 ? 3.699 -5.461 -1.702 1 95.19 126 VAL B CA 1
ATOM 3438 C C . VAL B 1 126 ? 3.621 -5.039 -0.237 1 95.19 126 VAL B C 1
ATOM 3440 O O . VAL B 1 126 ? 2.641 -5.332 0.449 1 95.19 126 VAL B O 1
ATOM 3443 N N . LYS B 1 127 ? 4.672 -4.375 0.206 1 92.31 127 LYS B N 1
ATOM 3444 C CA . LYS B 1 127 ? 4.781 -3.818 1.551 1 92.31 127 LYS B CA 1
ATOM 3445 C C . LYS B 1 127 ? 5.645 -2.561 1.554 1 92.31 127 LYS B C 1
ATOM 3447 O O . LYS B 1 127 ? 6.605 -2.457 0.786 1 92.31 127 LYS B O 1
ATOM 3452 N N . ASN B 1 128 ? 5.254 -1.68 2.486 1 89.81 128 ASN B N 1
ATOM 3453 C CA . ASN B 1 128 ? 6.09 -0.486 2.574 1 89.81 128 ASN B CA 1
ATOM 3454 C C . ASN B 1 128 ? 6.969 -0.507 3.818 1 89.81 128 ASN B C 1
ATOM 3456 O O . ASN B 1 128 ? 7.891 0.302 3.947 1 89.81 128 ASN B O 1
ATOM 3460 N N . GLU B 1 129 ? 6.723 -1.411 4.684 1 87 129 GLU B N 1
ATOM 3461 C CA . GLU B 1 129 ? 7.48 -1.451 5.934 1 87 129 GLU B CA 1
ATOM 3462 C C . GLU B 1 129 ? 8.016 -2.854 6.207 1 87 129 GLU B C 1
ATOM 3464 O O . GLU B 1 129 ? 7.449 -3.844 5.738 1 87 129 GLU B O 1
ATOM 3469 N N . ASN B 1 130 ? 9.141 -2.938 6.863 1 90.56 130 ASN B N 1
ATOM 3470 C CA . ASN B 1 130 ? 9.703 -4.152 7.445 1 90.56 130 ASN B CA 1
ATOM 3471 C C . ASN B 1 130 ? 10.156 -5.133 6.367 1 90.56 130 ASN B C 1
ATOM 3473 O O . ASN B 1 130 ? 10.18 -6.344 6.594 1 90.56 130 ASN B O 1
ATOM 3477 N N . ILE B 1 131 ? 10.484 -4.633 5.238 1 94.94 131 ILE B N 1
ATOM 3478 C CA . ILE B 1 131 ? 10.914 -5.504 4.148 1 94.94 131 ILE B CA 1
ATOM 3479 C C . ILE B 1 131 ? 12.242 -6.164 4.512 1 94.94 131 ILE B C 1
ATOM 3481 O O . ILE B 1 131 ? 12.383 -7.383 4.391 1 94.94 131 ILE B O 1
ATOM 3485 N N . GLU B 1 132 ? 13.156 -5.355 4.949 1 94.88 132 GLU B N 1
ATOM 3486 C CA . GLU B 1 132 ? 14.469 -5.879 5.312 1 94.88 132 GLU B CA 1
ATOM 3487 C C . GLU B 1 132 ? 14.352 -6.949 6.395 1 94.88 132 GLU B C 1
ATOM 3489 O O . GLU B 1 132 ? 15.031 -7.977 6.332 1 94.88 132 GLU B O 1
ATOM 3494 N N . LYS B 1 133 ? 13.547 -6.66 7.359 1 93.62 133 LYS B N 1
ATOM 3495 C CA . LYS B 1 133 ? 13.312 -7.621 8.43 1 93.62 133 LYS B CA 1
ATOM 3496 C C . LYS B 1 133 ? 12.727 -8.922 7.891 1 93.62 133 LYS B C 1
ATOM 3498 O O . LYS B 1 133 ? 13.109 -10.008 8.32 1 93.62 133 LYS B O 1
ATOM 3503 N N . ASP B 1 134 ? 11.805 -8.812 7.004 1 94.56 134 ASP B N 1
ATOM 3504 C CA . ASP B 1 134 ? 11.18 -9.984 6.391 1 94.56 134 ASP B CA 1
ATOM 3505 C C . ASP B 1 134 ? 12.203 -10.828 5.645 1 94.56 134 ASP B C 1
ATOM 3507 O O . ASP B 1 134 ? 12.125 -12.062 5.648 1 94.56 134 ASP B O 1
ATOM 3511 N N . ILE B 1 135 ? 13.109 -10.164 5.016 1 95.69 135 ILE B N 1
ATOM 3512 C CA . ILE B 1 135 ? 14.18 -10.859 4.301 1 95.69 135 ILE B CA 1
ATOM 3513 C C . ILE B 1 135 ? 15.102 -11.555 5.297 1 95.69 135 ILE B C 1
ATOM 3515 O O . ILE B 1 135 ? 15.492 -12.703 5.09 1 95.69 135 ILE B O 1
ATOM 3519 N N . ASN B 1 136 ? 15.383 -10.852 6.324 1 94.06 136 ASN B N 1
ATOM 3520 C CA . ASN B 1 136 ? 16.234 -11.398 7.367 1 94.06 136 ASN B CA 1
ATOM 3521 C C . ASN B 1 136 ? 15.633 -12.656 7.988 1 94.06 136 ASN B C 1
ATOM 3523 O O . ASN B 1 136 ? 16.359 -13.594 8.344 1 94.06 136 ASN B O 1
ATOM 3527 N N . ASN B 1 137 ? 14.383 -12.641 8.094 1 93.25 137 ASN B N 1
ATOM 3528 C CA . ASN B 1 137 ? 13.664 -13.742 8.719 1 93.25 137 ASN B CA 1
ATOM 3529 C C . ASN B 1 137 ? 13.281 -14.812 7.703 1 93.25 137 ASN B C 1
ATOM 3531 O O . ASN B 1 137 ? 12.539 -15.75 8.023 1 93.25 137 ASN B O 1
ATOM 3535 N N . HIS B 1 138 ? 13.609 -14.68 6.523 1 90.75 138 HIS B N 1
ATOM 3536 C CA . HIS B 1 138 ? 13.414 -15.648 5.453 1 90.75 138 HIS B CA 1
ATOM 3537 C C . HIS B 1 138 ? 11.938 -15.773 5.086 1 90.75 138 HIS B C 1
ATOM 3539 O O . HIS B 1 138 ? 11.508 -16.828 4.617 1 90.75 138 HIS B O 1
ATOM 3545 N N . THR B 1 139 ? 11.281 -14.703 5.355 1 93.12 139 THR B N 1
ATOM 3546 C CA . THR B 1 139 ? 9.875 -14.68 4.957 1 93.12 139 THR B CA 1
ATOM 3547 C C . THR B 1 139 ? 9.742 -14.578 3.441 1 93.12 139 THR B C 1
ATOM 3549 O O . THR B 1 139 ? 8.836 -15.164 2.852 1 93.12 139 THR B O 1
ATOM 3552 N N . TYR B 1 140 ? 10.602 -13.844 2.836 1 96.12 140 TYR B N 1
ATOM 3553 C CA . TYR B 1 140 ? 10.672 -13.68 1.389 1 96.12 140 TYR B CA 1
ATOM 3554 C C . TYR B 1 140 ? 12.086 -13.945 0.881 1 96.12 140 TYR B C 1
ATOM 3556 O O . TYR B 1 140 ? 13.047 -13.938 1.658 1 96.12 140 TYR B O 1
ATOM 3564 N N . ASP B 1 141 ? 12.18 -14.164 -0.436 1 95.88 141 ASP B N 1
ATOM 3565 C CA . ASP B 1 141 ? 13.461 -14.492 -1.053 1 95.88 141 ASP B CA 1
ATOM 3566 C C . ASP B 1 141 ? 14.227 -13.227 -1.438 1 95.88 141 ASP B C 1
ATOM 3568 O O . ASP B 1 141 ? 15.453 -13.172 -1.293 1 95.88 141 ASP B O 1
ATOM 3572 N N . ILE B 1 142 ? 13.492 -12.281 -1.997 1 97.62 142 ILE B N 1
ATOM 3573 C CA . ILE B 1 142 ? 14.078 -11.039 -2.498 1 97.62 142 ILE B CA 1
ATOM 3574 C C . ILE B 1 142 ? 13.227 -9.852 -2.059 1 97.62 142 ILE B C 1
ATOM 3576 O O . ILE B 1 142 ? 12 -9.93 -2.061 1 97.62 142 ILE B O 1
ATOM 3580 N N . GLY B 1 143 ? 13.875 -8.82 -1.62 1 98.06 143 GLY B N 1
ATOM 3581 C CA . GLY B 1 143 ? 13.227 -7.547 -1.339 1 98.06 143 GLY B CA 1
ATOM 3582 C C . GLY B 1 143 ? 13.75 -6.406 -2.189 1 98.06 143 GLY B C 1
ATOM 3583 O O . GLY B 1 143 ? 14.945 -6.34 -2.479 1 98.06 143 GLY B O 1
ATOM 3584 N N . ILE B 1 144 ? 12.828 -5.566 -2.676 1 97.94 144 ILE B N 1
ATOM 3585 C CA . ILE B 1 144 ? 13.227 -4.363 -3.395 1 97.94 144 ILE B CA 1
ATOM 3586 C C . ILE B 1 144 ? 12.453 -3.16 -2.854 1 97.94 144 ILE B C 1
ATOM 3588 O O . ILE B 1 144 ? 11.227 -3.168 -2.818 1 97.94 144 ILE B O 1
ATOM 3592 N N . SER B 1 145 ? 13.148 -2.195 -2.414 1 96.25 145 SER B N 1
ATOM 3593 C CA . SER B 1 145 ? 12.484 -1.028 -1.85 1 96.25 145 SER B CA 1
ATOM 3594 C C . SER B 1 145 ? 13.336 0.225 -1.996 1 96.25 145 SER B C 1
ATOM 3596 O O . SER B 1 145 ? 14.406 0.185 -2.613 1 96.25 145 SER B O 1
ATOM 3598 N N . ARG B 1 146 ? 12.75 1.281 -1.561 1 94.19 146 ARG B N 1
ATOM 3599 C CA . ARG B 1 146 ? 13.461 2.557 -1.587 1 94.19 146 ARG B CA 1
ATOM 3600 C C . ARG B 1 146 ? 13.953 2.938 -0.196 1 94.19 146 ARG B C 1
ATOM 3602 O O . ARG B 1 146 ? 14.43 4.055 0.016 1 94.19 146 ARG B O 1
ATOM 3609 N N . ASN B 1 147 ? 13.82 2.066 0.762 1 92.12 147 ASN B N 1
ATOM 3610 C CA . ASN B 1 147 ? 14.336 2.26 2.111 1 92.12 147 ASN B CA 1
ATOM 3611 C C . ASN B 1 147 ? 15.836 1.996 2.176 1 92.12 147 ASN B C 1
ATOM 3613 O O . ASN B 1 147 ? 16.328 0.992 1.648 1 92.12 147 ASN B O 1
ATOM 3617 N N . GLN B 1 148 ? 16.453 2.869 2.816 1 91.31 148 GLN B N 1
ATOM 3618 C CA . GLN B 1 148 ? 17.875 2.611 3.055 1 91.31 148 GLN B CA 1
ATOM 3619 C C . GLN B 1 148 ? 18.062 1.398 3.959 1 91.31 148 GLN B C 1
ATOM 3621 O O . GLN B 1 148 ? 17.422 1.289 5.008 1 91.31 148 GLN B O 1
ATOM 3626 N N . PRO B 1 149 ? 18.953 0.51 3.539 1 91.62 149 PRO B N 1
ATOM 3627 C CA . PRO B 1 149 ? 19.203 -0.675 4.363 1 91.62 149 PRO B CA 1
ATOM 3628 C C . PRO B 1 149 ? 19.766 -0.327 5.742 1 91.62 149 PRO B C 1
ATOM 3630 O O . PRO B 1 149 ? 20.562 0.599 5.875 1 91.62 149 PRO B O 1
ATOM 3633 N N . LYS B 1 150 ? 19.375 -1.121 6.738 1 90.44 150 LYS B N 1
ATOM 3634 C CA . LYS B 1 150 ? 19.797 -0.852 8.109 1 90.44 150 LYS B CA 1
ATOM 3635 C C . LYS B 1 150 ? 20.391 -2.1 8.758 1 90.44 150 LYS B C 1
ATOM 3637 O O . LYS B 1 150 ? 21.156 -2.004 9.719 1 90.44 150 LYS B O 1
ATOM 3642 N N . LEU B 1 151 ? 20.062 -3.223 8.219 1 87.75 151 LEU B N 1
ATOM 3643 C CA . LEU B 1 151 ? 20.484 -4.477 8.836 1 87.75 151 LEU B CA 1
ATOM 3644 C C . LEU B 1 151 ? 21.75 -5.004 8.172 1 87.75 151 LEU B C 1
ATOM 3646 O O . LEU B 1 151 ? 21.797 -5.16 6.945 1 87.75 151 LEU B O 1
ATOM 3650 N N . ARG B 1 152 ? 22.672 -5.418 8.961 1 86.81 152 ARG B N 1
ATOM 3651 C CA . ARG B 1 152 ? 23.938 -5.918 8.445 1 86.81 152 ARG B CA 1
ATOM 3652 C C . ARG B 1 152 ? 23.812 -7.359 7.961 1 86.81 152 ARG B C 1
ATOM 3654 O O . ARG B 1 152 ? 24.547 -7.789 7.066 1 86.81 152 ARG B O 1
ATOM 3661 N N . GLU B 1 153 ? 22.891 -8.016 8.539 1 89.62 153 GLU B N 1
ATOM 3662 C CA . GLU B 1 153 ? 22.75 -9.438 8.25 1 89.62 153 GLU B CA 1
ATOM 3663 C C . GLU B 1 153 ? 22.109 -9.664 6.883 1 89.62 153 GLU B C 1
ATOM 3665 O O . GLU B 1 153 ? 22.141 -10.773 6.352 1 89.62 153 GLU B O 1
ATOM 3670 N N . VAL B 1 154 ? 21.609 -8.68 6.367 1 93.56 154 VAL B N 1
ATOM 3671 C CA . VAL B 1 154 ? 20.938 -8.773 5.074 1 93.56 154 VAL B CA 1
ATOM 3672 C C . VAL B 1 154 ? 21.828 -8.164 3.99 1 93.56 154 VAL B C 1
ATOM 3674 O O . VAL B 1 154 ? 22.375 -7.066 4.164 1 93.56 154 VAL B O 1
ATOM 3677 N N . HIS B 1 155 ? 22.016 -8.906 2.947 1 93.75 155 HIS B N 1
ATOM 3678 C CA . HIS B 1 155 ? 22.734 -8.352 1.806 1 93.75 155 HIS B CA 1
ATOM 3679 C C . HIS B 1 155 ? 21.891 -7.293 1.089 1 93.75 155 HIS B C 1
ATOM 3681 O O . HIS B 1 155 ? 20.75 -7.559 0.708 1 93.75 155 HIS B O 1
ATOM 3687 N N . SER B 1 156 ? 22.422 -6.18 0.943 1 95.38 156 SER B N 1
ATOM 3688 C CA . SER B 1 156 ? 21.734 -5.098 0.259 1 95.38 156 SER B CA 1
ATOM 3689 C C . SER B 1 156 ? 22.625 -4.43 -0.779 1 95.38 156 SER B C 1
ATOM 3691 O O . SER B 1 156 ? 23.844 -4.34 -0.589 1 95.38 156 SER B O 1
ATOM 3693 N N . GLU B 1 157 ? 22.016 -4.008 -1.878 1 94.88 157 GLU B N 1
ATOM 3694 C CA . GLU B 1 157 ? 22.734 -3.336 -2.955 1 94.88 157 GLU B CA 1
ATOM 3695 C C . GLU B 1 157 ? 21.938 -2.154 -3.5 1 94.88 157 GLU B C 1
ATOM 3697 O O . GLU B 1 157 ? 20.734 -2.277 -3.766 1 94.88 157 GLU B O 1
ATOM 3702 N N . LYS B 1 158 ? 22.594 -1.099 -3.611 1 94.75 158 LYS B N 1
ATOM 3703 C CA . LYS B 1 158 ? 22.031 0.051 -4.312 1 94.75 158 LYS B CA 1
ATOM 3704 C C . LYS B 1 158 ? 22.062 -0.153 -5.824 1 94.75 158 LYS B C 1
ATOM 3706 O O . LYS B 1 158 ? 23.141 -0.293 -6.41 1 94.75 158 LYS B O 1
ATOM 3711 N N . VAL B 1 159 ? 20.906 -0.019 -6.504 1 94.44 159 VAL B N 1
ATOM 3712 C CA . VAL B 1 159 ? 20.922 -0.46 -7.895 1 94.44 159 VAL B CA 1
ATOM 3713 C C . VAL B 1 159 ? 20.484 0.684 -8.805 1 94.44 159 VAL B C 1
ATOM 3715 O O . VAL B 1 159 ? 20.656 0.619 -10.023 1 94.44 159 VAL B O 1
ATOM 3718 N N . CYS B 1 160 ? 19.906 1.745 -8.258 1 92.94 160 CYS B N 1
ATOM 3719 C CA . CYS B 1 160 ? 19.438 2.812 -9.125 1 92.94 160 CYS B CA 1
ATOM 3720 C C . CYS B 1 160 ? 19.188 4.094 -8.336 1 92.94 160 CYS B C 1
ATOM 3722 O O . CYS B 1 160 ? 18.672 4.051 -7.219 1 92.94 160 CYS B O 1
ATOM 3724 N N . GLU B 1 161 ? 19.609 5.164 -8.938 1 90.88 161 GLU B N 1
ATOM 3725 C CA . GLU B 1 161 ? 19.266 6.484 -8.414 1 90.88 161 GLU B CA 1
ATOM 3726 C C . GLU B 1 161 ? 18.031 7.051 -9.109 1 90.88 161 GLU B C 1
ATOM 3728 O O . GLU B 1 161 ? 17.969 7.082 -10.344 1 90.88 161 GLU B O 1
ATOM 3733 N N . GLY B 1 162 ? 17.125 7.379 -8.289 1 87.94 162 GLY B N 1
ATOM 3734 C CA . GLY B 1 162 ? 15.898 7.938 -8.852 1 87.94 162 GLY B CA 1
ATOM 3735 C C . GLY B 1 162 ? 15.859 9.453 -8.797 1 87.94 162 GLY B C 1
ATOM 3736 O O . GLY B 1 162 ? 16.266 10.055 -7.801 1 87.94 162 GLY B O 1
ATOM 3737 N N . LYS B 1 163 ? 15.383 10.031 -9.922 1 89.19 163 LYS B N 1
ATOM 3738 C CA . LYS B 1 163 ? 15.188 11.484 -9.969 1 89.19 163 LYS B CA 1
ATOM 3739 C C . LYS B 1 163 ? 13.828 11.867 -9.391 1 89.19 163 LYS B C 1
ATOM 3741 O O . LYS B 1 163 ? 12.797 11.328 -9.797 1 89.19 163 LYS B O 1
ATOM 3746 N N . ILE B 1 164 ? 13.883 12.742 -8.414 1 95.31 164 ILE B N 1
ATOM 3747 C CA . ILE B 1 164 ? 12.664 13.242 -7.793 1 95.31 164 ILE B CA 1
ATOM 3748 C C . ILE B 1 164 ? 12.344 14.633 -8.336 1 95.31 164 ILE B C 1
ATOM 3750 O O . ILE B 1 164 ? 13.242 15.461 -8.492 1 95.31 164 ILE B O 1
ATOM 3754 N N . VAL B 1 165 ? 11.062 14.891 -8.648 1 95.5 165 VAL B N 1
ATOM 3755 C CA . VAL B 1 165 ? 10.656 16.172 -9.219 1 95.5 165 VAL B CA 1
ATOM 3756 C C . VAL B 1 165 ? 9.383 16.656 -8.539 1 95.5 165 VAL B C 1
ATOM 3758 O O . VAL B 1 165 ? 8.664 15.875 -7.914 1 95.5 165 VAL B O 1
ATOM 3761 N N . LEU B 1 166 ? 9.195 17.938 -8.648 1 97.19 166 LEU B N 1
ATOM 3762 C CA . LEU B 1 166 ? 7.93 18.5 -8.195 1 97.19 166 LEU B CA 1
ATOM 3763 C C . LEU B 1 166 ? 6.82 18.234 -9.203 1 97.19 166 LEU B C 1
ATOM 3765 O O . LEU B 1 166 ? 6.969 18.531 -10.391 1 97.19 166 LEU B O 1
ATOM 3769 N N . ILE B 1 167 ? 5.73 17.625 -8.734 1 97.25 167 ILE B N 1
ATOM 3770 C CA . ILE B 1 167 ? 4.594 17.281 -9.578 1 97.25 167 ILE B CA 1
ATOM 3771 C C . ILE B 1 167 ? 3.365 18.078 -9.141 1 97.25 167 ILE B C 1
ATOM 3773 O O . ILE B 1 167 ? 3.102 18.219 -7.941 1 97.25 167 ILE B O 1
ATOM 3777 N N . ALA B 1 168 ? 2.684 18.641 -10.109 1 97.62 168 ALA B N 1
ATOM 3778 C CA . ALA B 1 168 ? 1.476 19.438 -9.898 1 97.62 168 ALA B CA 1
ATOM 3779 C C . ALA B 1 168 ? 0.352 18.984 -10.828 1 97.62 168 ALA B C 1
ATOM 3781 O O . ALA B 1 168 ? 0.579 18.203 -11.75 1 97.62 168 ALA B O 1
ATOM 3782 N N . PRO B 1 169 ? -0.91 19.375 -10.484 1 96.69 169 PRO B N 1
ATOM 3783 C CA . PRO B 1 169 ? -1.984 19.125 -11.445 1 96.69 169 PRO B CA 1
ATOM 3784 C C . PRO B 1 169 ? -1.668 19.641 -12.844 1 96.69 169 PRO B C 1
ATOM 3786 O O . PRO B 1 169 ? -1.077 20.719 -12.984 1 96.69 169 PRO B O 1
ATOM 3789 N N . ASN B 1 170 ? -2.102 18.844 -13.773 1 94.31 170 ASN B N 1
ATOM 3790 C CA . ASN B 1 170 ? -1.829 19.219 -15.156 1 94.31 170 ASN B CA 1
ATOM 3791 C C . ASN B 1 170 ? -2.723 20.359 -15.609 1 94.31 170 ASN B C 1
ATOM 3793 O O . ASN B 1 170 ? -3.641 20.172 -16.406 1 94.31 170 ASN B O 1
ATOM 3797 N N . LYS B 1 171 ? -2.439 21.469 -15.133 1 93.75 171 LYS B N 1
ATOM 3798 C CA . LYS B 1 171 ? -3.09 22.719 -15.516 1 93.75 171 LYS B CA 1
ATOM 3799 C C . LYS B 1 171 ? -2.082 23.703 -16.094 1 93.75 171 LYS B C 1
ATOM 3801 O O . LYS B 1 171 ? -1.003 23.906 -15.531 1 93.75 171 LYS B O 1
ATOM 3806 N N . GLU B 1 172 ? -2.438 24.266 -17.203 1 88.12 172 GLU B N 1
ATOM 3807 C CA . GLU B 1 172 ? -1.538 25.172 -17.922 1 88.12 172 GLU B CA 1
ATOM 3808 C C . GLU B 1 172 ? -1.063 26.312 -17.031 1 88.12 172 GLU B C 1
ATOM 3810 O O . GLU B 1 172 ? 0.098 26.719 -17.094 1 88.12 172 GLU B O 1
ATOM 3815 N N . ASN B 1 173 ? -1.867 26.781 -16.234 1 90.75 173 ASN B N 1
ATOM 3816 C CA . ASN B 1 173 ? -1.556 27.938 -15.391 1 90.75 173 ASN B CA 1
ATOM 3817 C C . ASN B 1 173 ? -0.503 27.609 -14.344 1 90.75 173 ASN B C 1
ATOM 3819 O O . ASN B 1 173 ? 0.181 28.5 -13.836 1 90.75 173 ASN B O 1
ATOM 3823 N N . ASN B 1 174 ? -0.389 26.359 -14.023 1 92.81 174 ASN B N 1
ATOM 3824 C CA . ASN B 1 174 ? 0.551 25.969 -12.969 1 92.81 174 ASN B CA 1
ATOM 3825 C C . ASN B 1 174 ? 1.998 26.141 -13.422 1 92.81 174 ASN B C 1
ATOM 3827 O O . ASN B 1 174 ? 2.889 26.375 -12.602 1 92.81 174 ASN B O 1
ATOM 3831 N N . HIS B 1 175 ? 2.287 26.094 -14.672 1 90.69 175 HIS B N 1
ATOM 3832 C CA . HIS B 1 175 ? 3.637 26.234 -15.211 1 90.69 175 HIS B CA 1
ATOM 3833 C C . HIS B 1 175 ? 4.102 27.688 -15.172 1 90.69 175 HIS B C 1
ATOM 3835 O O . HIS B 1 175 ? 5.301 27.969 -15.258 1 90.69 175 HIS B O 1
ATOM 3841 N N . LEU B 1 176 ? 3.166 28.531 -15.031 1 90.31 176 LEU B N 1
ATOM 3842 C CA . LEU B 1 176 ? 3.473 29.953 -15.039 1 90.31 176 LEU B CA 1
ATOM 3843 C C . LEU B 1 176 ? 3.686 30.484 -13.625 1 90.31 176 LEU B C 1
ATOM 3845 O O . LEU B 1 176 ? 4.203 31.578 -13.438 1 90.31 176 LEU B O 1
ATOM 3849 N N . LEU B 1 177 ? 3.361 29.719 -12.703 1 92.5 177 LEU B N 1
ATOM 3850 C CA . LEU B 1 177 ? 3.453 30.141 -11.312 1 92.5 177 LEU B CA 1
ATOM 3851 C C . LEU B 1 177 ? 4.871 29.969 -10.781 1 92.5 177 LEU B C 1
ATOM 3853 O O . LEU B 1 177 ? 5.578 29.047 -11.18 1 92.5 177 LEU B O 1
ATOM 3857 N N . THR B 1 178 ? 5.234 30.859 -9.922 1 91.25 178 THR B N 1
ATOM 3858 C CA . THR B 1 178 ? 6.465 30.672 -9.164 1 91.25 178 THR B CA 1
ATOM 3859 C C . THR B 1 178 ? 6.297 29.562 -8.125 1 91.25 178 THR B C 1
ATOM 3861 O O . THR B 1 178 ? 5.172 29.172 -7.816 1 91.25 178 THR B O 1
ATOM 3864 N N . GLU B 1 179 ? 7.395 29.094 -7.539 1 92.38 179 GLU B N 1
ATOM 3865 C CA . GLU B 1 179 ? 7.344 28.094 -6.469 1 92.38 179 GLU B CA 1
ATOM 3866 C C . GLU B 1 179 ? 6.523 28.609 -5.285 1 92.38 179 GLU B C 1
ATOM 3868 O O . GLU B 1 179 ? 5.695 27.875 -4.738 1 92.38 179 GLU B O 1
ATOM 3873 N N . ALA B 1 180 ? 6.789 29.812 -4.961 1 92.12 180 ALA B N 1
ATOM 3874 C CA . ALA B 1 180 ? 6.086 30.422 -3.834 1 92.12 180 ALA B CA 1
ATOM 3875 C C . ALA B 1 180 ? 4.578 30.422 -4.062 1 92.12 180 ALA B C 1
ATOM 3877 O O . ALA B 1 180 ? 3.811 30.047 -3.168 1 92.12 180 ALA B O 1
ATOM 3878 N N . SER B 1 181 ? 4.207 30.859 -5.27 1 93.81 181 SER B N 1
ATOM 3879 C CA . SER B 1 181 ? 2.787 30.922 -5.598 1 93.81 181 SER B CA 1
ATOM 3880 C C . SER B 1 181 ? 2.17 29.531 -5.621 1 93.81 181 SER B C 1
ATOM 3882 O O . SER B 1 181 ? 1.017 29.344 -5.223 1 93.81 181 SER B O 1
ATOM 3884 N N . LEU B 1 182 ? 2.916 28.578 -6.078 1 95 182 LEU B N 1
ATOM 3885 C CA . LEU B 1 182 ? 2.447 27.203 -6.145 1 95 182 LEU B CA 1
ATOM 3886 C C . LEU B 1 182 ? 2.211 26.641 -4.746 1 95 182 LEU B C 1
ATOM 3888 O O . LEU B 1 182 ? 1.198 25.984 -4.504 1 95 182 LEU B O 1
ATOM 3892 N N . PHE B 1 183 ? 3.127 26.953 -3.846 1 94.25 183 PHE B N 1
ATOM 3893 C CA . PHE B 1 183 ? 3.059 26.422 -2.488 1 94.25 183 PHE B CA 1
ATOM 3894 C C . PHE B 1 183 ? 2.014 27.172 -1.668 1 94.25 183 PHE B C 1
ATOM 3896 O O . PHE B 1 183 ? 1.608 26.703 -0.6 1 94.25 183 PHE B O 1
ATOM 3903 N N . GLU B 1 184 ? 1.598 28.281 -2.158 1 91.88 184 GLU B N 1
ATOM 3904 C CA . GLU B 1 184 ? 0.475 28.984 -1.55 1 91.88 184 GLU B CA 1
ATOM 3905 C C . GLU B 1 184 ? -0.858 28.438 -2.059 1 91.88 184 GLU B C 1
ATOM 3907 O O . GLU B 1 184 ? -1.841 28.406 -1.315 1 91.88 184 GLU B O 1
ATOM 3912 N N . LYS B 1 185 ? -0.849 28.094 -3.273 1 93.56 185 LYS B N 1
ATOM 3913 C CA . LYS B 1 185 ? -2.064 27.641 -3.945 1 93.56 185 LYS B CA 1
ATOM 3914 C C . LYS B 1 185 ? -2.439 26.234 -3.521 1 93.56 185 LYS B C 1
ATOM 3916 O O . LYS B 1 185 ? -3.623 25.906 -3.379 1 93.56 185 LYS B O 1
ATOM 3921 N N . TYR B 1 186 ? -1.397 25.375 -3.346 1 96 186 TYR B N 1
ATOM 3922 C CA . TYR B 1 186 ? -1.64 23.969 -3.082 1 96 186 TYR B CA 1
ATOM 3923 C C . TYR B 1 186 ? -1.006 23.531 -1.762 1 96 186 TYR B C 1
ATOM 3925 O O . TYR B 1 186 ? 0.076 24.016 -1.406 1 96 186 TYR B O 1
ATOM 3933 N N . LYS B 1 187 ? -1.688 22.609 -1.109 1 95 187 LYS B N 1
ATOM 3934 C CA . LYS B 1 187 ? -1.005 21.875 -0.046 1 95 187 LYS B CA 1
ATOM 3935 C C . LYS B 1 187 ? 0.037 20.922 -0.617 1 95 187 LYS B C 1
ATOM 3937 O O . LYS B 1 187 ? -0.134 20.391 -1.718 1 95 187 LYS B O 1
ATOM 3942 N N . ILE B 1 188 ? 1.072 20.781 0.151 1 97.19 188 ILE B N 1
ATOM 3943 C CA . ILE B 1 188 ? 2.111 19.828 -0.248 1 97.19 188 ILE B CA 1
ATOM 3944 C C . ILE B 1 188 ? 1.829 18.469 0.367 1 97.19 188 ILE B C 1
ATOM 3946 O O . ILE B 1 188 ? 1.813 18.312 1.592 1 97.19 188 ILE B O 1
ATOM 3950 N N . ILE B 1 189 ? 1.602 17.469 -0.467 1 97.62 189 ILE B N 1
ATOM 3951 C CA . ILE B 1 189 ? 1.404 16.109 0.001 1 97.62 189 ILE B CA 1
ATOM 3952 C C . ILE B 1 189 ? 2.752 15.484 0.363 1 97.62 189 ILE B C 1
ATOM 3954 O O . ILE B 1 189 ? 3.566 15.195 -0.517 1 97.62 189 ILE B O 1
ATOM 3958 N N . SER B 1 190 ? 2.939 15.258 1.593 1 97 190 SER B N 1
ATOM 3959 C CA . SER B 1 190 ? 4.25 14.859 2.098 1 97 190 SER B CA 1
ATOM 3960 C C . SER B 1 190 ? 4.238 13.422 2.592 1 97 190 SER B C 1
ATOM 3962 O O . SER B 1 190 ? 3.186 12.781 2.631 1 97 190 SER B O 1
ATOM 3964 N N . ASP B 1 191 ? 5.391 12.844 2.822 1 95.38 191 ASP B N 1
ATOM 3965 C CA . ASP B 1 191 ? 5.648 11.602 3.537 1 95.38 191 ASP B CA 1
ATOM 3966 C C . ASP B 1 191 ? 5.27 10.391 2.684 1 95.38 191 ASP B C 1
ATOM 3968 O O . ASP B 1 191 ? 4.992 9.312 3.215 1 95.38 191 ASP B O 1
ATOM 3972 N N . ASN B 1 192 ? 5.223 10.547 1.384 1 95.88 192 ASN B N 1
ATOM 3973 C CA . ASN B 1 192 ? 4.914 9.453 0.467 1 95.88 192 ASN B CA 1
ATOM 3974 C C . ASN B 1 192 ? 6.168 8.688 0.058 1 95.88 192 ASN B C 1
ATOM 3976 O O . ASN B 1 192 ? 6.129 7.867 -0.857 1 95.88 192 ASN B O 1
ATOM 3980 N N . HIS B 1 193 ? 7.246 9.016 0.667 1 94.25 193 HIS B N 1
ATOM 3981 C CA . HIS B 1 193 ? 8.531 8.336 0.542 1 94.25 193 HIS B CA 1
ATOM 3982 C C . HIS B 1 193 ? 9.211 8.195 1.898 1 94.25 193 HIS B C 1
ATOM 3984 O O . HIS B 1 193 ? 9.125 9.094 2.74 1 94.25 193 HIS B O 1
ATOM 3990 N N . PRO B 1 194 ? 9.953 7.176 2.064 1 90.62 194 PRO B N 1
ATOM 3991 C CA . PRO B 1 194 ? 10.445 6.875 3.412 1 90.62 194 PRO B CA 1
ATOM 3992 C C . PRO B 1 194 ? 11.672 7.707 3.791 1 90.62 194 PRO B C 1
ATOM 3994 O O . PRO B 1 194 ? 12.016 7.805 4.973 1 90.62 194 PRO B O 1
ATOM 3997 N N . GLU B 1 195 ? 12.297 8.352 2.92 1 90.31 195 GLU B N 1
ATOM 3998 C CA . GLU B 1 195 ? 13.656 8.797 3.24 1 90.31 195 GLU B CA 1
ATOM 3999 C C . GLU B 1 195 ? 13.75 10.312 3.25 1 90.31 195 GLU B C 1
ATOM 4001 O O . GLU B 1 195 ? 14.328 10.898 4.164 1 90.31 195 GLU B O 1
ATOM 4006 N N . TYR B 1 196 ? 13.164 11.047 2.4 1 93.06 196 TYR B N 1
ATOM 4007 C CA . TYR B 1 196 ? 13.672 12.391 2.162 1 93.06 196 TYR B CA 1
ATOM 4008 C C . TYR B 1 196 ? 12.695 13.445 2.674 1 93.06 196 TYR B C 1
ATOM 4010 O O . TYR B 1 196 ? 12.992 14.641 2.652 1 93.06 196 TYR B O 1
ATOM 4018 N N . TRP B 1 197 ? 11.656 13.109 3.236 1 94.44 197 TRP B N 1
ATOM 4019 C CA . TRP B 1 197 ? 10.633 14.109 3.502 1 94.44 197 TRP B CA 1
ATOM 4020 C C . TRP B 1 197 ? 10.977 14.938 4.734 1 94.44 197 TRP B C 1
ATOM 4022 O O . TRP B 1 197 ? 10.672 16.125 4.801 1 94.44 197 TRP B O 1
ATOM 4032 N N . SER B 1 198 ? 11.609 14.281 5.707 1 90.56 198 SER B N 1
ATOM 4033 C CA . SER B 1 198 ? 11.969 15.039 6.898 1 90.56 198 SER B CA 1
ATOM 4034 C C . SER B 1 198 ? 12.836 16.25 6.547 1 90.56 198 SER B C 1
ATOM 4036 O O . SER B 1 198 ? 12.539 17.375 6.949 1 90.56 198 SER B O 1
ATOM 4038 N N . SER B 1 199 ? 13.828 16.016 5.832 1 92.56 199 SER B N 1
ATOM 4039 C CA . SER B 1 199 ? 14.734 17.078 5.414 1 92.56 199 SER B CA 1
ATOM 4040 C C . SER B 1 199 ? 14.055 18.016 4.422 1 92.56 199 SER B C 1
ATOM 4042 O O . SER B 1 199 ? 14.219 19.234 4.5 1 92.56 199 SER B O 1
ATOM 4044 N N . LEU B 1 200 ? 13.289 17.516 3.543 1 95.62 200 LEU B N 1
ATOM 4045 C CA . LEU B 1 200 ? 12.648 18.312 2.502 1 95.62 200 LEU B CA 1
ATOM 4046 C C . LEU B 1 200 ? 11.633 19.281 3.104 1 95.62 200 LEU B C 1
ATOM 4048 O O . LEU B 1 200 ? 11.539 20.438 2.672 1 95.62 200 LEU B O 1
ATOM 4052 N N . LYS B 1 201 ? 10.883 18.812 4.066 1 93.81 201 LYS B N 1
ATOM 4053 C CA . LYS B 1 201 ? 9.922 19.672 4.742 1 93.81 201 LYS B CA 1
ATOM 4054 C C . LYS B 1 201 ? 10.617 20.891 5.359 1 93.81 201 LYS B C 1
ATOM 4056 O O . LYS B 1 201 ? 10.148 22.016 5.219 1 93.81 201 LYS B O 1
ATOM 4061 N N . ASN B 1 202 ? 11.695 20.578 5.988 1 92.06 202 ASN B N 1
ATOM 4062 C CA . ASN B 1 202 ? 12.461 21.656 6.617 1 92.06 202 ASN B CA 1
ATOM 4063 C C . ASN B 1 202 ? 12.969 22.656 5.586 1 92.06 202 ASN B C 1
ATOM 4065 O O . ASN B 1 202 ? 12.891 23.859 5.797 1 92.06 202 ASN B O 1
ATOM 4069 N N . ASN B 1 203 ? 13.477 22.125 4.555 1 93.75 203 ASN B N 1
ATOM 4070 C CA . ASN B 1 203 ? 13.984 22.984 3.492 1 93.75 203 ASN B CA 1
ATOM 4071 C C . ASN B 1 203 ? 12.883 23.859 2.904 1 93.75 203 ASN B C 1
ATOM 4073 O O . ASN B 1 203 ? 13.102 25.047 2.643 1 93.75 203 ASN B O 1
ATOM 4077 N N . ILE B 1 204 ? 11.727 23.312 2.695 1 94.81 204 ILE B N 1
ATOM 4078 C CA . ILE B 1 204 ? 10.594 24.016 2.121 1 94.81 204 ILE B CA 1
ATOM 4079 C C . ILE B 1 204 ? 10.148 25.125 3.07 1 94.81 204 ILE B C 1
ATOM 4081 O O . ILE B 1 204 ? 9.953 26.266 2.652 1 94.81 204 ILE B O 1
ATOM 4085 N N . LEU B 1 205 ? 10.07 24.781 4.309 1 92.5 205 LEU B N 1
ATOM 4086 C CA . LEU B 1 205 ? 9.578 25.75 5.297 1 92.5 205 LEU B CA 1
ATOM 4087 C C . LEU B 1 205 ? 10.57 26.875 5.492 1 92.5 205 LEU B C 1
ATOM 4089 O O . LEU B 1 205 ? 10.172 28.016 5.77 1 92.5 205 LEU B O 1
ATOM 4093 N N . ASN B 1 206 ? 11.781 26.594 5.379 1 92.56 206 ASN B N 1
ATOM 4094 C CA . ASN B 1 206 ? 12.812 27.625 5.496 1 92.56 206 ASN B CA 1
ATOM 4095 C C . ASN B 1 206 ? 12.68 28.672 4.391 1 92.56 206 ASN B C 1
ATOM 4097 O O . ASN B 1 206 ? 13.008 29.844 4.594 1 92.56 206 ASN B O 1
ATOM 4101 N N . ILE B 1 207 ? 12.234 28.281 3.256 1 92.44 207 ILE B N 1
ATOM 4102 C CA . ILE B 1 207 ? 12.125 29.172 2.102 1 92.44 207 ILE B CA 1
ATOM 4103 C C . ILE B 1 207 ? 10.703 29.719 2.004 1 92.44 207 ILE B C 1
ATOM 4105 O O . ILE B 1 207 ? 10.516 30.906 1.716 1 92.44 207 ILE B O 1
ATOM 4109 N N . TYR B 1 208 ? 9.812 28.812 2.184 1 93.38 208 TYR B N 1
ATOM 4110 C CA . TYR B 1 208 ? 8.398 29.156 2.1 1 93.38 208 TYR B CA 1
ATOM 4111 C C . TYR B 1 208 ? 7.699 28.922 3.434 1 93.38 208 TYR B C 1
ATOM 4113 O O . TYR B 1 208 ? 7.082 27.875 3.641 1 93.38 208 TYR B O 1
ATOM 4121 N N . GLU B 1 209 ? 7.555 29.844 4.23 1 89.19 209 GLU B N 1
ATOM 4122 C CA . GLU B 1 209 ? 7.133 29.734 5.625 1 89.19 209 GLU B CA 1
ATOM 4123 C C . GLU B 1 209 ? 5.656 29.359 5.727 1 89.19 209 GLU B C 1
ATOM 4125 O O . GLU B 1 209 ? 5.238 28.703 6.688 1 89.19 209 GLU B O 1
ATOM 4130 N N . LYS B 1 210 ? 4.949 29.688 4.754 1 88.5 210 LYS B N 1
ATOM 4131 C CA . LYS B 1 210 ? 3.506 29.5 4.844 1 88.5 210 LYS B CA 1
ATOM 4132 C C . LYS B 1 210 ? 3.08 28.203 4.172 1 88.5 210 LYS B C 1
ATOM 4134 O O . LYS B 1 210 ? 1.887 27.922 4.059 1 88.5 210 LYS B O 1
ATOM 4139 N N . ALA B 1 211 ? 4.059 27.438 3.738 1 92.5 211 ALA B N 1
ATOM 4140 C CA . ALA B 1 211 ? 3.74 26.172 3.09 1 92.5 211 ALA B CA 1
ATOM 4141 C C . ALA B 1 211 ? 2.955 25.266 4.027 1 92.5 211 ALA B C 1
ATOM 4143 O O . ALA B 1 211 ? 3.238 25.203 5.227 1 92.5 211 ALA B O 1
ATOM 4144 N N . GLN B 1 212 ? 1.926 24.641 3.455 1 91.56 212 GLN B N 1
ATOM 4145 C CA . GLN B 1 212 ? 1.102 23.703 4.203 1 91.56 212 GLN B CA 1
ATOM 4146 C C . GLN B 1 212 ? 1.283 22.281 3.688 1 91.56 212 GLN B C 1
ATOM 4148 O O . GLN B 1 212 ? 1.435 22.062 2.482 1 91.56 212 GLN B O 1
ATOM 4153 N N . PHE B 1 213 ? 1.203 21.391 4.68 1 93.44 213 PHE B N 1
ATOM 4154 C CA . PHE B 1 213 ? 1.466 20 4.324 1 93.44 213 PHE B CA 1
ATOM 4155 C C . PHE B 1 213 ? 0.256 19.125 4.629 1 93.44 213 PHE B C 1
ATOM 4157 O O . PHE B 1 213 ? -0.515 19.422 5.543 1 93.44 213 PHE B O 1
ATOM 4164 N N . LEU B 1 214 ? 0.053 18.203 3.812 1 93.12 214 LEU B N 1
ATOM 4165 C CA . LEU B 1 214 ? -0.839 17.078 4.047 1 93.12 214 LEU B CA 1
ATOM 4166 C C . LEU B 1 214 ? -0.064 15.766 4.039 1 93.12 214 LEU B C 1
ATOM 4168 O O . LEU B 1 214 ? 0.482 15.367 3.008 1 93.12 214 LEU B O 1
ATOM 4172 N N . SER B 1 215 ? -0.029 15.102 5.148 1 93.56 215 SER B N 1
ATOM 4173 C CA . SER B 1 215 ? 0.789 13.906 5.281 1 93.56 215 SER B CA 1
ATOM 4174 C C . SER B 1 215 ? 0.036 12.664 4.809 1 93.56 215 SER B C 1
ATOM 4176 O O . SER B 1 215 ? -0.952 12.258 5.426 1 93.56 215 SER B O 1
ATOM 4178 N N . ILE B 1 216 ? 0.5 12.078 3.713 1 94.88 216 ILE B N 1
ATOM 4179 C CA . ILE B 1 216 ? 0.001 10.836 3.127 1 94.88 216 ILE B CA 1
ATOM 4180 C C . ILE B 1 216 ? 1.172 9.914 2.793 1 94.88 216 ILE B C 1
ATOM 4182 O O . ILE B 1 216 ? 1.987 10.227 1.923 1 94.88 216 ILE B O 1
ATOM 4186 N N . ASN B 1 217 ? 1.243 8.758 3.367 1 94.69 217 ASN B N 1
ATOM 4187 C CA . ASN B 1 217 ? 2.418 7.91 3.199 1 94.69 217 ASN B CA 1
ATOM 4188 C C . ASN B 1 217 ? 2.242 6.926 2.047 1 94.69 217 ASN B C 1
ATOM 4190 O O . ASN B 1 217 ? 2.658 5.77 2.141 1 94.69 217 ASN B O 1
ATOM 4194 N N . ASP B 1 218 ? 1.565 7.363 1.049 1 95.25 218 ASP B N 1
ATOM 4195 C CA . ASP B 1 218 ? 1.281 6.48 -0.076 1 95.25 218 ASP B CA 1
ATOM 4196 C C . ASP B 1 218 ? 1.39 7.227 -1.404 1 95.25 218 ASP B C 1
ATOM 4198 O O . ASP B 1 218 ? 0.75 8.258 -1.594 1 95.25 218 ASP B O 1
ATOM 4202 N N . VAL B 1 219 ? 2.107 6.66 -2.307 1 95.69 219 VAL B N 1
ATOM 4203 C CA . VAL B 1 219 ? 2.395 7.324 -3.574 1 95.69 219 VAL B CA 1
ATOM 4204 C C . VAL B 1 219 ? 1.137 7.355 -4.438 1 95.69 219 VAL B C 1
ATOM 4206 O O . VAL B 1 219 ? 0.875 8.344 -5.125 1 95.69 219 VAL B O 1
ATOM 4209 N N . HIS B 1 220 ? 0.335 6.348 -4.418 1 95.06 220 HIS B N 1
ATOM 4210 C CA . HIS B 1 220 ? -0.837 6.258 -5.281 1 95.06 220 HIS B CA 1
ATOM 4211 C C . HIS B 1 220 ? -1.903 7.266 -4.867 1 95.06 220 HIS B C 1
ATOM 4213 O O . HIS B 1 220 ? -2.48 7.949 -5.715 1 95.06 220 HIS B O 1
ATOM 4219 N N . THR B 1 221 ? -2.1 7.328 -3.594 1 95.88 221 THR B N 1
ATOM 4220 C CA . THR B 1 221 ? -3.043 8.312 -3.076 1 95.88 221 THR B CA 1
ATOM 4221 C C . THR B 1 221 ? -2.562 9.727 -3.371 1 95.88 221 THR B C 1
ATOM 4223 O O . THR B 1 221 ? -3.361 10.609 -3.703 1 95.88 221 THR B O 1
ATOM 4226 N N . SER B 1 222 ? -1.287 9.938 -3.244 1 97.25 222 SER B N 1
ATOM 4227 C CA . SER B 1 222 ? -0.712 11.242 -3.553 1 97.25 222 SER B CA 1
ATOM 4228 C C . SER B 1 222 ? -0.989 11.641 -5 1 97.25 222 SER B C 1
ATOM 4230 O O . SER B 1 222 ? -1.419 12.766 -5.27 1 97.25 222 SER B O 1
ATOM 4232 N N . ILE B 1 223 ? -0.771 10.719 -5.875 1 95.56 223 ILE B N 1
ATOM 4233 C CA . ILE B 1 223 ? -0.99 10.977 -7.297 1 95.56 223 ILE B CA 1
ATOM 4234 C C . ILE B 1 223 ? -2.459 11.312 -7.539 1 95.56 223 ILE B C 1
ATOM 4236 O O . ILE B 1 223 ? -2.771 12.266 -8.25 1 95.56 223 ILE B O 1
ATOM 4240 N N . LYS B 1 224 ? -3.311 10.547 -6.941 1 94.19 224 LYS B N 1
ATOM 4241 C CA . LYS B 1 224 ? -4.742 10.766 -7.133 1 94.19 224 LYS B CA 1
ATOM 4242 C C . LYS B 1 224 ? -5.156 12.148 -6.641 1 94.19 224 LYS B C 1
ATOM 4244 O O . LYS B 1 224 ? -5.941 12.836 -7.293 1 94.19 224 LYS B O 1
ATOM 4249 N N . LEU B 1 225 ? -4.672 12.539 -5.508 1 96.06 225 LEU B N 1
ATOM 4250 C CA . LEU B 1 225 ? -4.984 13.859 -4.965 1 96.06 225 LEU B CA 1
ATOM 4251 C C . LEU B 1 225 ? -4.492 14.961 -5.898 1 96.06 225 LEU B C 1
ATOM 4253 O O . LEU B 1 225 ? -5.191 15.953 -6.121 1 96.06 225 LEU B O 1
ATOM 4257 N N . ILE B 1 226 ? -3.34 14.781 -6.461 1 96.81 226 ILE B N 1
ATOM 4258 C CA . ILE B 1 226 ? -2.791 15.758 -7.398 1 96.81 226 ILE B CA 1
ATOM 4259 C C . ILE B 1 226 ? -3.676 15.828 -8.641 1 96.81 226 ILE B C 1
ATOM 4261 O O . ILE B 1 226 ? -4.035 16.922 -9.086 1 96.81 226 ILE B O 1
ATOM 4265 N N . GLU B 1 227 ? -4.039 14.688 -9.125 1 93.81 227 GLU B N 1
ATOM 4266 C CA . GLU B 1 227 ? -4.91 14.641 -10.297 1 93.81 227 GLU B CA 1
ATOM 4267 C C . GLU B 1 227 ? -6.215 15.391 -10.047 1 93.81 227 GLU B C 1
ATOM 4269 O O . GLU B 1 227 ? -6.781 15.992 -10.961 1 93.81 227 GLU B O 1
ATOM 4274 N N . MET B 1 228 ? -6.617 15.336 -8.852 1 92.88 228 MET B N 1
ATOM 4275 C CA . MET B 1 228 ? -7.895 15.938 -8.484 1 92.88 228 MET B CA 1
ATOM 4276 C C . MET B 1 228 ? -7.711 17.406 -8.078 1 92.88 228 MET B C 1
ATOM 4278 O O . MET B 1 228 ? -8.609 18 -7.492 1 92.88 228 MET B O 1
ATOM 4282 N N . ASN B 1 229 ? -6.539 17.938 -8.266 1 94.5 229 ASN B N 1
ATOM 4283 C CA . ASN B 1 229 ? -6.219 19.344 -8.016 1 94.5 229 ASN B CA 1
ATOM 4284 C C . ASN B 1 229 ? -6.223 19.656 -6.52 1 94.5 229 ASN B C 1
ATOM 4286 O O . ASN B 1 229 ? -6.633 20.75 -6.113 1 94.5 229 ASN B O 1
ATOM 4290 N N . GLN B 1 230 ? -5.777 18.641 -5.758 1 94.31 230 GLN B N 1
ATOM 4291 C CA . GLN B 1 230 ? -5.879 18.828 -4.316 1 94.31 230 GLN B CA 1
ATOM 4292 C C . GLN B 1 230 ? -4.5 18.938 -3.678 1 94.31 230 GLN B C 1
ATOM 4294 O O . GLN B 1 230 ? -4.375 18.953 -2.449 1 94.31 230 GLN B O 1
ATOM 4299 N N . GLY B 1 231 ? -3.506 19.016 -4.477 1 97.12 231 GLY B N 1
ATOM 4300 C CA . GLY B 1 231 ? -2.18 19.156 -3.896 1 97.12 231 GLY B CA 1
ATOM 4301 C C . GLY B 1 231 ? -1.065 19.031 -4.918 1 97.12 231 GLY B C 1
ATOM 4302 O O . GLY B 1 231 ? -1.325 18.812 -6.105 1 97.12 231 GLY B O 1
ATOM 4303 N N . ILE B 1 232 ? 0.117 19.234 -4.43 1 98 232 ILE B N 1
ATOM 4304 C CA . ILE B 1 232 ? 1.356 19.016 -5.164 1 98 232 ILE B CA 1
ATOM 4305 C C . ILE B 1 232 ? 2.307 18.156 -4.32 1 98 232 ILE B C 1
ATOM 4307 O O . ILE B 1 232 ? 2.098 18 -3.115 1 98 232 ILE B O 1
ATOM 4311 N N . SER B 1 233 ? 3.305 17.578 -4.957 1 98.06 233 SER B N 1
ATOM 4312 C CA . SER B 1 233 ? 4.219 16.734 -4.199 1 98.06 233 SER B CA 1
ATOM 4313 C C . SER B 1 233 ? 5.531 16.531 -4.949 1 98.06 233 SER B C 1
ATOM 4315 O O . SER B 1 233 ? 5.656 16.922 -6.113 1 98.06 233 SER B O 1
ATOM 4317 N N . PHE B 1 234 ? 6.52 16.094 -4.266 1 97.38 234 PHE B N 1
ATOM 4318 C CA . PHE B 1 234 ? 7.754 15.602 -4.863 1 97.38 234 PHE B CA 1
ATOM 4319 C C . PHE B 1 234 ? 7.695 14.086 -5.051 1 97.38 234 PHE B C 1
ATOM 4321 O O . PHE B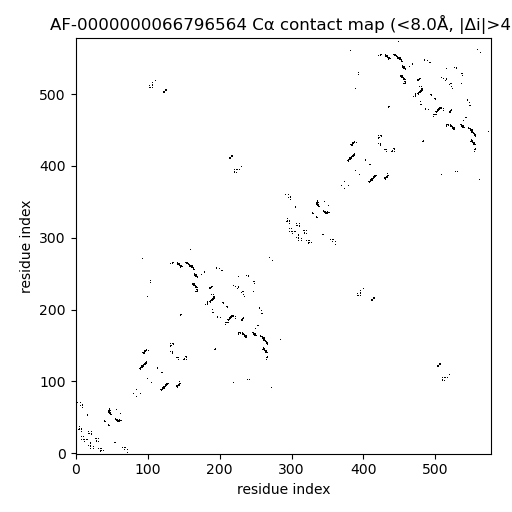 1 234 ? 7.566 13.336 -4.082 1 97.38 234 PHE B O 1
ATOM 4328 N N . LEU B 1 235 ? 7.742 13.656 -6.281 1 96.44 235 LEU B N 1
ATOM 4329 C CA . LEU B 1 235 ? 7.609 12.258 -6.656 1 96.44 235 LEU B CA 1
ATOM 4330 C C . LEU B 1 235 ? 8.656 11.867 -7.695 1 96.44 235 LEU B C 1
ATOM 4332 O O . LEU B 1 235 ? 9.242 12.734 -8.352 1 96.44 235 LEU B O 1
ATOM 4336 N N . PRO B 1 236 ? 8.883 10.57 -7.875 1 93.25 236 PRO B N 1
ATOM 4337 C CA . PRO B 1 236 ? 9.812 10.133 -8.922 1 93.25 236 PRO B CA 1
ATOM 4338 C C . PRO B 1 236 ? 9.359 10.547 -10.32 1 93.25 236 PRO B C 1
ATOM 4340 O O . PRO B 1 236 ? 8.18 10.398 -10.664 1 93.25 236 PRO B O 1
ATOM 4343 N N . LEU B 1 237 ? 10.32 10.984 -11.125 1 92.25 237 LEU B N 1
ATOM 4344 C CA . LEU B 1 237 ? 10.062 11.406 -12.5 1 92.25 237 LEU B CA 1
ATOM 4345 C C . LEU B 1 237 ? 9.469 10.258 -13.312 1 92.25 237 LEU B C 1
ATOM 4347 O O . LEU B 1 237 ? 8.633 10.484 -14.195 1 92.25 237 LEU B O 1
ATOM 4351 N N . TYR B 1 238 ? 9.812 9.062 -12.969 1 90.5 238 TYR B N 1
ATOM 4352 C CA . TYR B 1 238 ? 9.414 7.871 -13.711 1 90.5 238 TYR B CA 1
ATOM 4353 C C . TYR B 1 238 ? 7.898 7.715 -13.719 1 90.5 238 TYR B C 1
ATOM 4355 O O . TYR B 1 238 ? 7.332 7.113 -14.633 1 90.5 238 TYR B O 1
ATOM 4363 N N . ILE B 1 239 ? 7.234 8.266 -12.766 1 91.69 239 ILE B N 1
ATOM 4364 C CA . ILE B 1 239 ? 5.785 8.164 -12.648 1 91.69 239 ILE B CA 1
ATOM 4365 C C . ILE B 1 239 ? 5.121 8.898 -13.812 1 91.69 239 ILE B C 1
ATOM 4367 O O . ILE B 1 239 ? 4.047 8.5 -14.273 1 91.69 239 ILE B O 1
ATOM 4371 N N . THR B 1 240 ? 5.707 9.906 -14.375 1 87.88 240 THR B N 1
ATOM 4372 C CA . THR B 1 240 ? 5.125 10.758 -15.406 1 87.88 240 THR B CA 1
ATOM 4373 C C . THR B 1 240 ? 5.383 10.18 -16.797 1 87.88 240 THR B C 1
ATOM 4375 O O . THR B 1 240 ? 4.695 10.531 -17.75 1 87.88 240 THR B O 1
ATOM 4378 N N . THR B 1 241 ? 6.371 9.414 -16.984 1 78.69 241 THR B N 1
ATOM 4379 C CA . THR B 1 241 ? 6.77 8.93 -18.297 1 78.69 241 THR B CA 1
ATOM 4380 C C . THR B 1 241 ? 5.945 7.715 -18.703 1 78.69 241 THR B C 1
ATOM 4382 O O . THR B 1 241 ? 5.711 7.484 -19.891 1 78.69 241 THR B O 1
ATOM 4385 N N . ASN B 1 242 ? 5.488 7.035 -17.766 1 64.94 242 ASN B N 1
ATOM 4386 C CA . ASN B 1 242 ? 4.867 5.754 -18.094 1 64.94 242 ASN B CA 1
ATOM 4387 C C . ASN B 1 242 ? 3.412 5.703 -17.641 1 64.94 242 ASN B C 1
ATOM 4389 O O . ASN B 1 242 ? 2.896 4.633 -17.312 1 64.94 242 ASN B O 1
ATOM 4393 N N . SER B 1 243 ? 2.879 6.855 -17.547 1 69.25 243 SER B N 1
ATOM 4394 C CA . SER B 1 243 ? 1.511 6.793 -17.047 1 69.25 243 SER B CA 1
ATOM 4395 C C . SER B 1 243 ? 0.645 7.883 -17.672 1 69.25 243 SER B C 1
ATOM 4397 O O . SER B 1 243 ? 1.163 8.844 -18.25 1 69.25 243 SER B O 1
ATOM 4399 N N . ASP B 1 244 ? -0.587 7.559 -17.672 1 80.56 244 ASP B N 1
ATOM 4400 C CA . ASP B 1 244 ? -1.56 8.492 -18.234 1 80.56 244 ASP B CA 1
ATOM 4401 C C . ASP B 1 244 ? -2.197 9.344 -17.141 1 80.56 244 ASP B C 1
ATOM 4403 O O . ASP B 1 244 ? -3.363 9.727 -17.25 1 80.56 244 ASP B O 1
ATOM 4407 N N . TYR B 1 245 ? -1.337 9.586 -16.188 1 87.81 245 TYR B N 1
ATOM 4408 C CA . TYR B 1 245 ? -1.887 10.406 -15.109 1 87.81 245 TYR B CA 1
ATOM 4409 C C . TYR B 1 245 ? -2 11.867 -15.547 1 87.81 245 TYR B C 1
ATOM 4411 O O . TYR B 1 245 ? -1.164 12.359 -16.312 1 87.81 245 TYR B O 1
ATOM 4419 N N . ASN B 1 246 ? -3.002 12.5 -15.094 1 91.12 246 ASN B N 1
ATOM 4420 C CA . ASN B 1 246 ? -3.195 13.914 -15.375 1 91.12 246 ASN B CA 1
ATOM 4421 C C . ASN B 1 246 ? -2.375 14.797 -14.438 1 91.12 246 ASN B C 1
ATOM 4423 O O . ASN B 1 246 ? -2.93 15.602 -13.688 1 91.12 246 ASN B O 1
ATOM 4427 N N . ILE B 1 247 ? -1.07 14.633 -14.531 1 94.75 247 ILE B N 1
ATOM 4428 C CA . ILE B 1 247 ? -0.126 15.359 -13.688 1 94.75 247 ILE B CA 1
ATOM 4429 C C . ILE B 1 247 ? 0.974 15.969 -14.555 1 94.75 247 ILE B C 1
ATOM 4431 O O . ILE B 1 247 ? 1.151 15.578 -15.711 1 94.75 247 ILE B O 1
ATOM 4435 N N . SER B 1 248 ? 1.613 16.984 -14.047 1 94.56 248 SER B N 1
ATOM 4436 C CA . SER B 1 248 ? 2.66 17.672 -14.797 1 94.56 248 SER B CA 1
ATOM 4437 C C . SER B 1 248 ? 3.887 17.938 -13.922 1 94.56 248 SER B C 1
ATOM 4439 O O . SER B 1 248 ? 3.76 18.188 -12.727 1 94.56 248 SER B O 1
ATOM 4441 N N . VAL B 1 249 ? 5.031 17.891 -14.578 1 94.94 249 VAL B N 1
ATOM 4442 C CA . VAL B 1 249 ? 6.293 18.172 -13.906 1 94.94 249 VAL B CA 1
ATOM 4443 C C . VAL B 1 249 ? 6.504 19.688 -13.836 1 94.94 249 VAL B C 1
ATOM 4445 O O . VAL B 1 249 ? 6.312 20.391 -14.828 1 94.94 249 VAL B O 1
ATOM 4448 N N . ILE B 1 250 ? 6.875 20.125 -12.641 1 94.75 250 ILE B N 1
ATOM 4449 C CA . ILE B 1 250 ? 7.223 21.531 -12.445 1 94.75 250 ILE B CA 1
ATOM 4450 C C . ILE B 1 250 ? 8.719 21.656 -12.156 1 94.75 250 ILE B C 1
ATOM 4452 O O . ILE B 1 250 ? 9.234 21.031 -11.227 1 94.75 250 ILE B O 1
ATOM 4456 N N . ASN B 1 251 ? 9.359 22.406 -12.93 1 90.69 251 ASN B N 1
ATOM 4457 C CA . ASN B 1 251 ? 10.781 22.656 -12.688 1 90.69 251 ASN B CA 1
ATOM 4458 C C . ASN B 1 251 ? 11 23.641 -11.555 1 90.69 251 ASN B C 1
ATOM 4460 O O . ASN B 1 251 ? 10.586 24.797 -11.648 1 90.69 251 ASN B O 1
ATOM 4464 N N . THR B 1 252 ? 11.617 23.125 -10.547 1 91.88 252 THR B N 1
ATOM 4465 C CA . THR B 1 252 ? 11.906 24 -9.43 1 91.88 252 THR B CA 1
ATOM 4466 C C . THR B 1 252 ? 13.172 24.828 -9.703 1 91.88 252 THR B C 1
ATOM 4468 O O . THR B 1 252 ? 14.125 24.312 -10.289 1 91.88 252 THR B O 1
ATOM 4471 N N . LYS B 1 253 ? 13.164 26.109 -9.281 1 90.06 253 LYS B N 1
ATOM 4472 C CA . LYS B 1 253 ? 14.297 27 -9.5 1 90.06 253 LYS B CA 1
ATOM 4473 C C . LYS B 1 253 ? 15.094 27.219 -8.219 1 90.06 253 LYS B C 1
ATOM 4475 O O . LYS B 1 253 ? 16.328 27.281 -8.242 1 90.06 253 LYS B O 1
ATOM 4480 N N . ILE B 1 254 ? 14.43 27.266 -7.191 1 91.5 254 ILE B N 1
ATOM 4481 C CA . ILE B 1 254 ? 15.047 27.594 -5.914 1 91.5 254 ILE B CA 1
ATOM 4482 C C . ILE B 1 254 ? 15.289 26.328 -5.105 1 91.5 254 ILE B C 1
ATOM 4484 O O . ILE B 1 254 ? 16.406 26.078 -4.633 1 91.5 254 ILE B O 1
ATOM 4488 N N . LEU B 1 255 ? 14.258 25.484 -4.98 1 93.19 255 LEU B N 1
ATOM 4489 C CA . LEU B 1 255 ? 14.336 24.25 -4.191 1 93.19 255 LEU B CA 1
ATOM 4490 C C . LEU B 1 255 ? 15.109 23.172 -4.945 1 93.19 255 LEU B C 1
ATOM 4492 O O . LEU B 1 255 ? 14.891 22.969 -6.141 1 93.19 255 LEU B O 1
ATOM 4496 N N . GLN B 1 256 ? 15.961 22.547 -4.242 1 90.31 256 GLN B N 1
ATOM 4497 C CA . GLN B 1 256 ? 16.625 21.375 -4.805 1 90.31 256 GLN B CA 1
ATOM 4498 C C . GLN B 1 256 ? 15.836 20.109 -4.527 1 90.31 256 GLN B C 1
ATOM 4500 O O . GLN B 1 256 ? 15.484 19.812 -3.381 1 90.31 256 GLN B O 1
ATOM 4505 N N . ALA B 1 257 ? 15.633 19.422 -5.574 1 90.81 257 ALA B N 1
ATOM 4506 C CA . ALA B 1 257 ? 14.914 18.156 -5.422 1 90.81 257 ALA B CA 1
ATOM 4507 C C . ALA B 1 257 ? 15.789 17.125 -4.723 1 90.81 257 ALA B C 1
ATOM 4509 O O . ALA B 1 257 ? 17 17.047 -4.953 1 90.81 257 ALA B O 1
ATOM 4510 N N . PRO B 1 258 ? 15.148 16.328 -3.9 1 92.12 258 PRO B N 1
ATOM 4511 C CA . PRO B 1 258 ? 15.922 15.266 -3.24 1 92.12 258 PRO B CA 1
ATOM 4512 C C . PRO B 1 258 ? 16.281 14.117 -4.184 1 92.12 258 PRO B C 1
ATOM 4514 O O . PRO B 1 258 ? 15.773 14.062 -5.309 1 92.12 258 PRO B O 1
ATOM 4517 N N . ILE B 1 259 ? 17.203 13.305 -3.725 1 88.62 259 ILE B N 1
ATOM 4518 C CA . ILE B 1 259 ? 17.562 12.102 -4.453 1 88.62 259 ILE B CA 1
ATOM 4519 C C . ILE B 1 259 ? 17.062 10.867 -3.703 1 88.62 259 ILE B C 1
ATOM 4521 O O . ILE B 1 259 ? 16.875 10.906 -2.484 1 88.62 259 ILE B O 1
ATOM 4525 N N . SER B 1 260 ? 16.734 9.93 -4.426 1 92.19 260 SER B N 1
ATOM 4526 C CA . SER B 1 260 ? 16.312 8.664 -3.842 1 92.19 260 SER B CA 1
ATOM 4527 C C . SER B 1 260 ? 16.969 7.48 -4.551 1 92.19 260 SER B C 1
ATOM 4529 O O . SER B 1 260 ? 17.438 7.609 -5.68 1 92.19 260 SER B O 1
ATOM 4531 N N . PHE B 1 261 ? 17.047 6.367 -3.812 1 93.69 261 PHE B N 1
ATOM 4532 C CA . PHE B 1 261 ? 17.688 5.188 -4.367 1 93.69 261 PHE B CA 1
ATOM 4533 C C . PHE B 1 261 ? 16.797 3.961 -4.23 1 93.69 261 PHE B C 1
ATOM 4535 O O . PHE B 1 261 ? 15.953 3.896 -3.33 1 93.69 261 PHE B O 1
ATOM 4542 N N . THR B 1 262 ? 16.984 3.082 -5.172 1 95.75 262 THR B N 1
ATOM 4543 C CA . THR B 1 262 ? 16.391 1.756 -5.078 1 95.75 262 THR B CA 1
ATOM 4544 C C . THR B 1 262 ? 17.406 0.737 -4.566 1 95.75 262 THR B C 1
ATOM 4546 O O . THR B 1 262 ? 18.547 0.719 -5.012 1 95.75 262 THR B O 1
ATOM 4549 N N . TYR B 1 263 ? 16.938 -0.095 -3.65 1 96.38 263 TYR B N 1
ATOM 4550 C CA . TYR B 1 263 ? 17.797 -1.113 -3.053 1 96.38 263 TYR B CA 1
ATOM 4551 C C . TYR B 1 263 ? 17.203 -2.506 -3.258 1 96.38 263 TYR B C 1
ATOM 4553 O O . TYR B 1 263 ? 15.992 -2.688 -3.201 1 96.38 263 TYR B O 1
ATOM 4561 N N . ILE B 1 264 ? 18.094 -3.457 -3.439 1 97.44 264 ILE B N 1
ATOM 4562 C CA . ILE B 1 264 ? 17.719 -4.867 -3.471 1 97.44 264 ILE B CA 1
ATOM 4563 C C . ILE B 1 264 ? 18.266 -5.578 -2.238 1 97.44 264 ILE B C 1
ATOM 4565 O O . ILE B 1 264 ? 19.406 -5.328 -1.827 1 97.44 264 ILE B O 1
ATOM 4569 N N . TYR B 1 265 ? 17.391 -6.398 -1.639 1 96.81 265 TYR B N 1
ATOM 4570 C CA . TYR B 1 265 ? 17.734 -7.16 -0.44 1 96.81 265 TYR B CA 1
ATOM 4571 C C . TYR B 1 265 ? 17.641 -8.656 -0.703 1 96.81 265 TYR B C 1
ATOM 4573 O O . TYR B 1 265 ? 16.719 -9.125 -1.371 1 96.81 265 TYR B O 1
ATOM 4581 N N . SER B 1 266 ? 18.578 -9.375 -0.249 1 95.62 266 SER B N 1
ATOM 4582 C CA . SER B 1 266 ? 18.516 -10.828 -0.256 1 95.62 266 SER B CA 1
ATOM 4583 C C . SER B 1 266 ? 19.391 -11.422 0.851 1 95.62 266 SER B C 1
ATOM 4585 O O . SER B 1 266 ? 20.281 -10.758 1.373 1 95.62 266 SER B O 1
ATOM 4587 N N . LYS B 1 267 ? 19.016 -12.5 1.343 1 90.25 267 LYS B N 1
ATOM 4588 C CA . LYS B 1 267 ? 19.828 -13.195 2.348 1 90.25 267 LYS B CA 1
ATOM 4589 C C . LYS B 1 267 ? 20.297 -14.555 1.839 1 90.25 267 LYS B C 1
ATOM 4591 O O . LYS B 1 267 ? 21.391 -15.008 2.178 1 90.25 267 LYS B O 1
ATOM 4596 N N . LYS B 1 268 ? 19.5 -15.18 1.067 1 83.38 268 LYS B N 1
ATOM 4597 C CA . LYS B 1 268 ? 19.844 -16.484 0.495 1 83.38 268 LYS B CA 1
ATOM 4598 C C . LYS B 1 268 ? 20.359 -16.344 -0.937 1 83.38 268 LYS B C 1
ATOM 4600 O O . LYS B 1 268 ? 20.125 -15.312 -1.58 1 83.38 268 LYS B O 1
ATOM 4605 N N . GLU B 1 269 ? 21.234 -17.391 -1.234 1 84.38 269 GLU B N 1
ATOM 4606 C CA . GLU B 1 269 ? 21.672 -17.469 -2.629 1 84.38 269 GLU B CA 1
ATOM 4607 C C . GLU B 1 269 ? 21.172 -18.75 -3.285 1 84.38 269 GLU B C 1
ATOM 4609 O O . GLU B 1 269 ? 21.297 -19.828 -2.709 1 84.38 269 GLU B O 1
ATOM 4614 N N . SER B 1 270 ? 20.344 -18.578 -4.234 1 87.69 270 SER B N 1
ATOM 4615 C CA . SER B 1 270 ? 19.938 -19.641 -5.141 1 87.69 270 SER B CA 1
ATOM 4616 C C . SER B 1 270 ? 20.062 -19.219 -6.598 1 87.69 270 SER B C 1
ATOM 4618 O O . SER B 1 270 ? 20.156 -18.016 -6.891 1 87.69 270 SER B O 1
ATOM 4620 N N . PRO B 1 271 ? 20.172 -20.188 -7.461 1 88 271 PRO B N 1
ATOM 4621 C CA . PRO B 1 271 ? 20.266 -19.812 -8.875 1 88 271 PRO B CA 1
ATOM 4622 C C . PRO B 1 271 ? 19.125 -18.922 -9.328 1 88 271 PRO B C 1
ATOM 4624 O O . PRO B 1 271 ? 19.344 -17.969 -10.086 1 88 271 PRO B O 1
ATOM 4627 N N . GLU B 1 272 ? 17.906 -19.188 -8.883 1 91.62 272 GLU B N 1
ATOM 4628 C CA . GLU B 1 272 ? 16.734 -18.422 -9.273 1 91.62 272 GLU B CA 1
ATOM 4629 C C . GLU B 1 272 ? 16.797 -17 -8.719 1 91.62 272 GLU B C 1
ATOM 4631 O O . GLU B 1 272 ? 16.422 -16.031 -9.406 1 91.62 272 GLU B O 1
ATOM 4636 N N . ILE B 1 273 ? 17.328 -16.891 -7.504 1 95.06 273 ILE B N 1
ATOM 4637 C CA . ILE B 1 273 ? 17.469 -15.578 -6.879 1 95.06 273 ILE B CA 1
ATOM 4638 C C . ILE B 1 273 ? 18.516 -14.75 -7.633 1 95.06 273 ILE B C 1
ATOM 4640 O O . ILE B 1 273 ? 18.281 -13.586 -7.945 1 95.06 273 ILE B O 1
ATOM 4644 N N . LEU B 1 274 ? 19.578 -15.398 -7.941 1 94.06 274 LEU B N 1
ATOM 4645 C CA . LEU B 1 274 ? 20.656 -14.719 -8.641 1 94.06 274 LEU B CA 1
ATOM 4646 C C . LEU B 1 274 ? 20.219 -14.266 -10.023 1 94.06 274 LEU B C 1
ATOM 4648 O O . LEU B 1 274 ? 20.547 -13.156 -10.453 1 94.06 274 LEU B O 1
ATOM 4652 N N . VAL B 1 275 ? 19.484 -15.109 -10.656 1 94.19 275 VAL B N 1
ATOM 4653 C CA . VAL B 1 275 ? 19 -14.789 -11.992 1 94.19 275 VAL B CA 1
ATOM 4654 C C . VAL B 1 275 ? 18.031 -13.609 -11.922 1 94.19 275 VAL B C 1
ATOM 4656 O O . VAL B 1 275 ? 18.078 -12.703 -12.758 1 94.19 275 VAL B O 1
ATOM 4659 N N . PHE B 1 276 ? 17.141 -13.633 -10.969 1 97.25 276 PHE B N 1
ATOM 4660 C CA . PHE B 1 276 ? 16.188 -12.547 -10.789 1 97.25 276 PHE B CA 1
ATOM 4661 C C . PHE B 1 276 ? 16.906 -11.227 -10.539 1 97.25 276 PHE B C 1
ATOM 4663 O O . PHE B 1 276 ? 16.609 -10.219 -11.188 1 97.25 276 PHE B O 1
AT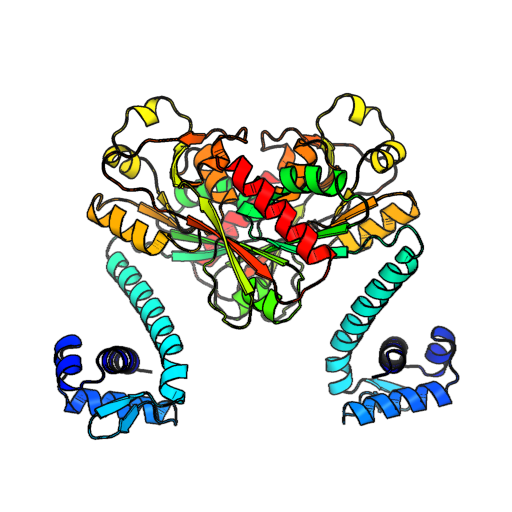OM 4670 N N . ILE B 1 277 ? 17.875 -11.242 -9.664 1 97.19 277 ILE B N 1
ATOM 4671 C CA . ILE B 1 277 ? 18.594 -10.039 -9.266 1 97.19 277 ILE B CA 1
ATOM 4672 C C . ILE B 1 277 ? 19.375 -9.484 -10.453 1 97.19 277 ILE B C 1
ATOM 4674 O O . ILE B 1 277 ? 19.328 -8.281 -10.719 1 97.19 277 ILE B O 1
ATOM 4678 N N . LYS B 1 278 ? 20.047 -10.336 -11.125 1 95.81 278 LYS B N 1
ATOM 4679 C CA . LYS B 1 278 ? 20.812 -9.922 -12.297 1 95.81 278 LYS B CA 1
ATOM 4680 C C . LYS B 1 278 ? 19.906 -9.305 -13.359 1 95.81 278 LYS B C 1
ATOM 4682 O O . LYS B 1 278 ? 20.234 -8.266 -13.938 1 95.81 278 LYS B O 1
ATOM 4687 N N . SER B 1 279 ? 18.797 -9.961 -13.609 1 96.88 279 SER B N 1
ATOM 4688 C CA . SER B 1 279 ? 17.844 -9.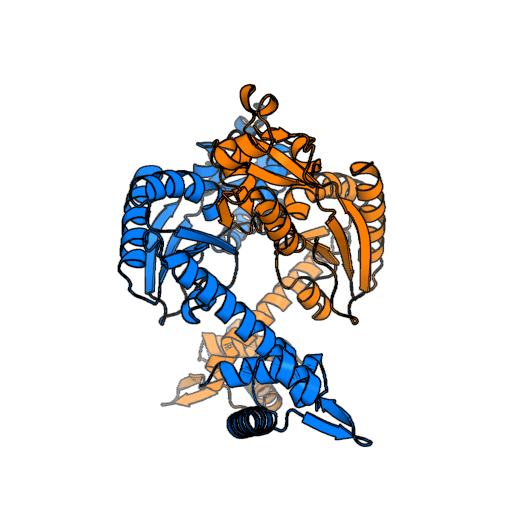469 -14.594 1 96.88 279 SER B CA 1
ATOM 4689 C C . SER B 1 279 ? 17.281 -8.109 -14.18 1 96.88 279 SER B C 1
ATOM 4691 O O . SER B 1 279 ? 17.109 -7.223 -15.016 1 96.88 279 SER B O 1
ATOM 4693 N N . PHE B 1 280 ? 16.969 -7.973 -12.922 1 97.56 280 PHE B N 1
ATOM 4694 C CA . PHE B 1 280 ? 16.391 -6.723 -12.43 1 97.56 280 PHE B CA 1
ATOM 4695 C C . PHE B 1 280 ? 17.406 -5.586 -12.547 1 97.56 280 PHE B C 1
ATOM 4697 O O . PHE B 1 280 ? 17.047 -4.48 -12.969 1 97.56 280 PHE B O 1
ATOM 4704 N N . LYS B 1 281 ? 18.594 -5.871 -12.195 1 95.94 281 LYS B N 1
ATOM 4705 C CA . LYS B 1 281 ? 19.656 -4.867 -12.273 1 95.94 281 LYS B CA 1
ATOM 4706 C C . LYS B 1 281 ? 19.844 -4.383 -13.711 1 95.94 281 LYS B C 1
ATOM 4708 O O . LYS B 1 281 ? 19.969 -3.182 -13.953 1 95.94 281 LYS B O 1
ATOM 4713 N N . LYS B 1 282 ? 19.844 -5.277 -14.547 1 94.75 282 LYS B N 1
ATOM 4714 C CA . LYS B 1 282 ? 19.984 -4.934 -15.953 1 94.75 282 LYS B CA 1
ATOM 4715 C C . LYS B 1 282 ? 18.812 -4.086 -16.438 1 94.75 282 LYS B C 1
ATOM 4717 O O . LYS B 1 282 ? 19 -3.092 -17.141 1 94.75 282 LYS B O 1
ATOM 4722 N N . TYR B 1 283 ? 17.641 -4.434 -16.016 1 95.12 283 TYR B N 1
ATOM 4723 C CA . TYR B 1 283 ? 16.422 -3.754 -16.438 1 95.12 283 TYR B CA 1
ATOM 4724 C C . TYR B 1 283 ? 16.391 -2.318 -15.93 1 95.12 283 TYR B C 1
ATOM 4726 O O . TYR B 1 283 ? 16.141 -1.386 -16.703 1 95.12 283 TYR B O 1
ATOM 4734 N N . ILE B 1 284 ? 16.641 -2.156 -14.617 1 93.5 284 ILE B N 1
ATOM 4735 C CA . ILE B 1 284 ? 16.469 -0.855 -13.984 1 93.5 284 ILE B CA 1
ATOM 4736 C C . ILE B 1 284 ? 17.562 0.102 -14.445 1 93.5 284 ILE B C 1
ATOM 4738 O O . ILE B 1 284 ? 17.344 1.313 -14.523 1 93.5 284 ILE B O 1
ATOM 4742 N N . ALA B 1 285 ? 18.688 -0.414 -14.758 1 88.44 285 ALA B N 1
ATOM 4743 C CA . ALA B 1 285 ? 19.781 0.395 -15.297 1 88.44 285 ALA B CA 1
ATOM 4744 C C . ALA B 1 285 ? 19.406 0.978 -16.656 1 88.44 285 ALA B C 1
ATOM 4746 O O . ALA B 1 285 ? 19.797 2.102 -16.984 1 88.44 285 ALA B O 1
ATOM 4747 N N . ASN B 1 286 ? 18.594 0.289 -17.406 1 84.06 286 ASN B N 1
ATOM 4748 C CA . ASN B 1 286 ? 18.203 0.724 -18.734 1 84.06 286 ASN B CA 1
ATOM 4749 C C . ASN B 1 286 ? 17 1.65 -18.688 1 84.06 286 ASN B C 1
ATOM 4751 O O . ASN B 1 286 ? 16.812 2.49 -19.578 1 84.06 286 ASN B O 1
ATOM 4755 N N . GLU B 1 287 ? 16.078 1.414 -17.766 1 75.75 287 GLU B N 1
ATOM 4756 C CA . GLU B 1 287 ? 14.836 2.184 -17.672 1 75.75 287 GLU B CA 1
ATOM 4757 C C . GLU B 1 287 ? 15.102 3.598 -17.156 1 75.75 287 GLU B C 1
ATOM 4759 O O . GLU B 1 287 ? 14.391 4.539 -17.531 1 75.75 287 GLU B O 1
ATOM 4764 N N . GLN B 1 288 ? 15.938 3.803 -16.203 1 63.81 288 GLN B N 1
ATOM 4765 C CA . GLN B 1 288 ? 16.156 5.125 -15.625 1 63.81 288 GLN B CA 1
ATOM 4766 C C . GLN B 1 288 ? 17.234 5.887 -16.375 1 63.81 288 GLN B C 1
ATOM 4768 O O . GLN B 1 288 ? 17.625 6.984 -15.977 1 63.81 288 GLN B O 1
ATOM 4773 N N . LEU B 1 289 ? 17.812 5.262 -17.438 1 52.75 289 LEU B N 1
ATOM 4774 C CA . LEU B 1 289 ? 18.672 6.016 -18.344 1 52.75 289 LEU B CA 1
ATOM 4775 C C . LEU B 1 289 ? 17.844 6.738 -19.406 1 52.75 289 LEU B C 1
ATOM 4777 O O . LEU B 1 289 ? 16.781 6.262 -19.797 1 52.75 289 LEU B O 1
#

Sequence (578 aa):
MNLDWYYTFVILAKTLNYRLASEEINLTIPSIHKQIKNLEQHLNVKLFETYKNQIILTEDGHTFLPIAQSFIEQYESGIKHIQLKKTMFQSKLNVVVSSYIATFIMPKFLKSFFNEHPFIDVSLHVKNENIEKDINNHTYDIGISRNQPKLREVHSEKVCEGKIVLIAPNKENNHLLTEASLFEKYKIISDNHPEYWSSLKNNILNIYEKAQFLSINDVHTSIKLIEMNQGISFLPLYITTNSDYNISVINTKILQAPISFTYIYSKKESPEILVFIKSFKKYIANEQLMNLDWYYTFVILAKTLNYRLASEEINLTIPSIHKQIKNLEQHLNVKLFETYKNQIILTEDGHTFLPIAQSFIEQYESGIKHIQLKKTMFQSKLNVVVSSYIATFIMPKFLKSFFNEHPFIDVSLHVKNENIEKDINNHTYDIGISRNQPKLREVHSEKVCEGKIVLIAPNKENNHLLTEASLFEKYKIISDNHPEYWSSLKNNILNIYEKAQFLSINDVHTSIKLIEMNQGISFLPLYITTNSDYNISVINTKILQAPISFTYIYSKKESPEILVFIKSFKKYIANEQL

Radius of gyration: 27.4 Å; Cα contacts (8 Å, |Δi|>4): 939; chains: 2; bounding box: 64×77×68 Å

pLDDT: mean 87.63, std 12.81, range [37.62, 98.06]

Nearest PDB structures (foldseek):
  7d98-assembly1_Q  TM=5.616E-01  e=8.094E-22  Cupriavidus necator
  5y2v-assembly1_C  TM=5.687E-01  e=4.137E-21  Synechocystis sp. PCC 6803 substr. Kazusa
  3k1m-assembly1_B  TM=5.606E-01  e=9.960E-21  Acinetobacter baylyi ADP1
  3k1n-assembly1_A  TM=5.645E-01  e=5.091E-20  Acinetobacter baylyi ADP1
  5y9s-assembly1_C  TM=5.373E-01  e=5.743E-17  Vibrio vulnificus CMCP6

Solvent-accessible surface area (backbone atoms only — not comparable to full-atom values): 31515 Å² total; per-residue (Å²): 139,63,66,62,32,47,52,52,46,54,44,32,68,71,55,45,32,62,70,60,26,20,66,72,71,72,42,55,56,69,55,49,54,49,33,46,48,51,46,23,58,74,66,71,45,62,42,65,44,76,54,95,89,35,57,40,70,30,72,57,22,59,63,41,44,62,54,42,49,51,50,47,52,52,47,49,53,45,44,55,50,48,62,61,27,72,50,86,65,47,50,73,41,40,36,35,24,17,60,66,48,42,47,74,45,39,52,66,49,48,55,54,45,40,70,75,37,74,46,53,40,66,36,43,36,60,45,86,66,64,53,68,58,34,31,65,68,60,72,32,53,36,30,38,34,60,59,80,85,82,59,83,83,37,48,67,44,82,62,42,77,44,57,38,35,40,36,32,34,62,44,80,69,60,77,73,46,51,70,68,56,47,38,68,73,28,38,32,47,33,48,46,52,89,71,55,40,72,62,46,51,52,56,45,40,73,76,38,72,78,55,41,75,38,47,33,51,33,57,64,35,48,50,47,31,16,51,68,67,61,21,27,34,75,41,56,51,69,62,66,76,77,43,89,63,56,55,34,82,46,87,68,85,81,64,78,66,61,77,43,45,35,28,41,34,31,63,70,87,44,75,69,53,51,50,50,51,54,52,47,49,56,48,51,52,56,66,78,97,136,66,66,62,30,46,53,52,45,53,44,32,67,72,55,45,31,62,69,61,25,20,66,72,71,73,42,54,56,69,56,50,52,48,35,48,50,51,46,22,58,74,65,70,46,62,41,64,43,76,55,96,90,35,57,40,69,30,75,57,22,58,63,41,44,63,53,41,49,52,51,47,53,52,47,49,54,47,44,53,49,47,62,62,28,72,50,87,68,46,52,74,43,40,35,35,24,17,62,66,48,42,46,72,45,40,54,64,47,49,55,56,46,40,71,75,37,74,47,53,40,67,36,43,37,61,44,86,67,64,53,67,57,34,29,64,68,62,73,33,53,36,29,37,33,61,59,80,86,82,58,84,84,37,46,68,44,82,61,44,78,43,58,38,36,41,35,32,35,63,44,79,68,60,76,72,48,51,70,68,56,46,38,68,74,29,38,33,47,34,50,45,52,89,71,54,39,72,61,47,52,52,55,46,40,74,76,37,71,78,56,41,76,38,46,32,50,32,57,64,36,48,50,47,30,14,50,68,67,63,20,27,33,76,42,57,51,69,62,66,77,74,45,89,64,58,54,32,83,47,86,67,85,80,66,77,65,62,75,44,46,35,28,40,36,31,62,69,89,44,74,69,53,51,50,51,50,53,52,48,48,57,49,52,54,58,67,78,96

InterPro domains:
  IPR000847 LysR, HTH, N-terminal domain [PF00126] (3-61)
  IPR000847 LysR, HTH, N-terminal domain [PS50931] (1-58)
  IPR005119 LysR, substrate-binding [PF03466] (90-281)
  IPR036388 Winged helix-like DNA-binding domain superfamily [G3DSA:1.10.10.10] (1-83)
  IPR036390 Winged helix DNA-binding domain superfamily [SSF46785] (1-80)